Protein AF-0000000075743366 (afdb_homodimer)

pLDDT: mean 97.65, std 2.32, range [78.31, 99.0]

Nearest PDB structures (foldseek):
  1wkh-assembly1_B  TM=9.818E-01  e=1.425E-49  Thermus thermophilus
  7nn4-assembly2_C  TM=9.667E-01  e=5.268E-42  Mycobacterium tuberculosis H37Rv
  4jev-assembly1_B  TM=9.602E-01  e=3.542E-40  Salmonella enterica subsp. enterica serovar Typhimurium str. LT2
  4jf1-assembly1_A  TM=9.378E-01  e=4.850E-38  Salmonella enterica subsp. enterica serovar Typhimurium str. LT2
  2pb2-assembly1_B  TM=9.270E-01  e=3.399E-38  Salmonella enterica subsp. enterica serovar Typhimurium str. LT2

InterPro domains:
  IPR005814 Aminotransferase class-III [PF00202] (9-377)
  IPR005814 Aminotransferase class-III [PIRSF000521] (21-379)
  IPR005814 Aminotransferase class-III [cd00610] (7-377)
  IPR015421 Pyridoxal phosphate-dependent transferase, major domain [G3DSA:3.40.640.10] (47-288)
  IPR015422 Pyridoxal phosphate-dependent transferase, small domain [G3DSA:3.90.1150.10] (16-371)
  IPR015424 Pyridoxal phosphate-dependent transferase [SSF53383] (2-378)
  IPR037537 [LysW]-aminoadipate semialdehyde/glutamate semialdehyde transaminase [MF_02084] (5-378)
  IPR049704 Aminotransferases class-III pyridoxal-phosphate attachment site [PS00600] (206-243)
  IPR050103 Class-III Pyridoxal-phosphate-dependent Aminotransferase [PTHR11986] (6-378)

Secondary structure (DSSP, 8-state):
--EE---SPPPS-BEEEEEBTEEEETT--EEEESSHHHHGGGG-BT-HHHHHHHHHHHTT-S---TTSB-HHHHHHHHHHGGGSPTTEEEEEEESSHHHHHHHHHHHHHHHH---EEEEETT----SSHHHHHT---HHHHGGG-S--S-EEEEPTT-GGGHHHHS-TTEEEEEE-SEETTTTSEEPPHHHHHHHHHHHHHHTPEEEEE-TTTTTTTTSSSSGGGGTT---SEEEEEGGGGTTS--EEEEEEGGGSS-SPTTTS--SSTT-HHHHHHHHHHHHHHHHHTHHHHHHHHHHHHHHHHHT---TTEEEEEEETTEEEEEESS-SHHHHHHHHHTTEE-EEETTTEEEE---TT--HHHHHHHHHHHHHHHHH-/--EE---SPPPS-BEEEEEBTEEEETTS-EEEESSHHHHGGGG-BT-HHHHHHHHHHHTT-S---TTSB-HHHHHHHHHHGGGSPTTEEEEEEESSHHHHHHHHHHHHHHHH---EEEEETT----SSHHHHHT---HHHHGGG-S--S-EEEEPTT-GGGHHHHS-TTEEEEEE-SEETTTTSEEPPHHHHHHHHHHHHHHTPEEEEE-TTTTTTTTSSSSGGGGTT---SEEEEEGGGGTTS--EEEEEEGGGTT-SPTTTS--SSTT-HHHHHHHHHHHHHHHHHTHHHHHHHHHHHHHHHHHT---TTEEEEEEETTEEEEEESS-SHHHHHHHHHTTEE-EEETTTEEEE---TT--HHHHHHHHHHHHHHHHH-

Foldseek 3Di:
DDDDDDDDDDDPFAWDDWWFQWTATPVGFIFREQPCVLQQQQLTAVPVLLVVLLVVLVVPDFFDFPVDDDVLLVLLLVLVVVQDDPQWDAKDWDFAQLVQLVVVVVLLCLVLVAQAEEAEALAQRDQPLSRQVRHHDCVSPVVPPPGRDRYHYYYAQPLPCQLVRQDLRYSAYEYECFHQQSFRDHHALSNLVSNLVNCVVNVHFYEYEQARVACLQQLGNGSCVVNPHDTQKYKYFRHQQNNGGIIMIIGRPVSRPSDDVPNDGDRCTSGSSSSSSNSSSSVVCVVVVLSNLQQVVQVLLQVLLQPQDAPQFDHKHHGRQFIWTFGPAFCVVLQSQLVVLRYHWDDHHGGITTGNTHSPQDPVNSVSSSVSSSVSSVVD/DDDDDDDDDDDPFAWDDWWFQWTATPVGFIFREQPCVVQQQQLTAPPVLLVVLLVVLVVPDFFDFPVDDDVLLVLLLVLVVVQDDPQWDAKDWDFAQLVQLVVVVVLLCLVLVAQAEEAEALAQRDQPLSRQVRHHDCVSPVVPPPGRDRYHYYYAQDLPCQLVRQDLRYSAYEYECFHQQSFRDHHALSNLVSNLVNCVVNVHFYEYEQARVACLQQLGNGSCVVNPHDTQKYKYFRHQQNNGGIIMIIGRPVSRPSDDVPNDGDRCTSGSSSSSSNSSSSVVCVVVVLSNLQQVVQVLLQVLLQPQDAPQFDHKHHGRQFIWTFGPAFCVVLQSQLVVLRYHWDDHHGGITTGNTHSPDDPVNSVSSSVSSSVSSVVD

Solvent-accessible surface area (backbone atoms only — not comparable to full-atom values): 35867 Å² total; per-residue (Å²): 128,44,40,74,42,55,29,54,70,64,51,99,44,36,47,58,35,28,48,39,49,33,33,24,34,77,86,68,52,62,25,48,32,18,24,30,52,80,32,14,26,28,72,15,23,43,32,62,68,30,45,50,38,26,52,56,31,42,72,28,28,31,60,53,30,69,36,39,41,43,63,38,43,51,48,18,41,60,42,48,36,76,68,51,58,88,71,46,33,17,36,44,65,27,49,30,47,32,52,13,42,37,51,52,51,41,49,21,18,45,77,53,73,26,63,27,34,37,24,28,56,47,34,74,41,42,70,47,46,50,17,26,46,50,22,45,54,55,76,54,39,64,63,48,51,76,54,50,83,50,57,46,74,44,61,67,71,44,56,87,50,42,65,79,68,46,48,84,51,32,8,26,38,46,46,47,54,46,22,59,62,39,42,29,46,63,58,44,55,67,30,52,46,46,48,50,51,38,25,57,74,51,62,21,37,37,34,33,47,27,36,70,38,18,78,18,33,36,32,30,53,41,47,46,69,81,57,79,50,79,61,50,32,34,29,32,24,44,32,45,23,50,31,43,67,28,10,24,28,40,17,24,58,94,63,28,66,71,47,52,64,59,43,50,78,56,70,52,20,56,23,29,34,45,21,26,13,26,22,35,38,38,46,52,38,61,73,72,37,44,22,62,46,14,42,53,52,17,49,51,45,52,53,54,56,65,64,59,88,52,94,50,55,74,47,72,38,50,41,29,37,40,26,33,40,31,39,81,46,69,17,59,68,54,35,58,48,28,44,78,64,31,31,37,46,35,65,12,53,65,24,17,38,30,36,24,41,19,63,78,59,46,74,68,52,45,49,50,53,46,51,40,51,52,52,46,65,71,72,102,128,45,38,73,42,53,27,53,71,64,51,100,46,37,48,58,36,28,48,39,48,32,33,26,33,77,87,68,52,64,26,46,33,18,24,30,51,79,33,14,26,29,71,15,23,42,31,62,67,28,46,51,37,27,52,57,33,41,73,26,29,29,62,54,30,69,35,39,40,42,63,38,43,54,47,18,41,59,42,47,35,76,68,51,59,89,72,46,33,16,35,42,66,27,48,30,49,32,54,13,42,38,50,53,52,41,50,21,19,47,77,54,72,26,63,27,36,35,26,29,55,48,33,74,41,43,69,47,46,50,16,27,48,48,23,44,55,55,77,53,40,63,64,48,53,77,53,50,80,48,58,46,75,44,62,66,69,44,57,87,49,44,66,78,68,44,46,85,52,32,7,28,38,47,45,46,54,45,22,60,63,40,42,29,47,63,58,43,54,68,30,54,46,47,50,50,54,39,26,58,73,52,61,21,38,35,32,34,48,27,36,70,38,18,79,18,34,38,31,32,54,41,46,48,70,80,55,79,50,80,59,52,29,34,28,32,24,44,32,46,24,49,31,43,66,29,9,24,28,39,16,24,59,93,62,28,67,71,47,53,65,59,43,51,77,54,70,52,19,54,23,29,33,47,21,26,13,26,22,35,38,37,46,52,38,61,74,73,37,43,21,62,47,14,42,52,52,16,48,51,44,51,53,55,55,64,64,60,90,53,92,49,56,73,46,73,40,49,43,29,37,42,28,32,40,33,38,80,47,70,18,60,70,52,35,58,48,28,44,78,64,31,32,36,46,34,66,11,55,66,23,17,37,29,35,22,41,20,63,78,60,46,75,67,52,45,50,51,54,45,52,41,49,54,50,47,65,70,72,101

Radius of gyration: 25.2 Å; Cα contacts (8 Å, |Δi|>4): 1980; chains: 2; bounding box: 50×76×62 Å

Organism: Caldivirga maquilingensis (strain ATCC 700844 / DSM 13496 / JCM 10307 / IC-167) (NCBI:txid397948)

Structure (mmCIF, N/CA/C/O backbone):
data_AF-0000000075743366-model_v1
#
loop_
_entity.id
_entity.type
_entity.pdbx_description
1 polymer Putative
#
loop_
_atom_site.group_PDB
_atom_site.id
_atom_site.type_symbol
_atom_site.label_atom_id
_atom_site.label_alt_id
_atom_site.label_comp_id
_atom_site.label_asym_id
_atom_site.label_entity_id
_atom_site.label_seq_id
_atom_site.pdbx_PDB_ins_code
_atom_site.Cartn_x
_atom_site.Cartn_y
_atom_site.Cartn_z
_atom_site.occupancy
_atom_site.B_iso_or_equiv
_atom_site.auth_seq_id
_atom_site.auth_comp_id
_atom_site.auth_asym_id
_atom_site.auth_atom_id
_atom_site.pdbx_PDB_model_num
ATOM 1 N N . MET A 1 1 ? -26.453 4.922 6.059 1 78.88 1 MET A N 1
ATOM 2 C CA . MET A 1 1 ? -25.312 4.121 6.531 1 78.88 1 MET A CA 1
ATOM 3 C C . MET A 1 1 ? -24.297 3.906 5.418 1 78.88 1 MET A C 1
ATOM 5 O O . MET A 1 1 ? -24.672 3.674 4.266 1 78.88 1 MET A O 1
ATOM 9 N N . VAL A 1 2 ? -23 4.078 5.711 1 88.81 2 VAL A N 1
ATOM 10 C CA . VAL A 1 2 ? -21.906 3.959 4.754 1 88.81 2 VAL A CA 1
ATOM 11 C C . VAL A 1 2 ? -21.688 2.49 4.395 1 88.81 2 VAL A C 1
ATOM 13 O O . VAL A 1 2 ? -21.953 1.601 5.211 1 88.81 2 VAL A O 1
ATOM 16 N N . ARG A 1 3 ? -21.484 2.234 3.152 1 94.44 3 ARG A N 1
ATOM 17 C CA . ARG A 1 3 ? -21.234 0.872 2.701 1 94.44 3 ARG A CA 1
ATOM 18 C C . ARG A 1 3 ? -19.891 0.786 1.967 1 94.44 3 ARG A C 1
ATOM 20 O O . ARG A 1 3 ? -19.344 1.807 1.558 1 94.44 3 ARG A O 1
ATOM 27 N N . LEU A 1 4 ? -19.453 -0.445 1.839 1 95.38 4 LEU A N 1
ATOM 28 C CA . LEU A 1 4 ? -18.25 -0.679 1.038 1 95.38 4 LEU A CA 1
ATOM 29 C C . LEU A 1 4 ? -18.578 -0.592 -0.451 1 95.38 4 LEU A C 1
ATOM 31 O O . LEU A 1 4 ? -19.625 -1.059 -0.894 1 95.38 4 LEU A O 1
ATOM 35 N N . ALA A 1 5 ? -17.656 0.013 -1.173 1 95.75 5 ALA A N 1
ATOM 36 C CA . ALA A 1 5 ? -17.781 0.022 -2.629 1 95.75 5 ALA A CA 1
ATOM 37 C C . ALA A 1 5 ? -17.672 -1.391 -3.197 1 95.75 5 ALA A C 1
ATOM 39 O O . ALA A 1 5 ? -16.875 -2.201 -2.721 1 95.75 5 ALA A O 1
ATOM 40 N N . ARG A 1 6 ? -18.5 -1.701 -4.18 1 92.31 6 ARG A N 1
ATOM 41 C CA . ARG A 1 6 ? -18.484 -3.004 -4.836 1 92.31 6 ARG A CA 1
ATOM 42 C C . ARG A 1 6 ? -17.766 -2.93 -6.184 1 92.31 6 ARG A C 1
ATOM 44 O O . ARG A 1 6 ? -18.266 -2.316 -7.125 1 92.31 6 ARG A O 1
ATOM 51 N N . TYR A 1 7 ? -16.641 -3.543 -6.27 1 89.5 7 TYR A N 1
ATOM 52 C CA . TYR A 1 7 ? -15.922 -3.602 -7.539 1 89.5 7 TYR A CA 1
ATOM 53 C C . TYR A 1 7 ? -15.242 -4.953 -7.723 1 89.5 7 TYR A C 1
ATOM 55 O O . TYR A 1 7 ? -14.336 -5.094 -8.547 1 89.5 7 TYR A O 1
ATOM 63 N N . TYR A 1 8 ? -15.633 -5.918 -6.867 1 86.88 8 TYR A N 1
ATOM 64 C CA . TYR A 1 8 ? -15.32 -7.332 -7.016 1 86.88 8 TYR A CA 1
ATOM 65 C C . TYR A 1 8 ? -16.594 -8.164 -7.156 1 86.88 8 TYR A C 1
ATOM 67 O O . TYR A 1 8 ? -17.641 -7.793 -6.621 1 86.88 8 TYR A O 1
ATOM 75 N N . LYS A 1 9 ? -16.391 -9.25 -7.938 1 87.38 9 LYS A N 1
ATOM 76 C CA . LYS A 1 9 ? -17.422 -10.273 -7.785 1 87.38 9 LYS A CA 1
ATOM 77 C C . LYS A 1 9 ? -17.344 -10.93 -6.406 1 87.38 9 LYS A C 1
ATOM 79 O O . LYS A 1 9 ? -16.328 -11.508 -6.043 1 87.38 9 LYS A O 1
ATOM 84 N N . VAL A 1 10 ? -18.375 -10.82 -5.664 1 91.06 10 VAL A N 1
ATOM 85 C CA . VAL A 1 10 ? -18.359 -11.297 -4.285 1 91.06 10 VAL A CA 1
ATOM 86 C C . VAL A 1 10 ? -18.953 -12.703 -4.219 1 91.06 10 VAL A C 1
ATOM 88 O O . VAL A 1 10 ? -20.031 -12.953 -4.758 1 91.06 10 VAL A O 1
ATOM 91 N N . TYR A 1 11 ? -18.156 -13.562 -3.652 1 93.25 11 TYR A N 1
ATOM 92 C CA . TYR A 1 11 ? -18.672 -14.898 -3.363 1 93.25 11 TYR A CA 1
ATOM 93 C C . TYR A 1 11 ? -19.594 -14.875 -2.154 1 93.25 11 TYR A C 1
ATOM 95 O O . TYR A 1 11 ? -19.453 -14.039 -1.264 1 93.25 11 TYR A O 1
ATOM 103 N N . PRO A 1 12 ? -20.594 -15.672 -2.16 1 91.62 12 PRO A N 1
ATOM 104 C CA . PRO A 1 12 ? -21.516 -15.727 -1.028 1 91.62 12 PRO A CA 1
ATOM 105 C C . PRO A 1 12 ? -20.953 -16.469 0.174 1 91.62 12 PRO A C 1
ATOM 107 O O . PRO A 1 12 ? -21.562 -17.422 0.667 1 91.62 12 PRO A O 1
ATOM 110 N N . LEU A 1 13 ? -19.75 -16.125 0.571 1 95.56 13 LEU A N 1
ATOM 111 C CA . LEU A 1 13 ? -19.031 -16.703 1.706 1 95.56 13 LEU A CA 1
ATOM 112 C C . LEU A 1 13 ? -18.531 -15.594 2.633 1 95.56 13 LEU A C 1
ATOM 114 O O . LEU A 1 13 ? -18.031 -14.562 2.168 1 95.56 13 LEU A O 1
ATOM 118 N N . SER A 1 14 ? -18.797 -15.742 3.863 1 97.44 14 SER A N 1
ATOM 119 C CA . SER A 1 14 ? -18.203 -14.883 4.895 1 97.44 14 SER A CA 1
ATOM 120 C C . SER A 1 14 ? -17.203 -15.656 5.75 1 97.44 14 SER A C 1
ATOM 122 O O . SER A 1 14 ? -17.609 -16.422 6.629 1 97.44 14 SER A O 1
ATOM 124 N N . ILE A 1 15 ? -15.945 -15.414 5.551 1 98.56 15 ILE A N 1
ATOM 125 C CA . ILE A 1 15 ? -14.891 -16.156 6.242 1 98.56 15 ILE A CA 1
ATOM 126 C C . ILE A 1 15 ? -14.609 -15.508 7.594 1 98.56 15 ILE A C 1
ATOM 128 O O . ILE A 1 15 ? -14.359 -14.305 7.676 1 98.56 15 ILE A O 1
ATOM 132 N N . ILE A 1 16 ? -14.555 -16.281 8.68 1 97.69 16 ILE A N 1
ATOM 133 C CA . ILE A 1 16 ? -14.5 -15.688 10.008 1 97.69 16 ILE A CA 1
ATOM 134 C C . ILE A 1 16 ? -13.305 -16.25 10.773 1 97.69 16 ILE A C 1
ATOM 136 O O . ILE A 1 16 ? -12.906 -15.703 11.812 1 97.69 16 ILE A O 1
ATOM 140 N N . LYS A 1 17 ? -12.789 -17.375 10.289 1 98.5 17 LYS A N 1
ATOM 141 C CA . LYS A 1 17 ? -11.68 -18.016 10.984 1 98.5 17 LYS A CA 1
ATOM 142 C C . LYS A 1 17 ? -10.727 -18.688 9.992 1 98.5 17 LYS A C 1
ATOM 144 O O . LYS A 1 17 ? -11.156 -19.156 8.938 1 98.5 17 LYS A O 1
ATOM 149 N N . GLY A 1 18 ? -9.453 -18.672 10.266 1 98.56 18 GLY A N 1
ATOM 150 C CA . GLY A 1 18 ? -8.438 -19.391 9.516 1 98.56 18 GLY A CA 1
ATOM 151 C C . GLY A 1 18 ? -7.391 -20.031 10.398 1 98.56 18 GLY A C 1
ATOM 152 O O . GLY A 1 18 ? -7.016 -19.484 11.438 1 98.56 18 GLY A O 1
ATOM 153 N N . SER A 1 19 ? -6.953 -21.156 10.086 1 98.5 19 SER A N 1
ATOM 154 C CA . SER A 1 19 ? -5.871 -21.891 10.742 1 98.5 19 SER A CA 1
ATOM 155 C C . SER A 1 19 ? -5.078 -22.719 9.742 1 98.5 19 SER A C 1
ATOM 157 O O . SER A 1 19 ? -5.617 -23.641 9.133 1 98.5 19 SER A O 1
ATOM 159 N N . MET A 1 20 ? -3.861 -22.328 9.578 1 98.19 20 MET A N 1
ATOM 160 C CA . MET A 1 20 ? -2.975 -23.031 8.648 1 98.19 20 MET A CA 1
ATOM 161 C C . MET A 1 20 ? -3.639 -23.203 7.289 1 98.19 20 MET A C 1
ATOM 163 O O . MET A 1 20 ? -3.979 -22.234 6.625 1 98.19 20 MET A O 1
ATOM 167 N N . GLN A 1 21 ? -3.914 -24.438 6.824 1 98.62 21 GLN A N 1
ATOM 168 C CA . GLN A 1 21 ? -4.383 -24.656 5.461 1 98.62 21 GLN A CA 1
ATOM 169 C C . GLN A 1 21 ? -5.902 -24.562 5.379 1 98.62 21 GLN A C 1
ATOM 171 O O . GLN A 1 21 ? -6.477 -24.641 4.289 1 98.62 21 GLN A O 1
ATOM 176 N N . TYR A 1 22 ? -6.59 -24.203 6.523 1 98.81 22 TYR A N 1
ATOM 177 C CA . TYR A 1 22 ? -8.047 -24.25 6.527 1 98.81 22 TYR A CA 1
ATOM 178 C C . TYR A 1 22 ? -8.633 -22.891 6.883 1 98.81 22 TYR A C 1
ATOM 180 O O . TYR A 1 22 ? -8 -22.094 7.586 1 98.81 22 TYR A O 1
ATOM 188 N N . VAL A 1 23 ? -9.836 -22.641 6.375 1 98.81 23 VAL A N 1
ATOM 189 C CA . VAL A 1 23 ? -10.656 -21.516 6.805 1 98.81 23 VAL A CA 1
ATOM 190 C C . VAL A 1 23 ? -12.078 -21.984 7.094 1 98.81 23 VAL A C 1
ATOM 192 O O . VAL A 1 23 ? -12.484 -23.062 6.652 1 98.81 23 VAL A O 1
ATOM 195 N N . TRP A 1 24 ? -12.805 -21.203 7.828 1 98.81 24 TRP A N 1
ATOM 196 C CA . TRP A 1 24 ? -14.195 -21.469 8.18 1 98.81 24 TRP A CA 1
ATOM 197 C C . TRP A 1 24 ? -15.078 -20.266 7.875 1 98.81 24 TRP A C 1
ATOM 199 O O . TRP A 1 24 ? -14.68 -19.125 8.102 1 98.81 24 TRP A O 1
ATOM 209 N N . ASP A 1 25 ? -16.25 -20.5 7.336 1 98.25 25 ASP A N 1
ATOM 210 C CA . ASP A 1 25 ? -17.203 -19.422 7.098 1 98.25 25 ASP A CA 1
ATOM 211 C C . ASP A 1 25 ? -18.141 -19.25 8.289 1 98.25 25 ASP A C 1
ATOM 213 O O . ASP A 1 25 ? -18.031 -19.969 9.281 1 98.25 25 ASP A O 1
ATOM 217 N N . SER A 1 26 ? -18.984 -18.281 8.211 1 97.44 26 SER A N 1
ATOM 218 C CA . SER A 1 26 ? -19.859 -17.906 9.32 1 97.44 26 SER A CA 1
ATOM 219 C C . SER A 1 26 ? -20.891 -19 9.586 1 97.44 26 SER A C 1
ATOM 221 O O . SER A 1 26 ? -21.531 -19.016 10.641 1 97.44 26 SER A O 1
ATOM 223 N N . GLY A 1 27 ? -21.109 -19.875 8.656 1 97 27 GLY A N 1
ATOM 224 C CA . GLY A 1 27 ? -22.016 -21 8.836 1 97 27 GLY A CA 1
ATOM 225 C C . GLY A 1 27 ? -21.359 -22.203 9.484 1 97 27 GLY A C 1
ATOM 226 O O . GLY A 1 27 ? -22.031 -23.203 9.766 1 97 27 GLY A O 1
ATOM 227 N N . GLY A 1 28 ? -20.062 -22.203 9.672 1 97.25 28 GLY A N 1
ATOM 228 C CA . GLY A 1 28 ? -19.344 -23.281 10.32 1 97.25 28 GLY A CA 1
ATOM 229 C C . GLY A 1 28 ? -18.719 -24.266 9.344 1 97.25 28 GLY A C 1
ATOM 230 O O . GLY A 1 28 ? -18.078 -25.234 9.75 1 97.25 28 GLY A O 1
ATOM 231 N N . ASN A 1 29 ? -18.859 -24.031 8.07 1 98.12 29 ASN A N 1
ATOM 232 C CA . ASN A 1 29 ? -18.266 -24.906 7.055 1 98.12 29 ASN A CA 1
ATOM 233 C C . ASN A 1 29 ? -16.75 -24.688 6.965 1 98.12 29 ASN A C 1
ATOM 235 O O . ASN A 1 29 ? -16.266 -23.547 7.023 1 98.12 29 ASN A O 1
ATOM 239 N N . ARG A 1 30 ? -16.078 -25.797 6.848 1 98.5 30 ARG A N 1
ATOM 240 C CA . ARG A 1 30 ? -14.633 -25.766 6.695 1 98.5 30 ARG A CA 1
ATOM 241 C C . ARG A 1 30 ? -14.234 -25.891 5.23 1 98.5 30 ARG A C 1
ATOM 243 O O . ARG A 1 30 ? -14.836 -26.656 4.48 1 98.5 30 ARG A O 1
ATOM 250 N N . TYR A 1 31 ? -13.172 -25.172 4.867 1 98.81 31 TYR A N 1
ATOM 251 C CA . TYR A 1 31 ? -12.641 -25.234 3.512 1 98.81 31 TYR A CA 1
ATOM 252 C C . TYR A 1 31 ? -11.133 -25.469 3.529 1 98.81 31 TYR A C 1
ATOM 254 O O . TYR A 1 31 ? -10.422 -24.922 4.375 1 98.81 31 TYR A O 1
ATOM 262 N N . ILE A 1 32 ? -10.641 -26.359 2.646 1 98.88 32 ILE A N 1
ATOM 263 C CA . ILE A 1 32 ? -9.242 -26.25 2.254 1 98.88 32 ILE A CA 1
ATOM 264 C C . ILE A 1 32 ? -9.023 -25 1.405 1 98.88 32 ILE A C 1
ATOM 266 O O . ILE A 1 32 ? -9.633 -24.859 0.343 1 98.88 32 ILE A O 1
ATOM 270 N N . ASP A 1 33 ? -8.234 -24.141 1.899 1 98.81 33 ASP A N 1
ATOM 271 C CA . ASP A 1 33 ? -8.062 -22.875 1.201 1 98.81 33 ASP A CA 1
ATOM 272 C C . ASP A 1 33 ? -6.918 -22.953 0.193 1 98.81 33 ASP A C 1
ATOM 274 O O . ASP A 1 33 ? -5.773 -22.641 0.521 1 98.81 33 ASP A O 1
ATOM 278 N N . ALA A 1 34 ? -7.223 -23.219 -1.037 1 98.88 34 ALA A N 1
ATOM 279 C CA . ALA A 1 34 ? -6.246 -23.203 -2.125 1 98.88 34 ALA A CA 1
ATOM 280 C C . ALA A 1 34 ? -6.363 -21.906 -2.938 1 98.88 34 ALA A C 1
ATOM 282 O O . ALA A 1 34 ? -6 -21.875 -4.113 1 98.88 34 ALA A O 1
ATOM 283 N N . ASN A 1 35 ? -7.008 -20.938 -2.404 1 97.94 35 ASN A N 1
ATOM 284 C CA . ASN A 1 35 ? -7.062 -19.562 -2.877 1 97.94 35 ASN A CA 1
ATOM 285 C C . ASN A 1 35 ? -6.035 -18.688 -2.166 1 97.94 35 ASN A C 1
ATOM 287 O O . ASN A 1 35 ? -5.242 -18 -2.816 1 97.94 35 ASN A O 1
ATOM 291 N N . THR A 1 36 ? -6.098 -18.797 -0.807 1 98 36 THR A N 1
ATOM 292 C CA . THR A 1 36 ? -5.195 -18.188 0.159 1 98 36 THR A CA 1
ATOM 293 C C . THR A 1 36 ? -5.129 -16.672 -0.052 1 98 36 THR A C 1
ATOM 295 O O . THR A 1 36 ? -4.074 -16.062 0.125 1 98 36 THR A O 1
ATOM 298 N N . GLY A 1 37 ? -6.215 -16.047 -0.58 1 96.75 37 GLY A N 1
ATOM 299 C CA . GLY A 1 37 ? -6.188 -14.625 -0.872 1 96.75 37 GLY A CA 1
ATOM 300 C C . GLY A 1 37 ? -5.215 -14.258 -1.979 1 96.75 37 GLY A C 1
ATOM 301 O O . GLY A 1 37 ? -4.395 -13.352 -1.819 1 96.75 37 GLY A O 1
ATOM 302 N N . HIS A 1 38 ? -5.238 -15.055 -3.082 1 97.25 38 HIS A N 1
ATOM 303 C CA . HIS A 1 38 ? -4.336 -14.906 -4.223 1 97.25 38 HIS A CA 1
ATOM 304 C C . HIS A 1 38 ? -2.896 -15.219 -3.83 1 97.25 38 HIS A C 1
ATOM 306 O O . HIS A 1 38 ? -1.969 -14.531 -4.273 1 97.25 38 HIS A O 1
ATOM 312 N N . GLY A 1 39 ? -2.709 -16.109 -2.941 1 98.19 39 GLY A N 1
ATOM 313 C CA . GLY A 1 39 ? -1.378 -16.594 -2.615 1 98.19 39 GLY A CA 1
ATOM 314 C C . GLY A 1 39 ? -0.812 -15.984 -1.347 1 98.19 39 GLY A C 1
ATOM 315 O O . GLY A 1 39 ? 0.321 -16.281 -0.961 1 98.19 39 GLY A O 1
ATOM 316 N N . VAL A 1 40 ? -1.573 -15.242 -0.583 1 98.62 40 VAL A N 1
ATOM 317 C CA . VAL A 1 40 ? -1.097 -14.453 0.548 1 98.62 40 VAL A CA 1
ATOM 318 C C . VAL A 1 40 ? -0.841 -15.367 1.744 1 98.62 40 VAL A C 1
ATOM 320 O O . VAL A 1 40 ? 0.189 -15.25 2.412 1 98.62 40 VAL A O 1
ATOM 323 N N . ALA A 1 41 ? -1.73 -16.297 2.008 1 98.62 41 ALA A N 1
ATOM 324 C CA . ALA A 1 41 ? -1.648 -17.125 3.209 1 98.62 41 ALA A CA 1
ATOM 325 C C . ALA A 1 41 ? -0.823 -18.375 2.953 1 98.62 41 ALA A C 1
ATOM 327 O O . ALA A 1 41 ? -1.129 -19.453 3.484 1 98.62 41 ALA A O 1
ATOM 328 N N . PHE A 1 42 ? 0.209 -18.234 2.154 1 98.81 42 PHE A N 1
ATOM 329 C CA . PHE A 1 42 ? 1.077 -19.344 1.765 1 98.81 42 PHE A CA 1
ATOM 330 C C . PHE A 1 42 ? 1.737 -19.969 2.988 1 98.81 42 PHE A C 1
ATOM 332 O O . PHE A 1 42 ? 1.927 -21.188 3.043 1 98.81 42 PHE A O 1
ATOM 339 N N . MET A 1 43 ? 2.066 -19.156 4.02 1 98.75 43 MET A N 1
ATOM 340 C CA . MET A 1 43 ? 2.729 -19.656 5.223 1 98.75 43 MET A CA 1
ATOM 341 C C . MET A 1 43 ? 1.707 -20.141 6.246 1 98.75 43 MET A C 1
ATOM 343 O O . MET A 1 43 ? 2.068 -20.484 7.367 1 98.75 43 MET A O 1
ATOM 347 N N . GLY A 1 44 ? 0.406 -20.141 5.859 1 98.5 44 GLY A N 1
ATOM 348 C CA . GLY A 1 44 ? -0.658 -20.625 6.723 1 98.5 44 GLY A CA 1
ATOM 349 C C . GLY A 1 44 ? -1.438 -19.516 7.395 1 98.5 44 GLY A C 1
ATOM 350 O O . GLY A 1 44 ? -0.854 -18.531 7.859 1 98.5 44 GLY A O 1
ATOM 351 N N . HIS A 1 45 ? -2.738 -19.703 7.438 1 98.31 45 HIS A N 1
ATOM 352 C CA . HIS A 1 45 ? -3.598 -18.797 8.18 1 98.31 45 HIS A CA 1
ATOM 353 C C . HIS A 1 45 ? -3.301 -18.844 9.68 1 98.31 45 HIS A C 1
ATOM 355 O O . HIS A 1 45 ? -3.219 -19.938 10.258 1 98.31 45 HIS A O 1
ATOM 361 N N . SER A 1 46 ? -3.127 -17.641 10.273 1 96.56 46 SER A N 1
ATOM 362 C CA . SER A 1 46 ? -2.916 -17.516 11.711 1 96.56 46 SER A CA 1
ATOM 363 C C . SER A 1 46 ? -1.828 -18.469 12.195 1 96.56 46 SER A C 1
ATOM 365 O O . SER A 1 46 ? -2.006 -19.156 13.203 1 96.56 46 SER A O 1
ATOM 367 N N . ASN A 1 47 ? -0.785 -18.594 11.359 1 98.12 47 ASN A N 1
ATOM 368 C CA . ASN A 1 47 ? 0.396 -19.328 11.797 1 98.12 47 ASN A CA 1
ATOM 369 C C . ASN A 1 47 ? 0.868 -18.859 13.172 1 98.12 47 ASN A C 1
ATOM 371 O O . ASN A 1 47 ? 1.232 -17.703 13.344 1 98.12 47 ASN A O 1
ATOM 375 N N . PRO A 1 48 ? 0.872 -19.75 14.172 1 98.25 48 PRO A N 1
ATOM 376 C CA . PRO A 1 48 ? 1.109 -19.312 15.547 1 98.25 48 PRO A CA 1
ATOM 377 C C . PRO A 1 48 ? 2.447 -18.594 15.719 1 98.25 48 PRO A C 1
ATOM 379 O O . PRO A 1 48 ? 2.551 -17.641 16.5 1 98.25 48 PRO A O 1
ATOM 382 N N . GLU A 1 49 ? 3.49 -19.047 15.047 1 98.31 49 GLU A N 1
ATOM 383 C CA . GLU A 1 49 ? 4.797 -18.406 15.172 1 98.31 49 GLU A CA 1
ATOM 384 C C . GLU A 1 49 ? 4.762 -16.969 14.656 1 98.31 49 GLU A C 1
ATOM 386 O O . GLU A 1 49 ? 5.348 -16.078 15.258 1 98.31 49 GLU A O 1
ATOM 391 N N . ILE A 1 50 ? 4.055 -16.75 13.578 1 98.69 50 ILE A N 1
ATOM 392 C CA . ILE A 1 50 ? 3.945 -15.422 12.984 1 98.69 50 ILE A CA 1
ATOM 393 C C . ILE A 1 50 ? 3.066 -14.539 13.867 1 98.69 50 ILE A C 1
ATOM 395 O O . ILE A 1 50 ? 3.43 -13.398 14.172 1 98.69 50 ILE A O 1
ATOM 399 N N . ILE A 1 51 ? 1.903 -15.086 14.328 1 98.56 51 ILE A N 1
ATOM 400 C CA . ILE A 1 51 ? 0.954 -14.336 15.141 1 98.56 51 ILE A CA 1
ATOM 401 C C . ILE A 1 51 ? 1.62 -13.914 16.453 1 98.56 51 ILE A C 1
ATOM 403 O O . ILE A 1 51 ? 1.453 -12.773 16.891 1 98.56 51 ILE A O 1
ATOM 407 N N . ASN A 1 52 ? 2.379 -14.797 17.047 1 98.75 52 ASN A N 1
ATOM 408 C CA . ASN A 1 52 ? 3.057 -14.484 18.297 1 98.75 52 ASN A CA 1
ATOM 409 C C . ASN A 1 52 ? 4.09 -13.383 18.109 1 98.75 52 ASN A C 1
ATOM 411 O O . ASN A 1 52 ? 4.238 -12.516 18.969 1 98.75 52 ASN A O 1
ATOM 415 N N . ALA A 1 53 ? 4.828 -13.406 17.031 1 98.81 53 ALA A N 1
ATOM 416 C CA . ALA A 1 53 ? 5.805 -12.359 16.734 1 98.81 53 ALA A CA 1
ATOM 417 C C . ALA A 1 53 ? 5.121 -11 16.562 1 98.81 53 ALA A C 1
ATOM 419 O O . ALA A 1 53 ? 5.621 -9.984 17.031 1 98.81 53 ALA A O 1
ATOM 420 N N . VAL A 1 54 ? 4.004 -11.023 15.875 1 98.75 54 VAL A N 1
ATOM 421 C CA . VAL A 1 54 ? 3.252 -9.797 15.633 1 98.75 54 VAL A CA 1
ATOM 422 C C . VAL A 1 54 ? 2.727 -9.25 16.953 1 98.75 54 VAL A C 1
ATOM 424 O O . VAL A 1 54 ? 2.85 -8.047 17.234 1 98.75 54 VAL A O 1
ATOM 427 N N . LYS A 1 55 ? 2.121 -10.125 17.766 1 98.62 55 LYS A N 1
ATOM 428 C CA . LYS A 1 55 ? 1.575 -9.703 19.062 1 98.62 55 LYS A CA 1
ATOM 429 C C . LYS A 1 55 ? 2.66 -9.102 19.953 1 98.62 55 LYS A C 1
ATOM 431 O O . LYS A 1 55 ? 2.438 -8.086 20.609 1 98.62 55 LYS A O 1
ATOM 436 N N . ALA A 1 56 ? 3.824 -9.711 19.953 1 98.69 56 ALA A N 1
ATOM 437 C CA . ALA A 1 56 ? 4.938 -9.195 20.734 1 98.69 56 ALA A CA 1
ATOM 438 C C . ALA A 1 56 ? 5.344 -7.801 20.266 1 98.69 56 ALA A C 1
ATOM 440 O O . ALA A 1 56 ? 5.629 -6.918 21.078 1 98.69 56 ALA A O 1
ATOM 441 N N . GLN A 1 57 ? 5.398 -7.586 19 1 98.69 57 GLN A N 1
ATOM 442 C CA . GLN A 1 57 ? 5.785 -6.297 18.422 1 98.69 57 GLN A CA 1
ATOM 443 C C . GLN A 1 57 ? 4.75 -5.223 18.734 1 98.69 57 GLN A C 1
ATOM 445 O O . GLN A 1 57 ? 5.098 -4.066 18.969 1 98.69 57 GLN A O 1
ATOM 450 N N . LEU A 1 58 ? 3.459 -5.59 18.688 1 98.5 58 LEU A N 1
ATOM 451 C CA . LEU A 1 58 ? 2.375 -4.66 18.984 1 98.5 58 LEU A CA 1
ATOM 452 C C . LEU A 1 58 ? 2.535 -4.059 20.375 1 98.5 58 LEU A C 1
ATOM 454 O O . LEU A 1 58 ? 2.158 -2.904 20.594 1 98.5 58 LEU A O 1
ATOM 458 N N . ASP A 1 59 ? 3.139 -4.801 21.266 1 97.56 59 ASP A N 1
ATOM 459 C CA . ASP A 1 59 ? 3.328 -4.348 22.641 1 97.56 59 ASP A CA 1
ATOM 460 C C . ASP A 1 59 ? 4.492 -3.367 22.734 1 97.56 59 ASP A C 1
ATOM 462 O O . ASP A 1 59 ? 4.656 -2.688 23.75 1 97.56 59 ASP A O 1
ATOM 466 N N . LYS A 1 60 ? 5.328 -3.264 21.75 1 98.12 60 LYS A N 1
ATOM 467 C CA . LYS A 1 60 ? 6.484 -2.377 21.75 1 98.12 60 LYS A CA 1
ATOM 468 C C . LYS A 1 60 ? 6.18 -1.066 21.031 1 98.12 60 LYS A C 1
ATOM 470 O O . LYS A 1 60 ? 6.207 0.005 21.641 1 98.12 60 LYS A O 1
ATOM 475 N N . ILE A 1 61 ? 5.883 -1.12 19.781 1 98.19 61 ILE A N 1
ATOM 476 C CA . ILE A 1 61 ? 5.566 0.046 18.953 1 98.19 61 ILE A CA 1
ATOM 477 C C . ILE A 1 61 ? 5.016 -0.405 17.609 1 98.19 61 ILE A C 1
ATOM 479 O O . ILE A 1 61 ? 5.473 -1.402 17.047 1 98.19 61 ILE A O 1
ATOM 483 N N . THR A 1 62 ? 4.109 0.344 17.109 1 97.5 62 THR A N 1
ATOM 484 C CA . THR A 1 62 ? 3.383 -0.084 15.914 1 97.5 62 THR A CA 1
ATOM 485 C C . THR A 1 62 ? 3.916 0.624 14.672 1 97.5 62 THR A C 1
ATOM 487 O O . THR A 1 62 ? 3.805 0.103 13.562 1 97.5 62 THR A O 1
ATOM 490 N N . THR A 1 63 ? 4.469 1.792 14.828 1 97.94 63 THR A N 1
ATOM 491 C CA . THR A 1 63 ? 4.898 2.531 13.641 1 97.94 63 THR A CA 1
ATOM 492 C C . THR A 1 63 ? 6.164 3.332 13.938 1 97.94 63 THR A C 1
ATOM 494 O O . THR A 1 63 ? 6.281 3.953 14.992 1 97.94 63 THR A O 1
ATOM 497 N N . VAL A 1 64 ? 7.133 3.215 13.094 1 97.88 64 VAL A N 1
ATOM 498 C CA . VAL A 1 64 ? 8.383 3.969 13.047 1 97.88 64 VAL A CA 1
ATOM 499 C C . VAL A 1 64 ? 8.734 4.297 11.602 1 97.88 64 VAL A C 1
ATOM 501 O O . VAL A 1 64 ? 8.836 3.398 10.766 1 97.88 64 VAL A O 1
ATOM 504 N N . PRO A 1 65 ? 8.797 5.539 11.234 1 95.19 65 PRO A N 1
ATOM 505 C CA . PRO A 1 65 ? 9.125 5.855 9.844 1 95.19 65 PRO A CA 1
ATOM 506 C C . PRO A 1 65 ? 10.523 5.387 9.445 1 95.19 65 PRO A C 1
ATOM 508 O O . PRO A 1 65 ? 11.344 5.086 10.32 1 95.19 65 PRO A O 1
ATOM 511 N N . LEU A 1 66 ? 10.805 5.363 8.18 1 95.25 66 LEU A N 1
ATOM 512 C CA . LEU A 1 66 ? 12.039 4.793 7.641 1 95.25 66 LEU A CA 1
ATOM 513 C C . LEU A 1 66 ? 13.234 5.684 7.961 1 95.25 66 LEU A C 1
ATOM 515 O O . LEU A 1 66 ? 14.383 5.254 7.84 1 95.25 66 LEU A O 1
ATOM 519 N N . ASN A 1 67 ? 12.953 6.941 8.328 1 95.06 67 ASN A N 1
ATOM 520 C CA . ASN A 1 67 ? 14.078 7.84 8.602 1 95.06 67 ASN A CA 1
ATOM 521 C C . ASN A 1 67 ? 14.586 7.68 10.023 1 95.06 67 ASN A C 1
ATOM 523 O O . ASN A 1 67 ? 15.422 8.461 10.484 1 95.06 67 ASN A O 1
ATOM 527 N N . MET A 1 68 ? 14.07 6.73 10.766 1 96.88 68 MET A N 1
ATOM 528 C CA . MET A 1 68 ? 14.57 6.312 12.078 1 96.88 68 MET A CA 1
ATOM 529 C C . MET A 1 68 ? 14.766 4.801 12.125 1 96.88 68 MET A C 1
ATOM 531 O O . MET A 1 68 ? 14.086 4.055 11.422 1 96.88 68 MET A O 1
ATOM 535 N N . GLY A 1 69 ? 15.688 4.355 12.953 1 96.56 69 GLY A N 1
ATOM 536 C CA . GLY A 1 69 ? 15.953 2.932 13.086 1 96.56 69 GLY A CA 1
ATOM 537 C C . GLY A 1 69 ? 14.922 2.207 13.93 1 96.56 69 GLY A C 1
ATOM 538 O O . GLY A 1 69 ? 14.289 2.814 14.797 1 96.56 69 GLY A O 1
ATOM 539 N N . ASN A 1 70 ? 14.805 0.954 13.688 1 97.5 70 ASN A N 1
ATOM 540 C CA . ASN A 1 70 ? 13.945 0.084 14.477 1 97.5 70 ASN A CA 1
ATOM 541 C C . ASN A 1 70 ? 14.414 -1.368 14.43 1 97.5 70 ASN A C 1
ATOM 543 O O . ASN A 1 70 ? 14.812 -1.856 13.375 1 97.5 70 ASN A O 1
ATOM 547 N N . GLU A 1 71 ? 14.344 -2.037 15.492 1 97.69 71 GLU A N 1
ATOM 548 C CA . GLU A 1 71 ? 14.914 -3.375 15.633 1 97.69 71 GLU A CA 1
ATOM 549 C C . GLU A 1 71 ? 14.117 -4.395 14.82 1 97.69 71 GLU A C 1
ATOM 551 O O . GLU A 1 71 ? 14.688 -5.363 14.305 1 97.69 71 GLU A O 1
ATOM 556 N N . ALA A 1 72 ? 12.805 -4.23 14.734 1 98.19 72 ALA A N 1
ATOM 557 C CA . ALA A 1 72 ? 12 -5.164 13.953 1 98.19 72 ALA A CA 1
ATOM 558 C C . ALA A 1 72 ? 12.453 -5.188 12.492 1 98.19 72 ALA A C 1
ATOM 560 O O . ALA A 1 72 ? 12.484 -6.246 11.859 1 98.19 72 ALA A O 1
ATOM 561 N N . ARG A 1 73 ? 12.812 -4.059 11.938 1 97.44 73 ARG A N 1
ATOM 562 C CA . ARG A 1 73 ? 13.312 -3.955 10.562 1 97.44 73 ARG A CA 1
ATOM 563 C C . ARG A 1 73 ? 14.664 -4.637 10.422 1 97.44 73 ARG A C 1
ATOM 565 O O . ARG A 1 73 ? 14.914 -5.332 9.43 1 97.44 73 ARG A O 1
ATOM 572 N N . ASP A 1 74 ? 15.484 -4.418 11.383 1 97.19 74 ASP A N 1
ATOM 573 C CA . ASP A 1 74 ? 16.797 -5.047 11.367 1 97.19 74 ASP A CA 1
ATOM 574 C C . ASP A 1 74 ? 16.688 -6.57 11.406 1 97.19 74 ASP A C 1
ATOM 576 O O . ASP A 1 74 ? 17.406 -7.27 10.695 1 97.19 74 ASP A O 1
ATOM 580 N N . GLU A 1 75 ? 15.812 -6.984 12.258 1 98.12 75 GLU A N 1
ATOM 581 C CA . GLU A 1 75 ? 15.602 -8.422 12.367 1 98.12 75 GLU A CA 1
ATOM 582 C C . GLU A 1 75 ? 15.07 -9 11.055 1 98.12 75 GLU A C 1
ATOM 584 O O . GLU A 1 75 ? 15.5 -10.078 10.633 1 98.12 75 GLU A O 1
ATOM 589 N N . PHE A 1 76 ? 14.18 -8.328 10.438 1 98.62 76 PHE A N 1
ATOM 590 C CA . PHE A 1 76 ? 13.656 -8.789 9.164 1 98.62 76 PHE A CA 1
ATOM 591 C C . PHE A 1 76 ? 14.773 -8.914 8.133 1 98.62 76 PHE A C 1
ATOM 593 O O . PHE A 1 76 ? 14.898 -9.953 7.477 1 98.62 76 PHE A O 1
ATOM 600 N N . VAL A 1 77 ? 15.523 -7.887 7.977 1 97.56 77 VAL A N 1
ATOM 601 C CA . VAL A 1 77 ? 16.594 -7.891 6.977 1 97.56 77 VAL A CA 1
ATOM 602 C C . VAL A 1 77 ? 17.547 -9.047 7.25 1 97.56 77 VAL A C 1
ATOM 604 O O . VAL A 1 77 ? 17.984 -9.727 6.324 1 97.56 77 VAL A O 1
ATOM 607 N N . SER A 1 78 ? 17.875 -9.25 8.508 1 97.75 78 SER A N 1
ATOM 608 C CA . SER A 1 78 ? 18.766 -10.336 8.898 1 97.75 78 SER A CA 1
ATOM 609 C C . SER A 1 78 ? 18.203 -11.688 8.5 1 97.75 78 SER A C 1
ATOM 611 O O . SER A 1 78 ? 18.891 -12.5 7.875 1 97.75 78 SER A O 1
ATOM 613 N N . GLU A 1 79 ? 16.953 -11.969 8.797 1 98.38 79 GLU A N 1
ATOM 614 C CA . GLU A 1 79 ? 16.328 -13.242 8.461 1 98.38 79 GLU A CA 1
ATOM 615 C C . GLU A 1 79 ? 16.156 -13.398 6.953 1 98.38 79 GLU A C 1
ATOM 617 O O . GLU A 1 79 ? 16.438 -14.461 6.395 1 98.38 79 GLU A O 1
ATOM 622 N N . PHE A 1 80 ? 15.695 -12.328 6.344 1 98.44 80 PHE A N 1
ATOM 623 C CA . PHE A 1 80 ? 15.391 -12.352 4.918 1 98.44 80 PHE A CA 1
ATOM 624 C C . PHE A 1 80 ? 16.656 -12.586 4.094 1 98.44 80 PHE A C 1
ATOM 626 O O . PHE A 1 80 ? 16.594 -13.188 3.021 1 98.44 80 PHE A O 1
ATOM 633 N N . SER A 1 81 ? 17.781 -12.141 4.57 1 97.62 81 SER A N 1
ATOM 634 C CA . SER A 1 81 ? 19.062 -12.289 3.895 1 97.62 81 SER A CA 1
ATOM 635 C C . SER A 1 81 ? 19.391 -13.758 3.646 1 97.62 81 SER A C 1
ATOM 637 O O . SER A 1 81 ? 20.094 -14.086 2.688 1 97.62 81 SER A O 1
ATOM 639 N N . LYS A 1 82 ? 18.844 -14.617 4.441 1 97.56 82 LYS A N 1
ATOM 640 C CA . LYS A 1 82 ? 19.156 -16.047 4.379 1 97.56 82 LYS A CA 1
ATOM 641 C C . LYS A 1 82 ? 18.578 -16.672 3.113 1 97.56 82 LYS A C 1
ATOM 643 O O . LYS A 1 82 ? 19 -17.766 2.701 1 97.56 82 LYS A O 1
ATOM 648 N N . ILE A 1 83 ? 17.625 -15.992 2.494 1 98.19 83 ILE A N 1
ATOM 649 C CA . ILE A 1 83 ? 16.969 -16.609 1.338 1 98.19 83 ILE A CA 1
ATOM 650 C C . ILE A 1 83 ? 17.203 -15.734 0.103 1 98.19 83 ILE A C 1
ATOM 652 O O . ILE A 1 83 ? 16.562 -15.945 -0.933 1 98.19 83 ILE A O 1
ATOM 656 N N . ILE A 1 84 ? 17.984 -14.727 0.207 1 97.94 84 ILE A N 1
ATOM 657 C CA . ILE A 1 84 ? 18.359 -13.891 -0.925 1 97.94 84 ILE A CA 1
ATOM 658 C C . ILE A 1 84 ? 19.594 -14.469 -1.612 1 97.94 84 ILE A C 1
ATOM 660 O O . ILE A 1 84 ? 20.609 -14.734 -0.962 1 97.94 84 ILE A O 1
ATOM 664 N N . PRO A 1 85 ? 19.531 -14.711 -2.924 1 96.38 85 PRO A N 1
ATOM 665 C CA . PRO A 1 85 ? 20.688 -15.289 -3.633 1 96.38 85 PRO A CA 1
ATOM 666 C C . PRO A 1 85 ? 21.906 -14.391 -3.609 1 96.38 85 PRO A C 1
ATOM 668 O O . PRO A 1 85 ? 21.781 -13.164 -3.506 1 96.38 85 PRO A O 1
ATOM 671 N N . HIS A 1 86 ? 23.016 -15.031 -3.771 1 94.38 86 HIS A N 1
ATOM 672 C CA . HIS A 1 86 ? 24.266 -14.281 -3.898 1 94.38 86 HIS A CA 1
ATOM 673 C C . HIS A 1 86 ? 24.188 -13.273 -5.047 1 94.38 86 HIS A C 1
ATOM 675 O O . HIS A 1 86 ? 23.609 -13.57 -6.098 1 94.38 86 HIS A O 1
ATOM 681 N N . GLY A 1 87 ? 24.719 -12.125 -4.852 1 94 87 GLY A N 1
ATOM 682 C CA . GLY A 1 87 ? 24.703 -11.086 -5.867 1 94 87 GLY A CA 1
ATOM 683 C C . GLY A 1 87 ? 23.688 -9.992 -5.582 1 94 87 GLY A C 1
ATOM 684 O O . GLY A 1 87 ? 23.859 -8.852 -6.027 1 94 87 GLY A O 1
ATOM 685 N N . PHE A 1 88 ? 22.656 -10.383 -4.93 1 97.5 88 PHE A N 1
ATOM 686 C CA . PHE A 1 88 ? 21.688 -9.398 -4.461 1 97.5 88 PHE A CA 1
ATOM 687 C C . PHE A 1 88 ? 22 -8.969 -3.035 1 97.5 88 PHE A C 1
ATOM 689 O O . PHE A 1 88 ? 22.312 -9.805 -2.184 1 97.5 88 PHE A O 1
ATOM 696 N N . ASP A 1 89 ? 21.906 -7.621 -2.75 1 96 89 ASP A N 1
ATOM 697 C CA . ASP A 1 89 ? 22.344 -7.266 -1.408 1 96 89 ASP A CA 1
ATOM 698 C C . ASP A 1 89 ? 21.578 -6.059 -0.871 1 96 89 ASP A C 1
ATOM 700 O O . ASP A 1 89 ? 21.938 -5.512 0.178 1 96 89 ASP A O 1
ATOM 704 N N . THR A 1 90 ? 20.594 -5.598 -1.619 1 97.88 90 THR A N 1
ATOM 705 C CA . THR A 1 90 ? 19.828 -4.445 -1.148 1 97.88 90 THR A CA 1
ATOM 706 C C . THR A 1 90 ? 18.328 -4.699 -1.271 1 97.88 90 THR A C 1
ATOM 708 O O . THR A 1 90 ? 17.875 -5.262 -2.268 1 97.88 90 THR A O 1
ATOM 711 N N . VAL A 1 91 ? 17.562 -4.305 -0.251 1 98.25 91 VAL A N 1
ATOM 712 C CA . VAL A 1 91 ? 16.125 -4.488 -0.24 1 98.25 91 VAL A CA 1
ATOM 713 C C . VAL A 1 91 ? 15.43 -3.131 -0.107 1 98.25 91 VAL A C 1
ATOM 715 O O . VAL A 1 91 ? 15.75 -2.35 0.793 1 98.25 91 VAL A O 1
ATOM 718 N N . PHE A 1 92 ? 14.562 -2.756 -1.026 1 98.25 92 PHE A N 1
ATOM 719 C CA . PHE A 1 92 ? 13.641 -1.633 -0.903 1 98.25 92 PHE A CA 1
ATOM 720 C C . PHE A 1 92 ? 12.328 -2.08 -0.278 1 98.25 92 PHE A C 1
ATOM 722 O O . PHE A 1 92 ? 11.633 -2.938 -0.826 1 98.25 92 PHE A O 1
ATOM 729 N N . LEU A 1 93 ? 11.969 -1.491 0.837 1 98.06 93 LEU A N 1
ATOM 730 C CA . LEU A 1 93 ? 10.734 -1.843 1.531 1 98.06 93 LEU A CA 1
ATOM 731 C C . LEU A 1 93 ? 9.555 -1.028 1 1 98.06 93 LEU A C 1
ATOM 733 O O . LEU A 1 93 ? 9.672 0.186 0.818 1 98.06 93 LEU A O 1
ATOM 737 N N . GLN A 1 94 ? 8.453 -1.667 0.651 1 98.25 94 GLN A N 1
ATOM 738 C CA . GLN A 1 94 ? 7.199 -1.064 0.218 1 98.25 94 GLN A CA 1
ATOM 739 C C . GLN A 1 94 ? 6.012 -1.673 0.959 1 98.25 94 GLN A C 1
ATOM 741 O O . GLN A 1 94 ? 6.188 -2.551 1.806 1 98.25 94 GLN A O 1
ATOM 746 N N . ASN A 1 95 ? 4.773 -1.27 0.636 1 98.31 95 ASN A N 1
ATOM 747 C CA . ASN A 1 95 ? 3.602 -1.738 1.364 1 98.31 95 ASN A CA 1
ATOM 748 C C . ASN A 1 95 ? 2.84 -2.803 0.577 1 98.31 95 ASN A C 1
ATOM 750 O O . ASN A 1 95 ? 2.111 -3.607 1.157 1 98.31 95 ASN A O 1
ATOM 754 N N . THR A 1 96 ? 2.939 -2.75 -0.747 1 98.56 96 THR A N 1
ATOM 755 C CA . THR A 1 96 ? 2.18 -3.654 -1.604 1 98.56 96 THR A CA 1
ATOM 756 C C . THR A 1 96 ? 2.99 -4.039 -2.838 1 98.56 96 THR A C 1
ATOM 758 O O . THR A 1 96 ? 4.027 -3.434 -3.119 1 98.56 96 THR A O 1
ATOM 761 N N . GLY A 1 97 ? 2.484 -5.062 -3.537 1 98.62 97 GLY A N 1
ATOM 762 C CA . GLY A 1 97 ? 3.131 -5.48 -4.773 1 98.62 97 GLY A CA 1
ATOM 763 C C . GLY A 1 97 ? 3.158 -4.391 -5.828 1 98.62 97 GLY A C 1
ATOM 764 O O . GLY A 1 97 ? 4.164 -4.211 -6.516 1 98.62 97 GLY A O 1
ATOM 765 N N . THR A 1 98 ? 2.057 -3.66 -6.016 1 98.69 98 THR A N 1
ATOM 766 C CA . THR A 1 98 ? 1.999 -2.605 -7.023 1 98.69 98 THR A CA 1
ATOM 767 C C . THR A 1 98 ? 3.018 -1.512 -6.719 1 98.69 98 THR A C 1
ATOM 769 O O . THR A 1 98 ? 3.635 -0.96 -7.633 1 98.69 98 THR A O 1
ATOM 772 N N . GLU A 1 99 ? 3.229 -1.198 -5.438 1 98.75 99 GLU A N 1
ATOM 773 C CA . GLU A 1 99 ? 4.25 -0.225 -5.066 1 98.75 99 GLU A CA 1
ATOM 774 C C . GLU A 1 99 ? 5.652 -0.758 -5.352 1 98.75 99 GLU A C 1
ATOM 776 O O . GLU A 1 99 ? 6.539 -0.002 -5.75 1 98.75 99 GLU A O 1
ATOM 781 N N . ALA A 1 100 ? 5.859 -2.025 -5.113 1 98.88 100 ALA A N 1
ATOM 782 C CA . ALA A 1 100 ? 7.148 -2.641 -5.422 1 98.88 100 ALA A CA 1
ATOM 783 C C . ALA A 1 100 ? 7.453 -2.566 -6.914 1 98.88 100 ALA A C 1
ATOM 785 O O . ALA A 1 100 ? 8.57 -2.219 -7.312 1 98.88 100 ALA A O 1
ATOM 786 N N . VAL A 1 101 ? 6.453 -2.879 -7.746 1 98.94 101 VAL A N 1
ATOM 787 C CA . VAL A 1 101 ? 6.609 -2.816 -9.195 1 98.94 101 VAL A CA 1
ATOM 788 C C . VAL A 1 101 ? 6.949 -1.388 -9.617 1 98.94 101 VAL A C 1
ATOM 790 O O . VAL A 1 101 ? 7.867 -1.169 -10.406 1 98.94 101 VAL A O 1
ATOM 793 N N . GLU A 1 102 ? 6.25 -0.464 -9.094 1 98.75 102 GLU A N 1
ATOM 794 C CA . GLU A 1 102 ? 6.504 0.931 -9.445 1 98.75 102 GLU A CA 1
ATOM 795 C C . GLU A 1 102 ? 7.898 1.367 -9 1 98.75 102 GLU A C 1
ATOM 797 O O . GLU A 1 102 ? 8.562 2.141 -9.695 1 98.75 102 GLU A O 1
ATOM 802 N N . THR A 1 103 ? 8.297 0.942 -7.812 1 98.69 103 THR A N 1
ATOM 803 C CA . THR A 1 103 ? 9.641 1.254 -7.34 1 98.69 103 THR A CA 1
ATOM 804 C C . THR A 1 103 ? 10.695 0.684 -8.281 1 98.69 103 THR A C 1
ATOM 806 O O . THR A 1 103 ? 11.656 1.369 -8.641 1 98.69 103 THR A O 1
ATOM 809 N N . ALA A 1 104 ? 10.516 -0.554 -8.719 1 98.88 104 ALA A N 1
ATOM 810 C CA . ALA A 1 104 ? 11.453 -1.192 -9.633 1 98.88 104 ALA A CA 1
ATOM 811 C C . ALA A 1 104 ? 11.523 -0.434 -10.961 1 98.88 104 ALA A C 1
ATOM 813 O O . ALA A 1 104 ? 12.609 -0.216 -11.5 1 98.88 104 ALA A O 1
ATOM 814 N N . ILE A 1 105 ? 10.375 -0.034 -11.492 1 98.88 105 ILE A N 1
ATOM 815 C CA . ILE A 1 105 ? 10.312 0.729 -12.734 1 98.88 105 ILE A CA 1
ATOM 816 C C . ILE A 1 105 ? 11.031 2.064 -12.555 1 98.88 105 ILE A C 1
ATOM 818 O O . ILE A 1 105 ? 11.812 2.475 -13.422 1 98.88 105 ILE A O 1
ATOM 822 N N . LYS A 1 106 ? 10.797 2.715 -11.469 1 98.62 106 LYS A N 1
ATOM 823 C CA . LYS A 1 106 ? 11.438 3.998 -11.188 1 98.62 106 LYS A CA 1
ATOM 824 C C . LYS A 1 106 ? 12.953 3.855 -11.125 1 98.62 106 LYS A C 1
ATOM 826 O O . LYS A 1 106 ? 13.688 4.75 -11.547 1 98.62 106 LYS A O 1
ATOM 831 N N . ILE A 1 107 ? 13.406 2.764 -10.523 1 98.69 107 ILE A N 1
ATOM 832 C CA . ILE A 1 107 ? 14.844 2.494 -10.5 1 98.69 107 ILE A CA 1
ATOM 833 C C . ILE A 1 107 ? 15.367 2.402 -11.93 1 98.69 107 ILE A C 1
ATOM 835 O O . ILE A 1 107 ? 16.375 3.021 -12.266 1 98.69 107 ILE A O 1
ATOM 839 N N . GLY A 1 108 ? 14.68 1.633 -12.781 1 98.69 108 GLY A N 1
ATOM 840 C CA . GLY A 1 108 ? 15.07 1.523 -14.18 1 98.69 108 GLY A CA 1
ATOM 841 C C . GLY A 1 108 ? 15.133 2.863 -14.891 1 98.69 108 GLY A C 1
ATOM 842 O O . GLY A 1 108 ? 16.094 3.16 -15.586 1 98.69 108 GLY A O 1
ATOM 843 N N . LYS A 1 109 ? 14.094 3.654 -14.703 1 98.62 109 LYS A N 1
ATOM 844 C CA . LYS A 1 109 ? 14.023 4.969 -15.336 1 98.62 109 LYS A CA 1
ATOM 845 C C . LYS A 1 109 ? 15.172 5.859 -14.875 1 98.62 109 LYS A C 1
ATOM 847 O O . LYS A 1 109 ? 15.82 6.52 -15.695 1 98.62 109 LYS A O 1
ATOM 852 N N . LYS A 1 110 ? 15.398 5.879 -13.586 1 98.25 110 LYS A N 1
ATOM 853 C CA . LYS A 1 110 ? 16.422 6.766 -13.047 1 98.25 110 LYS A CA 1
ATOM 854 C C . LYS A 1 110 ? 17.812 6.344 -13.516 1 98.25 110 LYS A C 1
ATOM 856 O O . LYS A 1 110 ? 18.625 7.184 -13.93 1 98.25 110 LYS A O 1
ATOM 861 N N . VAL A 1 111 ? 18.078 5.086 -13.43 1 98.12 111 VAL A N 1
ATOM 862 C CA . VAL A 1 111 ? 19.422 4.559 -13.719 1 98.12 111 VAL A CA 1
ATOM 863 C C . VAL A 1 111 ? 19.734 4.754 -15.195 1 98.12 111 VAL A C 1
ATOM 865 O O . VAL A 1 111 ? 20.859 5.109 -15.547 1 98.12 111 VAL A O 1
ATOM 868 N N . THR A 1 112 ? 18.781 4.586 -16.062 1 98.31 112 THR A N 1
ATOM 869 C CA . THR A 1 112 ? 19.031 4.59 -17.5 1 98.31 112 THR A CA 1
ATOM 870 C C . THR A 1 112 ? 18.719 5.953 -18.094 1 98.31 112 THR A C 1
ATOM 872 O O . THR A 1 112 ? 19.188 6.27 -19.203 1 98.31 112 THR A O 1
ATOM 875 N N . ARG A 1 113 ? 17.906 6.746 -17.422 1 98 113 ARG A N 1
ATOM 876 C CA . ARG A 1 113 ? 17.391 8.023 -17.906 1 98 113 ARG A CA 1
ATOM 877 C C . ARG A 1 113 ? 16.609 7.836 -19.203 1 98 113 ARG A C 1
ATOM 879 O O . ARG A 1 113 ? 16.641 8.695 -20.078 1 98 113 ARG A O 1
ATOM 886 N N . ARG A 1 114 ? 15.969 6.664 -19.312 1 98.69 114 ARG A N 1
ATOM 887 C CA . ARG A 1 114 ? 15.141 6.324 -20.469 1 98.69 114 ARG A CA 1
ATOM 888 C C . ARG A 1 114 ? 13.688 6.121 -20.047 1 98.69 114 ARG A C 1
ATOM 890 O O . ARG A 1 114 ? 13.367 6.141 -18.859 1 98.69 114 ARG A O 1
ATOM 897 N N . LYS A 1 115 ? 12.781 5.988 -21.078 1 98.25 115 LYS A N 1
ATOM 898 C CA . LYS A 1 115 ? 11.359 6.121 -20.734 1 98.25 115 LYS A CA 1
ATOM 899 C C . LYS A 1 115 ? 10.609 4.828 -21.031 1 98.25 115 LYS A C 1
ATOM 901 O O . LYS A 1 115 ? 9.57 4.559 -20.422 1 98.25 115 LYS A O 1
ATOM 906 N N . THR A 1 116 ? 11.062 3.984 -21.938 1 98.88 116 THR A N 1
ATOM 907 C CA . THR A 1 116 ? 10.25 2.896 -22.469 1 98.88 116 THR A CA 1
ATOM 908 C C . THR A 1 116 ? 10.32 1.675 -21.547 1 98.88 116 THR A C 1
ATOM 910 O O . THR A 1 116 ? 11.406 1.27 -21.141 1 98.88 116 THR A O 1
ATOM 913 N N . ILE A 1 117 ? 9.227 1.114 -21.219 1 98.94 117 ILE A N 1
ATOM 914 C CA . ILE A 1 117 ? 9.125 -0.107 -20.438 1 98.94 117 ILE A CA 1
ATOM 915 C C . ILE A 1 117 ? 8.609 -1.247 -21.312 1 98.94 117 ILE A C 1
ATOM 917 O O . ILE A 1 117 ? 7.629 -1.082 -22.031 1 98.94 117 ILE A O 1
ATOM 921 N N . VAL A 1 118 ? 9.242 -2.355 -21.281 1 98.94 118 VAL A N 1
ATOM 922 C CA . VAL A 1 118 ? 8.797 -3.527 -22.031 1 98.94 118 VAL A CA 1
ATOM 923 C C . VAL A 1 118 ? 8.133 -4.523 -21.078 1 98.94 118 VAL A C 1
ATOM 925 O O . VAL A 1 118 ? 8.695 -4.867 -20.031 1 98.94 118 VAL A O 1
ATOM 928 N N . ALA A 1 119 ? 6.953 -4.977 -21.391 1 98.94 119 ALA A N 1
ATOM 929 C CA . ALA A 1 119 ? 6.188 -6.008 -20.688 1 98.94 119 ALA A CA 1
ATOM 930 C C . ALA A 1 119 ? 5.609 -7.023 -21.672 1 98.94 119 ALA A C 1
ATOM 932 O O . ALA A 1 119 ? 5.945 -7.004 -22.859 1 98.94 119 ALA A O 1
ATOM 933 N N . PHE A 1 120 ? 4.754 -7.945 -21.203 1 98.94 120 PHE A N 1
ATOM 934 C CA . PHE A 1 120 ? 4.426 -9.055 -22.094 1 98.94 120 PHE A CA 1
ATOM 935 C C . PHE A 1 120 ? 2.941 -9.383 -22.031 1 98.94 120 PHE A C 1
ATOM 937 O O . PHE A 1 120 ? 2.258 -9 -21.078 1 98.94 120 PHE A O 1
ATOM 944 N N . THR A 1 121 ? 2.449 -10.094 -23.047 1 98.75 121 THR A N 1
ATOM 945 C CA . THR A 1 121 ? 1.072 -10.578 -23.078 1 98.75 121 THR A CA 1
ATOM 946 C C . THR A 1 121 ? 0.774 -11.438 -21.844 1 98.75 121 THR A C 1
ATOM 948 O O . THR A 1 121 ? 1.646 -12.164 -21.359 1 98.75 121 THR A O 1
ATOM 951 N N . ASN A 1 122 ? -0.451 -11.273 -21.266 1 98.31 122 ASN A N 1
ATOM 952 C CA . ASN A 1 122 ? -0.982 -12.039 -20.141 1 98.31 122 ASN A CA 1
ATOM 953 C C . ASN A 1 122 ? -0.343 -11.625 -18.828 1 98.31 122 ASN A C 1
ATOM 955 O O . ASN A 1 122 ? -0.592 -12.242 -17.781 1 98.31 122 ASN A O 1
ATOM 959 N N . SER A 1 123 ? 0.395 -10.562 -18.844 1 98.56 123 SER A N 1
ATOM 960 C CA . SER A 1 123 ? 1.063 -10.133 -17.625 1 98.56 123 SER A CA 1
ATOM 961 C C . SER A 1 123 ? 0.089 -9.445 -16.672 1 98.56 123 SER A C 1
ATOM 963 O O . SER A 1 123 ? -0.918 -8.883 -17.109 1 98.56 123 SER A O 1
ATOM 965 N N . PHE A 1 124 ? 0.296 -9.523 -15.438 1 98.44 124 PHE A N 1
ATOM 966 C CA . PHE A 1 124 ? -0.309 -8.75 -14.359 1 98.44 124 PHE A CA 1
ATOM 967 C C . PHE A 1 124 ? 0.758 -8.211 -13.414 1 98.44 124 PHE A C 1
ATOM 969 O O . PHE A 1 124 ? 1.476 -8.984 -12.773 1 98.44 124 PHE A O 1
ATOM 976 N N . HIS A 1 125 ? 0.799 -6.863 -13.281 1 98.81 125 HIS A N 1
ATOM 977 C CA . HIS A 1 125 ? 1.864 -6.277 -12.477 1 98.81 125 HIS A CA 1
ATOM 978 C C . HIS A 1 125 ? 1.305 -5.293 -11.453 1 98.81 125 HIS A C 1
ATOM 980 O O . HIS A 1 125 ? 2.064 -4.637 -10.734 1 98.81 125 HIS A O 1
ATOM 986 N N . GLY A 1 126 ? 0.018 -5.164 -11.352 1 97.94 126 GLY A N 1
ATOM 987 C CA . GLY A 1 126 ? -0.558 -4.293 -10.344 1 97.94 126 GLY A CA 1
ATOM 988 C C . GLY A 1 126 ? -1.633 -3.373 -10.891 1 97.94 126 GLY A C 1
ATOM 989 O O . GLY A 1 126 ? -2.037 -3.5 -12.047 1 97.94 126 GLY A O 1
ATOM 990 N N . ARG A 1 127 ? -2.117 -2.428 -10.031 1 97 127 ARG A N 1
ATOM 991 C CA . ARG A 1 127 ? -3.33 -1.693 -10.375 1 97 127 ARG A CA 1
ATOM 992 C C . ARG A 1 127 ? -3.109 -0.188 -10.266 1 97 127 ARG A C 1
ATOM 994 O O . ARG A 1 127 ? -3.977 0.601 -10.648 1 97 127 ARG A O 1
ATOM 1001 N N . THR A 1 128 ? -2.006 0.325 -9.719 1 98.06 128 THR A N 1
ATOM 1002 C CA . THR A 1 128 ? -1.71 1.752 -9.773 1 98.06 128 THR A CA 1
ATOM 1003 C C . THR A 1 128 ? -1.309 2.162 -11.188 1 98.06 128 THR A C 1
ATOM 1005 O O . THR A 1 128 ? -0.892 1.321 -11.992 1 98.06 128 THR A O 1
ATOM 1008 N N . MET A 1 129 ? -1.398 3.359 -11.516 1 97.94 129 MET A N 1
ATOM 1009 C CA . MET A 1 129 ? -1.331 3.793 -12.906 1 97.94 129 MET A CA 1
ATOM 1010 C C . MET A 1 129 ? -0.025 3.342 -13.555 1 97.94 129 MET A C 1
ATOM 1012 O O . MET A 1 129 ? -0.013 2.932 -14.719 1 97.94 129 MET A O 1
ATOM 1016 N N . GLY A 1 130 ? 1.106 3.438 -12.836 1 98.38 130 GLY A N 1
ATOM 1017 C CA . GLY A 1 130 ? 2.367 2.947 -13.367 1 98.38 130 GLY A CA 1
ATOM 1018 C C . GLY A 1 130 ? 2.377 1.446 -13.586 1 98.38 130 GLY A C 1
ATOM 1019 O O . GLY A 1 130 ? 2.65 0.979 -14.695 1 98.38 130 GLY A O 1
ATOM 1020 N N . SER A 1 131 ? 2.016 0.666 -12.586 1 98.81 131 SER A N 1
ATOM 1021 C CA . SER A 1 131 ? 1.976 -0.79 -12.672 1 98.81 131 SER A CA 1
ATOM 1022 C C . SER A 1 131 ? 0.888 -1.258 -13.633 1 98.81 131 SER A C 1
ATOM 1024 O O . SER A 1 131 ? 1.071 -2.238 -14.359 1 98.81 131 SER A O 1
ATOM 1026 N N . LEU A 1 132 ? -0.21 -0.562 -13.625 1 98.62 132 LEU A N 1
ATOM 1027 C CA . LEU A 1 132 ? -1.328 -0.886 -14.508 1 98.62 132 LEU A CA 1
ATOM 1028 C C . LEU A 1 132 ? -0.929 -0.739 -15.969 1 98.62 132 LEU A C 1
ATOM 1030 O O . LEU A 1 132 ? -1.395 -1.498 -16.828 1 98.62 132 LEU A O 1
ATOM 1034 N N . SER A 1 133 ? -0.075 0.191 -16.281 1 98.62 133 SER A N 1
ATOM 1035 C CA . SER A 1 133 ? 0.375 0.448 -17.641 1 98.62 133 SER A CA 1
ATOM 1036 C C . SER A 1 133 ? 1.127 -0.751 -18.219 1 98.62 133 SER A C 1
ATOM 1038 O O . SER A 1 133 ? 1.182 -0.935 -19.438 1 98.62 133 SER A O 1
ATOM 1040 N N . VAL A 1 134 ? 1.697 -1.589 -17.328 1 98.75 134 VAL A N 1
ATOM 1041 C CA . VAL A 1 134 ? 2.469 -2.73 -17.797 1 98.75 134 VAL A CA 1
ATOM 1042 C C . VAL A 1 134 ? 1.72 -4.027 -17.5 1 98.75 134 VAL A C 1
ATOM 1044 O O . VAL A 1 134 ? 2.287 -5.117 -17.594 1 98.75 134 VAL A O 1
ATOM 1047 N N . THR A 1 135 ? 0.485 -3.947 -17 1 98.69 135 THR A N 1
ATOM 1048 C CA . THR A 1 135 ? -0.469 -5.051 -16.938 1 98.69 135 THR A CA 1
ATOM 1049 C C . THR A 1 135 ? -1.181 -5.223 -18.281 1 98.69 135 THR A C 1
ATOM 1051 O O . THR A 1 135 ? -1.74 -4.266 -18.812 1 98.69 135 THR A O 1
ATOM 1054 N N . TRP A 1 136 ? -1.251 -6.371 -18.812 1 98 136 TRP A N 1
ATOM 1055 C CA . TRP A 1 136 ? -1.538 -6.594 -20.219 1 98 136 TRP A CA 1
ATOM 1056 C C . TRP A 1 136 ? -3.035 -6.488 -20.5 1 98 136 TRP A C 1
ATOM 1058 O O . TRP A 1 136 ? -3.453 -5.797 -21.422 1 98 136 TRP A O 1
ATOM 1068 N N . ASN A 1 137 ? -3.885 -7.184 -19.672 1 95.38 137 ASN A N 1
ATOM 1069 C CA . ASN A 1 137 ? -5.305 -7.336 -19.984 1 95.38 137 ASN A CA 1
ATOM 1070 C C . ASN A 1 137 ? -6 -5.98 -20.094 1 95.38 137 ASN A C 1
ATOM 1072 O O . ASN A 1 137 ? -6.078 -5.238 -19.109 1 95.38 137 ASN A O 1
ATOM 1076 N N . GLU A 1 138 ? -6.531 -5.676 -21.203 1 94.44 138 GLU A N 1
ATOM 1077 C CA . GLU A 1 138 ? -7.148 -4.391 -21.516 1 94.44 138 GLU A CA 1
ATOM 1078 C C . GLU A 1 138 ? -8.336 -4.117 -20.594 1 94.44 138 GLU A C 1
ATOM 1080 O O . GLU A 1 138 ? -8.664 -2.959 -20.328 1 94.44 138 GLU A O 1
ATOM 1085 N N . ASN A 1 139 ? -8.969 -5.16 -20.094 1 92.38 139 ASN A N 1
ATOM 1086 C CA . ASN A 1 139 ? -10.125 -4.996 -19.219 1 92.38 139 ASN A CA 1
ATOM 1087 C C . ASN A 1 139 ? -9.758 -4.27 -17.922 1 92.38 139 ASN A C 1
ATOM 1089 O O . ASN A 1 139 ? -10.609 -3.633 -17.312 1 92.38 139 ASN A O 1
ATOM 1093 N N . TYR A 1 140 ? -8.5 -4.363 -17.578 1 94.69 140 TYR A N 1
ATOM 1094 C CA . TYR A 1 140 ? -8.039 -3.674 -16.391 1 94.69 140 TYR A CA 1
ATOM 1095 C C . TYR A 1 140 ? -7.699 -2.219 -16.688 1 94.69 140 TYR A C 1
ATOM 1097 O O . TYR A 1 140 ? -7.691 -1.379 -15.781 1 94.69 140 TYR A O 1
ATOM 1105 N N . ARG A 1 141 ? -7.418 -1.835 -17.938 1 96.44 141 ARG A N 1
ATOM 1106 C CA . ARG A 1 141 ? -6.785 -0.563 -18.266 1 96.44 141 ARG A CA 1
ATOM 1107 C C . ARG A 1 141 ? -7.773 0.388 -18.938 1 96.44 141 ARG A C 1
ATOM 1109 O O . ARG A 1 141 ? -7.68 1.605 -18.766 1 96.44 141 ARG A O 1
ATOM 1116 N N . LYS A 1 142 ? -8.688 -0.147 -19.688 1 96.44 142 LYS A N 1
ATOM 1117 C CA . LYS A 1 142 ? -9.5 0.599 -20.641 1 96.44 142 LYS A CA 1
ATOM 1118 C C . LYS A 1 142 ? -10.18 1.79 -19.984 1 96.44 142 LYS A C 1
ATOM 1120 O O . LYS A 1 142 ? -10.172 2.896 -20.531 1 96.44 142 LYS A O 1
ATOM 1125 N N . ALA A 1 143 ? -10.688 1.615 -18.812 1 96.38 143 ALA A N 1
ATOM 1126 C CA . ALA A 1 143 ? -11.5 2.623 -18.141 1 96.38 143 ALA A CA 1
ATOM 1127 C C . ALA A 1 143 ? -10.641 3.789 -17.656 1 96.38 143 ALA A C 1
ATOM 1129 O O . ALA A 1 143 ? -11.156 4.852 -17.312 1 96.38 143 ALA A O 1
ATOM 1130 N N . PHE A 1 144 ? -9.305 3.631 -17.703 1 97.69 144 PHE A N 1
ATOM 1131 C CA . PHE A 1 144 ? -8.453 4.605 -17.047 1 97.69 144 PHE A CA 1
ATOM 1132 C C . PHE A 1 144 ? -7.465 5.219 -18.031 1 97.69 144 PHE A C 1
ATOM 1134 O O . PHE A 1 144 ? -6.566 5.965 -17.641 1 97.69 144 PHE A O 1
ATOM 1141 N N . GLN A 1 145 ? -7.598 4.906 -19.281 1 96.75 145 GLN A N 1
ATOM 1142 C CA . GLN A 1 145 ? -6.719 5.465 -20.297 1 96.75 145 GLN A CA 1
ATOM 1143 C C . GLN A 1 145 ? -6.914 6.973 -20.422 1 96.75 145 GLN A C 1
ATOM 1145 O O . GLN A 1 145 ? -8.008 7.488 -20.188 1 96.75 145 GLN A O 1
ATOM 1150 N N . PRO A 1 146 ? -5.988 7.738 -20.828 1 97.38 146 PRO A N 1
ATOM 1151 C CA . PRO A 1 146 ? -4.621 7.273 -21.047 1 97.38 146 PRO A CA 1
ATOM 1152 C C . PRO A 1 146 ? -3.863 7.004 -19.75 1 97.38 146 PRO A C 1
ATOM 1154 O O . PRO A 1 146 ? -4.172 7.605 -18.719 1 97.38 146 PRO A O 1
ATOM 1157 N N . LEU A 1 147 ? -2.963 6.082 -19.812 1 97.88 147 LEU A N 1
ATOM 1158 C CA . LEU A 1 147 ? -2.025 5.762 -18.734 1 97.88 147 LEU A CA 1
ATOM 1159 C C . LEU A 1 147 ? -0.606 6.176 -19.125 1 97.88 147 LEU A C 1
ATOM 1161 O O . LEU A 1 147 ? -0.409 7.184 -19.797 1 97.88 147 LEU A O 1
ATOM 1165 N N . TYR A 1 148 ? 0.417 5.617 -18.422 1 97.75 148 TYR A N 1
ATOM 1166 C CA . TYR A 1 148 ? 1.788 5.867 -18.844 1 97.75 148 TYR A CA 1
ATOM 1167 C C . TYR A 1 148 ? 1.988 5.457 -20.312 1 97.75 148 TYR A C 1
ATOM 1169 O O . TYR A 1 148 ? 1.755 4.305 -20.672 1 97.75 148 TYR A O 1
ATOM 1177 N N . PRO A 1 149 ? 2.457 6.32 -21.203 1 96.12 149 PRO A N 1
ATOM 1178 C CA . PRO A 1 149 ? 2.309 6.082 -22.641 1 96.12 149 PRO A CA 1
ATOM 1179 C C . PRO A 1 149 ? 3.496 5.328 -23.234 1 96.12 149 PRO A C 1
ATOM 1181 O O . PRO A 1 149 ? 3.461 4.945 -24.406 1 96.12 149 PRO A O 1
ATOM 1184 N N . HIS A 1 150 ? 4.582 5.07 -22.547 1 98.06 150 HIS A N 1
ATOM 1185 C CA . HIS A 1 150 ? 5.797 4.516 -23.141 1 98.06 150 HIS A CA 1
ATOM 1186 C C . HIS A 1 150 ? 5.988 3.059 -22.734 1 98.06 150 HIS A C 1
ATOM 1188 O O . HIS A 1 150 ? 7.02 2.703 -22.156 1 98.06 150 HIS A O 1
ATOM 1194 N N . VAL A 1 151 ? 5.02 2.215 -23.172 1 98.69 151 VAL A N 1
ATOM 1195 C CA . VAL A 1 151 ? 5.055 0.788 -22.875 1 98.69 151 VAL A CA 1
ATOM 1196 C C . VAL A 1 151 ? 4.973 -0.014 -24.172 1 98.69 151 VAL A C 1
ATOM 1198 O O . VAL A 1 151 ? 4.195 0.321 -25.078 1 98.69 151 VAL A O 1
ATOM 1201 N N . ARG A 1 152 ? 5.812 -0.97 -24.344 1 98.75 152 ARG A N 1
ATOM 1202 C CA . ARG A 1 152 ? 5.746 -1.957 -25.422 1 98.75 152 ARG A CA 1
ATOM 1203 C C . ARG A 1 152 ? 5.41 -3.34 -24.875 1 98.75 152 ARG A C 1
ATOM 1205 O O . ARG A 1 152 ? 6.031 -3.799 -23.906 1 98.75 152 ARG A O 1
ATOM 1212 N N . PHE A 1 153 ? 4.414 -3.949 -25.469 1 98.69 153 PHE A N 1
ATOM 1213 C CA . PHE A 1 153 ? 4.078 -5.316 -25.094 1 98.69 153 PHE A CA 1
ATOM 1214 C C . PHE A 1 153 ? 4.621 -6.309 -26.109 1 98.69 153 PHE A C 1
ATOM 1216 O O . PHE A 1 153 ? 4.367 -6.168 -27.312 1 98.69 153 PHE A O 1
ATOM 1223 N N . GLY A 1 154 ? 5.418 -7.211 -25.688 1 98.81 154 GLY A N 1
ATOM 1224 C CA . GLY A 1 154 ? 5.805 -8.367 -26.484 1 98.81 154 GLY A CA 1
ATOM 1225 C C . GLY A 1 154 ? 4.992 -9.609 -26.172 1 98.81 154 GLY A C 1
ATOM 1226 O O . GLY A 1 154 ? 4.199 -9.617 -25.234 1 98.81 154 GLY A O 1
ATOM 1227 N N . THR A 1 155 ? 5.164 -10.672 -27 1 98.81 155 THR A N 1
ATOM 1228 C CA . THR A 1 155 ? 4.492 -11.945 -26.766 1 98.81 155 THR A CA 1
ATOM 1229 C C . THR A 1 155 ? 5.289 -12.812 -25.797 1 98.81 155 THR A C 1
ATOM 1231 O O . THR A 1 155 ? 6.469 -13.078 -26.016 1 98.81 155 THR A O 1
ATOM 1234 N N . PHE A 1 156 ? 4.66 -13.242 -24.75 1 98.81 156 PHE A N 1
ATOM 1235 C CA . PHE A 1 156 ? 5.297 -14.086 -23.75 1 98.81 156 PHE A CA 1
ATOM 1236 C C . PHE A 1 156 ? 5.832 -15.367 -24.375 1 98.81 156 PHE A C 1
ATOM 1238 O O . PHE A 1 156 ? 5.141 -16.016 -25.172 1 98.81 156 PHE A O 1
ATOM 1245 N N . ASN A 1 157 ? 7.121 -15.688 -24.125 1 98.81 157 ASN A N 1
ATOM 1246 C CA . ASN A 1 157 ? 7.809 -16.891 -24.562 1 98.81 157 ASN A CA 1
ATOM 1247 C C . ASN A 1 157 ? 8.109 -16.844 -26.062 1 98.81 157 ASN A C 1
ATOM 1249 O O . ASN A 1 157 ? 8.453 -17.875 -26.672 1 98.81 157 ASN A O 1
ATOM 1253 N N . ASN A 1 158 ? 7.957 -15.68 -26.734 1 98.75 158 ASN A N 1
ATOM 1254 C CA . ASN A 1 158 ? 8.359 -15.516 -28.125 1 98.75 158 ASN A CA 1
ATOM 1255 C C . ASN A 1 158 ? 9.758 -14.922 -28.234 1 98.75 158 ASN A C 1
ATOM 1257 O O . ASN A 1 158 ? 9.906 -13.703 -28.344 1 98.75 158 ASN A O 1
ATOM 1261 N N . VAL A 1 159 ? 10.703 -15.742 -28.422 1 98.5 159 VAL A N 1
ATOM 1262 C CA . VAL A 1 159 ? 12.109 -15.352 -28.438 1 98.5 159 VAL A CA 1
ATOM 1263 C C . VAL A 1 159 ? 12.398 -14.492 -29.672 1 98.5 159 VAL A C 1
ATOM 1265 O O . VAL A 1 159 ? 13.234 -13.594 -29.625 1 98.5 159 VAL A O 1
ATOM 1268 N N . ASN A 1 160 ? 11.695 -14.648 -30.703 1 97.94 160 ASN A N 1
ATOM 1269 C CA . ASN A 1 160 ? 11.984 -14.039 -32 1 97.94 160 ASN A CA 1
ATOM 1270 C C . ASN A 1 160 ? 11.711 -12.539 -31.984 1 97.94 160 ASN A C 1
ATOM 1272 O O . ASN A 1 160 ? 12.219 -11.797 -32.812 1 97.94 160 ASN A O 1
ATOM 1276 N N . GLU A 1 161 ? 10.93 -12.094 -31 1 97.62 161 GLU A N 1
ATOM 1277 C CA . GLU A 1 161 ? 10.555 -10.688 -30.953 1 97.62 161 GLU A CA 1
ATOM 1278 C C . GLU A 1 161 ? 11.469 -9.898 -30.016 1 97.62 161 GLU A C 1
ATOM 1280 O O . GLU A 1 161 ? 11.484 -8.672 -30.047 1 97.62 161 GLU A O 1
ATOM 1285 N N . VAL A 1 162 ? 12.305 -10.547 -29.312 1 98.44 162 VAL A N 1
ATOM 1286 C CA . VAL A 1 162 ? 13 -9.969 -28.172 1 98.44 162 VAL A CA 1
ATOM 1287 C C . VAL A 1 162 ? 13.953 -8.875 -28.641 1 98.44 162 VAL A C 1
ATOM 1289 O O . VAL A 1 162 ? 13.953 -7.766 -28.094 1 98.44 162 VAL A O 1
ATOM 1292 N N . ASP A 1 163 ? 14.703 -9.094 -29.688 1 97.06 163 ASP A N 1
ATOM 1293 C CA . ASP A 1 163 ? 15.727 -8.156 -30.141 1 97.06 163 ASP A CA 1
ATOM 1294 C C . ASP A 1 163 ? 15.094 -6.867 -30.672 1 97.06 163 ASP A C 1
ATOM 1296 O O . ASP A 1 163 ? 15.641 -5.781 -30.484 1 97.06 163 ASP A O 1
ATOM 1300 N N . LYS A 1 164 ? 13.992 -7 -31.312 1 97.38 164 LYS A N 1
ATOM 1301 C CA . LYS A 1 164 ? 13.297 -5.832 -31.859 1 97.38 164 LYS A CA 1
ATOM 1302 C C . LYS A 1 164 ? 12.586 -5.059 -30.75 1 97.38 164 LYS A C 1
ATOM 1304 O O . LYS A 1 164 ? 12.445 -3.836 -30.828 1 97.38 164 LYS A O 1
ATOM 1309 N N . LEU A 1 165 ? 12.219 -5.781 -29.75 1 98.12 165 LEU A N 1
ATOM 1310 C CA . LEU A 1 165 ? 11.414 -5.223 -28.656 1 98.12 165 LEU A CA 1
ATOM 1311 C C . LEU A 1 165 ? 12.281 -4.383 -27.719 1 98.12 165 LEU A C 1
ATOM 1313 O O . LEU A 1 165 ? 11.805 -3.4 -27.156 1 98.12 165 LEU A O 1
ATOM 1317 N N . ILE A 1 166 ? 13.484 -4.785 -27.531 1 98.75 166 ILE A N 1
ATOM 1318 C CA . ILE A 1 166 ? 14.383 -4.191 -26.547 1 98.75 166 ILE A CA 1
ATOM 1319 C C . ILE A 1 166 ? 15.5 -3.436 -27.266 1 98.75 166 ILE A C 1
ATOM 1321 O O . ILE A 1 166 ? 16.469 -4.043 -27.734 1 98.75 166 ILE A O 1
ATOM 1325 N N . ASP A 1 167 ? 15.383 -2.129 -27.297 1 98.31 167 ASP A N 1
ATOM 1326 C CA . ASP A 1 167 ? 16.375 -1.28 -27.953 1 98.31 167 ASP A CA 1
ATOM 1327 C C . ASP A 1 167 ? 16.906 -0.208 -27.016 1 98.31 167 ASP A C 1
ATOM 1329 O O . ASP A 1 167 ? 16.766 -0.323 -25.797 1 98.31 167 ASP A O 1
ATOM 1333 N N . ASP A 1 168 ? 17.484 0.852 -27.531 1 97.81 168 ASP A N 1
ATOM 1334 C CA . ASP A 1 168 ? 18.281 1.805 -26.766 1 97.81 168 ASP A CA 1
ATOM 1335 C C . ASP A 1 168 ? 17.375 2.797 -26.031 1 97.81 168 ASP A C 1
ATOM 1337 O O . ASP A 1 168 ? 17.844 3.58 -25.203 1 97.81 168 ASP A O 1
ATOM 1341 N N . ASP A 1 169 ? 16.094 2.66 -26.203 1 98.06 169 ASP A N 1
ATOM 1342 C CA . ASP A 1 169 ? 15.164 3.559 -25.531 1 98.06 169 ASP A CA 1
ATOM 1343 C C . ASP A 1 169 ? 14.539 2.885 -24.312 1 98.06 169 ASP A C 1
ATOM 1345 O O . ASP A 1 169 ? 13.828 3.527 -23.531 1 98.06 169 ASP A O 1
ATOM 1349 N N . VAL A 1 170 ? 14.836 1.633 -24.141 1 98.88 170 VAL A N 1
ATOM 1350 C CA . VAL A 1 170 ? 14.195 0.834 -23.094 1 98.88 170 VAL A CA 1
ATOM 1351 C C . VAL A 1 170 ? 14.914 1.035 -21.766 1 98.88 170 VAL A C 1
ATOM 1353 O O . VAL A 1 170 ? 16.141 0.9 -21.688 1 98.88 170 VAL A O 1
ATOM 1356 N N . CYS A 1 171 ? 14.148 1.426 -20.719 1 98.81 171 CYS A N 1
ATOM 1357 C CA . CYS A 1 171 ? 14.734 1.566 -19.391 1 98.81 171 CYS A CA 1
ATOM 1358 C C . CYS A 1 171 ? 14.734 0.234 -18.641 1 98.81 171 CYS A C 1
ATOM 1360 O O . CYS A 1 171 ? 15.688 -0.081 -17.922 1 98.81 171 CYS A O 1
ATOM 1362 N N . CYS A 1 172 ? 13.641 -0.537 -18.859 1 98.94 172 CYS A N 1
ATOM 1363 C CA . CYS A 1 172 ? 13.586 -1.814 -18.156 1 98.94 172 CYS A CA 1
ATOM 1364 C C . CYS A 1 172 ? 12.625 -2.775 -18.844 1 98.94 172 CYS A C 1
ATOM 1366 O O . CYS A 1 172 ? 11.781 -2.354 -19.641 1 98.94 172 CYS A O 1
ATOM 1368 N N . VAL A 1 173 ? 12.82 -4.035 -18.656 1 98.94 173 VAL A N 1
ATOM 1369 C CA . VAL A 1 173 ? 12 -5.16 -19.062 1 98.94 173 VAL A CA 1
ATOM 1370 C C . VAL A 1 173 ? 11.461 -5.895 -17.844 1 98.94 173 VAL A C 1
ATOM 1372 O O . VAL A 1 173 ? 12.234 -6.336 -16.984 1 98.94 173 VAL A O 1
ATOM 1375 N N . ILE A 1 174 ? 10.148 -5.988 -17.734 1 99 174 ILE A N 1
ATOM 1376 C CA . ILE A 1 174 ? 9.555 -6.645 -16.578 1 99 174 ILE A CA 1
ATOM 1377 C C . ILE A 1 174 ? 8.773 -7.879 -17.016 1 99 174 ILE A C 1
ATOM 1379 O O . ILE A 1 174 ? 8.023 -7.824 -18 1 99 174 ILE A O 1
ATOM 1383 N N . VAL A 1 175 ? 8.961 -9 -16.312 1 98.94 175 VAL A N 1
ATOM 1384 C CA . VAL A 1 175 ? 8.328 -10.258 -16.703 1 98.94 175 VAL A CA 1
ATOM 1385 C C . VAL A 1 175 ? 8.094 -11.117 -15.469 1 98.94 175 VAL A C 1
ATOM 1387 O O . VAL A 1 175 ? 8.844 -11.031 -14.492 1 98.94 175 VAL A O 1
ATOM 1390 N N . GLU A 1 176 ? 7.004 -11.82 -15.406 1 98.88 176 GLU A N 1
ATOM 1391 C CA . GLU A 1 176 ? 6.766 -12.875 -14.422 1 98.88 176 GLU A CA 1
ATOM 1392 C C . GLU A 1 176 ? 7.406 -14.188 -14.859 1 98.88 176 GLU A C 1
ATOM 1394 O O . GLU A 1 176 ? 7.066 -14.734 -15.914 1 98.88 176 GLU A O 1
ATOM 1399 N N . PRO A 1 177 ? 8.25 -14.758 -14.016 1 98.88 177 PRO A N 1
ATOM 1400 C CA . PRO A 1 177 ? 8.75 -16.094 -14.375 1 98.88 177 PRO A CA 1
ATOM 1401 C C . PRO A 1 177 ? 7.633 -17.109 -14.547 1 98.88 177 PRO A C 1
ATOM 1403 O O . PRO A 1 177 ? 7.727 -18 -15.406 1 98.88 177 PRO A O 1
ATOM 1406 N N . VAL A 1 178 ? 6.652 -17.047 -13.719 1 98.81 178 VAL A N 1
ATOM 1407 C CA . VAL A 1 178 ? 5.398 -17.781 -13.852 1 98.81 178 VAL A CA 1
ATOM 1408 C C . VAL A 1 178 ? 4.223 -16.812 -13.781 1 98.81 178 VAL A C 1
ATOM 1410 O O . VAL A 1 178 ? 4.008 -16.156 -12.766 1 98.81 178 VAL A O 1
ATOM 1413 N N . GLN A 1 179 ? 3.502 -16.734 -14.906 1 98.69 179 GLN A N 1
ATOM 1414 C CA . GLN A 1 179 ? 2.357 -15.828 -14.93 1 98.69 179 GLN A CA 1
ATOM 1415 C C . GLN A 1 179 ? 1.203 -16.375 -14.094 1 98.69 179 GLN A C 1
ATOM 1417 O O . GLN A 1 179 ? 0.634 -17.422 -14.422 1 98.69 179 GLN A O 1
ATOM 1422 N N . GLY A 1 180 ? 0.844 -15.719 -13.008 1 97.62 180 GLY A N 1
ATOM 1423 C CA . GLY A 1 180 ? -0.234 -16.172 -12.133 1 97.62 180 GLY A CA 1
ATOM 1424 C C . GLY A 1 180 ? -1.612 -15.914 -12.719 1 97.62 180 GLY A C 1
ATOM 1425 O O . GLY A 1 180 ? -2.244 -16.828 -13.25 1 97.62 180 GLY A O 1
ATOM 1426 N N . GLU A 1 181 ? -1.951 -14.648 -12.828 1 95.88 181 GLU A N 1
ATOM 1427 C CA . GLU A 1 181 ? -3.252 -14.234 -13.344 1 95.88 181 GLU A CA 1
ATOM 1428 C C . GLU A 1 181 ? -3.4 -14.57 -14.82 1 95.88 181 GLU A C 1
ATOM 1430 O O . GLU A 1 181 ? -4.512 -14.805 -15.305 1 95.88 181 GLU A O 1
ATOM 1435 N N . GLY A 1 182 ? -2.295 -14.648 -15.484 1 96.88 182 GLY A N 1
ATOM 1436 C CA . GLY A 1 182 ? -2.293 -14.781 -16.938 1 96.88 182 GLY A CA 1
ATOM 1437 C C . GLY A 1 182 ? -2.6 -16.188 -17.406 1 96.88 182 GLY A C 1
ATOM 1438 O O . GLY A 1 182 ? -2.812 -16.406 -18.594 1 96.88 182 GLY A O 1
ATOM 1439 N N . GLY A 1 183 ? -2.629 -17.172 -16.438 1 98 183 GLY A N 1
ATOM 1440 C CA . GLY A 1 183 ? -2.996 -18.516 -16.859 1 98 183 GLY A CA 1
ATOM 1441 C C . GLY A 1 183 ? -1.998 -19.562 -16.422 1 98 183 GLY A C 1
ATOM 1442 O O . GLY A 1 183 ? -1.924 -20.641 -17.016 1 98 183 GLY A O 1
ATOM 1443 N N . LEU A 1 184 ? -1.183 -19.188 -15.461 1 98.62 184 LEU A N 1
ATOM 1444 C CA . LEU A 1 184 ? -0.154 -20.094 -14.953 1 98.62 184 LEU A CA 1
ATOM 1445 C C . LEU A 1 184 ? 0.816 -20.5 -16.062 1 98.62 184 LEU A C 1
ATOM 1447 O O . LEU A 1 184 ? 1.224 -21.656 -16.141 1 98.62 184 LEU A O 1
ATOM 1451 N N . ASN A 1 185 ? 1.103 -19.531 -16.953 1 98.69 185 ASN A N 1
ATOM 1452 C CA . ASN A 1 185 ? 2.094 -19.766 -18 1 98.69 185 ASN A CA 1
ATOM 1453 C C . ASN A 1 185 ? 3.516 -19.641 -17.453 1 98.69 185 ASN A C 1
ATOM 1455 O O . ASN A 1 185 ? 3.881 -18.609 -16.891 1 98.69 185 ASN A O 1
ATOM 1459 N N . THR A 1 186 ? 4.281 -20.672 -17.609 1 98.62 186 THR A N 1
ATOM 1460 C CA . THR A 1 186 ? 5.676 -20.625 -17.172 1 98.62 186 THR A CA 1
ATOM 1461 C C . THR A 1 186 ? 6.574 -20.109 -18.297 1 98.62 186 THR A C 1
ATOM 1463 O O . THR A 1 186 ? 6.359 -20.422 -19.469 1 98.62 186 THR A O 1
ATOM 1466 N N . ALA A 1 187 ? 7.512 -19.297 -17.969 1 98.81 187 ALA A N 1
ATOM 1467 C CA . ALA A 1 187 ? 8.492 -18.859 -18.953 1 98.81 187 ALA A CA 1
ATOM 1468 C C . ALA A 1 187 ? 9.375 -20.016 -19.406 1 98.81 187 ALA A C 1
ATOM 1470 O O . ALA A 1 187 ? 9.602 -20.969 -18.656 1 98.81 187 ALA A O 1
ATOM 1471 N N . THR A 1 188 ? 9.852 -19.922 -20.641 1 98.69 188 THR A N 1
ATOM 1472 C CA . THR A 1 188 ? 10.875 -20.875 -21.094 1 98.69 188 THR A CA 1
ATOM 1473 C C . THR A 1 188 ? 12.273 -20.328 -20.781 1 98.69 188 THR A C 1
ATOM 1475 O O . THR A 1 188 ? 12.477 -19.125 -20.703 1 98.69 188 THR A O 1
ATOM 1478 N N . VAL A 1 189 ? 13.172 -21.234 -20.531 1 98.62 189 VAL A N 1
ATOM 1479 C CA . VAL A 1 189 ? 14.555 -20.859 -20.25 1 98.62 189 VAL A CA 1
ATOM 1480 C C . VAL A 1 189 ? 15.109 -20 -21.391 1 98.62 189 VAL A C 1
ATOM 1482 O O . VAL A 1 189 ? 15.719 -18.953 -21.141 1 98.62 189 VAL A O 1
ATOM 1485 N N . ASN A 1 190 ? 14.867 -20.375 -22.656 1 98.56 190 ASN A N 1
ATOM 1486 C CA . ASN A 1 190 ? 15.375 -19.656 -23.812 1 98.56 190 ASN A CA 1
ATOM 1487 C C . ASN A 1 190 ? 14.828 -18.234 -23.859 1 98.56 190 ASN A C 1
ATOM 1489 O O . ASN A 1 190 ? 15.531 -17.297 -24.266 1 98.56 190 ASN A O 1
ATOM 1493 N N . PHE A 1 191 ? 13.609 -18.062 -23.578 1 98.81 191 PHE A N 1
ATOM 1494 C CA . PHE A 1 191 ? 12.969 -16.75 -23.562 1 98.81 191 PHE A CA 1
ATOM 1495 C C . PHE A 1 191 ? 13.617 -15.828 -22.547 1 98.81 191 PHE A C 1
ATOM 1497 O O . PHE A 1 191 ? 13.992 -14.695 -22.859 1 98.81 191 PHE A O 1
ATOM 1504 N N . LEU A 1 192 ? 13.836 -16.312 -21.25 1 98.94 192 LEU A N 1
ATOM 1505 C CA . LEU A 1 192 ? 14.43 -15.492 -20.203 1 98.94 192 LEU A CA 1
ATOM 1506 C C . LEU A 1 192 ? 15.883 -15.18 -20.516 1 98.94 192 LEU A C 1
ATOM 1508 O O . LEU A 1 192 ? 16.375 -14.086 -20.219 1 98.94 192 LEU A O 1
ATOM 1512 N N . LYS A 1 193 ? 16.562 -16.188 -21.094 1 98.75 193 LYS A N 1
ATOM 1513 C CA . LYS A 1 193 ? 17.938 -15.945 -21.5 1 98.75 193 LYS A CA 1
ATOM 1514 C C . LYS A 1 193 ? 18.016 -14.859 -22.578 1 98.75 193 LYS A C 1
ATOM 1516 O O . LYS A 1 193 ? 18.906 -14.008 -22.531 1 98.75 193 LYS A O 1
ATOM 1521 N N . ALA A 1 194 ? 17.109 -14.953 -23.516 1 98.88 194 ALA A N 1
ATOM 1522 C CA . ALA A 1 194 ? 17.062 -13.945 -24.562 1 98.88 194 ALA A CA 1
ATOM 1523 C C . ALA A 1 194 ? 16.797 -12.562 -23.984 1 98.88 194 ALA A C 1
ATOM 1525 O O . ALA A 1 194 ? 17.391 -11.57 -24.422 1 98.88 194 ALA A O 1
ATOM 1526 N N . LEU A 1 195 ? 15.852 -12.438 -23.062 1 98.94 195 LEU A N 1
ATOM 1527 C CA . LEU A 1 195 ? 15.578 -11.164 -22.406 1 98.94 195 LEU A CA 1
ATOM 1528 C C . LEU A 1 195 ? 16.828 -10.633 -21.688 1 98.94 195 LEU A C 1
ATOM 1530 O O . LEU A 1 195 ? 17.141 -9.445 -21.781 1 98.94 195 LEU A O 1
ATOM 1534 N N . ARG A 1 196 ? 17.5 -11.531 -20.938 1 98.88 196 ARG A N 1
ATOM 1535 C CA . ARG A 1 196 ? 18.719 -11.148 -20.203 1 98.88 196 ARG A CA 1
ATOM 1536 C C . ARG A 1 196 ? 19.766 -10.602 -21.172 1 98.88 196 ARG A C 1
ATOM 1538 O O . ARG A 1 196 ? 20.359 -9.547 -20.906 1 98.88 196 ARG A O 1
ATOM 1545 N N . GLU A 1 197 ? 19.984 -11.32 -22.219 1 98.69 197 GLU A N 1
ATOM 1546 C CA . GLU A 1 197 ? 21 -10.93 -23.203 1 98.69 197 GLU A CA 1
ATOM 1547 C C . GLU A 1 197 ? 20.641 -9.602 -23.859 1 98.69 197 GLU A C 1
ATOM 1549 O O . GLU A 1 197 ? 21.484 -8.711 -23.969 1 98.69 197 GLU A O 1
ATOM 1554 N N . ALA A 1 198 ? 19.422 -9.477 -24.344 1 98.81 198 ALA A N 1
ATOM 1555 C CA . ALA A 1 198 ? 18.984 -8.258 -25.031 1 98.81 198 ALA A CA 1
ATOM 1556 C C . ALA A 1 198 ? 19.031 -7.055 -24.094 1 98.81 198 ALA A C 1
ATOM 1558 O O . ALA A 1 198 ? 19.469 -5.973 -24.484 1 98.81 198 ALA A O 1
ATOM 1559 N N . ALA A 1 199 ? 18.531 -7.219 -22.859 1 98.81 199 ALA A N 1
ATOM 1560 C CA . ALA A 1 199 ? 18.562 -6.133 -21.875 1 98.81 199 ALA A CA 1
ATOM 1561 C C . ALA A 1 199 ? 20 -5.691 -21.594 1 98.81 199 ALA A C 1
ATOM 1563 O O . ALA A 1 199 ? 20.297 -4.492 -21.531 1 98.81 199 ALA A O 1
ATOM 1564 N N . SER A 1 200 ? 20.906 -6.672 -21.406 1 98.44 200 SER A N 1
ATOM 1565 C CA . SER A 1 200 ? 22.312 -6.379 -21.125 1 98.44 200 SER A CA 1
ATOM 1566 C C . SER A 1 200 ? 22.953 -5.617 -22.281 1 98.44 200 SER A C 1
ATOM 1568 O O . SER A 1 200 ? 23.75 -4.707 -22.062 1 98.44 200 SER A O 1
ATOM 1570 N N . ARG A 1 201 ? 22.594 -6 -23.438 1 98.38 201 ARG A N 1
ATOM 1571 C CA . ARG A 1 201 ? 23.188 -5.391 -24.625 1 98.38 201 ARG A CA 1
ATOM 1572 C C . ARG A 1 201 ? 22.938 -3.885 -24.656 1 98.38 201 ARG A C 1
ATOM 1574 O O . ARG A 1 201 ? 23.797 -3.117 -25.094 1 98.38 201 ARG A O 1
ATOM 1581 N N . VAL A 1 202 ? 21.828 -3.445 -24.188 1 98.5 202 VAL A N 1
ATOM 1582 C CA . VAL A 1 202 ? 21.484 -2.031 -24.297 1 98.5 202 VAL A CA 1
ATOM 1583 C C . VAL A 1 202 ? 21.484 -1.387 -22.922 1 98.5 202 VAL A C 1
ATOM 1585 O O . VAL A 1 202 ? 21.062 -0.24 -22.766 1 98.5 202 VAL A O 1
ATOM 1588 N N . ASN A 1 203 ? 21.844 -2.107 -21.844 1 98.31 203 ASN A N 1
ATOM 1589 C CA . ASN A 1 203 ? 21.922 -1.635 -20.469 1 98.31 203 ASN A CA 1
ATOM 1590 C C . ASN A 1 203 ? 20.547 -1.31 -19.891 1 98.31 203 ASN A C 1
ATOM 1592 O O . ASN A 1 203 ? 20.391 -0.32 -19.188 1 98.31 203 ASN A O 1
ATOM 1596 N N . ALA A 1 204 ? 19.531 -1.956 -20.328 1 98.88 204 ALA A N 1
ATOM 1597 C CA . ALA A 1 204 ? 18.219 -1.927 -19.688 1 98.88 204 ALA A CA 1
ATOM 1598 C C . ALA A 1 204 ? 18.188 -2.863 -18.484 1 98.88 204 ALA A C 1
ATOM 1600 O O . ALA A 1 204 ? 18.906 -3.861 -18.438 1 98.88 204 ALA A O 1
ATOM 1601 N N . LEU A 1 205 ? 17.391 -2.529 -17.531 1 98.88 205 LEU A N 1
ATOM 1602 C CA . LEU A 1 205 ? 17.281 -3.408 -16.375 1 98.88 205 LEU A CA 1
ATOM 1603 C C . LEU A 1 205 ? 16.281 -4.535 -16.641 1 98.88 205 LEU A C 1
ATOM 1605 O O . LEU A 1 205 ? 15.227 -4.312 -17.234 1 98.88 205 LEU A O 1
ATOM 1609 N N . LEU A 1 206 ? 16.656 -5.707 -16.281 1 98.94 206 LEU A N 1
ATOM 1610 C CA . LEU A 1 206 ? 15.742 -6.844 -16.281 1 98.94 206 LEU A CA 1
ATOM 1611 C C . LEU A 1 206 ? 15.109 -7.023 -14.898 1 98.94 206 LEU A C 1
ATOM 1613 O O . LEU A 1 206 ? 15.82 -7.203 -13.906 1 98.94 206 LEU A O 1
ATOM 1617 N N . ILE A 1 207 ? 13.805 -6.969 -14.852 1 98.94 207 ILE A N 1
ATOM 1618 C CA . ILE A 1 207 ? 13.047 -7.07 -13.609 1 98.94 207 ILE A CA 1
ATOM 1619 C C . ILE A 1 207 ? 12.195 -8.336 -13.625 1 98.94 207 ILE A C 1
ATOM 1621 O O . ILE A 1 207 ? 11.383 -8.531 -14.531 1 98.94 207 ILE A O 1
ATOM 1625 N N . PHE A 1 208 ? 12.375 -9.219 -12.648 1 99 208 PHE A N 1
ATOM 1626 C CA . PHE A 1 208 ? 11.484 -10.359 -12.477 1 99 208 PHE A CA 1
ATOM 1627 C C . PHE A 1 208 ? 10.445 -10.078 -11.398 1 99 208 PHE A C 1
ATOM 1629 O O . PHE A 1 208 ? 10.797 -9.734 -10.266 1 99 208 PHE A O 1
ATOM 1636 N N . ASP A 1 209 ? 9.211 -10.156 -11.789 1 98.94 209 ASP A N 1
ATOM 1637 C CA . ASP A 1 209 ? 8.109 -10.031 -10.844 1 98.94 209 ASP A CA 1
ATOM 1638 C C . ASP A 1 209 ? 7.832 -11.359 -10.141 1 98.94 209 ASP A C 1
ATOM 1640 O O . ASP A 1 209 ? 7.141 -12.219 -10.688 1 98.94 209 ASP A O 1
ATOM 1644 N N . GLU A 1 210 ? 8.328 -11.492 -8.898 1 98.81 210 GLU A N 1
ATOM 1645 C CA . GLU A 1 210 ? 8.266 -12.719 -8.109 1 98.81 210 GLU A CA 1
ATOM 1646 C C . GLU A 1 210 ? 7.188 -12.625 -7.031 1 98.81 210 GLU A C 1
ATOM 1648 O O . GLU A 1 210 ? 7.137 -13.453 -6.121 1 98.81 210 GLU A O 1
ATOM 1653 N N . ILE A 1 211 ? 6.277 -11.711 -7.145 1 98.88 211 ILE A N 1
ATOM 1654 C CA . ILE A 1 211 ? 5.324 -11.375 -6.09 1 98.88 211 ILE A CA 1
ATOM 1655 C C . ILE A 1 211 ? 4.461 -12.586 -5.766 1 98.88 211 ILE A C 1
ATOM 1657 O O . ILE A 1 211 ? 4.207 -12.883 -4.598 1 98.88 211 ILE A O 1
ATOM 1661 N N . GLN A 1 212 ? 4 -13.281 -6.758 1 98.62 212 GLN A N 1
ATOM 1662 C CA . GLN A 1 212 ? 3.156 -14.445 -6.484 1 98.62 212 GLN A CA 1
ATOM 1663 C C . GLN A 1 212 ? 3.961 -15.734 -6.543 1 98.62 212 GLN A C 1
ATOM 1665 O O . GLN A 1 212 ? 3.738 -16.656 -5.746 1 98.62 212 GLN A O 1
ATOM 1670 N N . CYS A 1 213 ? 4.945 -15.852 -7.457 1 98.75 213 CYS A N 1
ATOM 1671 C CA . CYS A 1 213 ? 5.594 -17.125 -7.758 1 98.75 213 CYS A CA 1
ATOM 1672 C C . CYS A 1 213 ? 6.809 -17.344 -6.863 1 98.75 213 CYS A C 1
ATOM 1674 O O . CYS A 1 213 ? 7.363 -18.438 -6.816 1 98.75 213 CYS A O 1
ATOM 1676 N N . GLY A 1 214 ? 7.234 -16.312 -6.109 1 98.75 214 GLY A N 1
ATOM 1677 C CA . GLY A 1 214 ? 8.438 -16.422 -5.293 1 98.75 214 GLY A CA 1
ATOM 1678 C C . GLY A 1 214 ? 8.156 -16.891 -3.879 1 98.75 214 GLY A C 1
ATOM 1679 O O . GLY A 1 214 ? 7.09 -17.438 -3.602 1 98.75 214 GLY A O 1
ATOM 1680 N N . PHE A 1 215 ? 9.164 -16.844 -3.084 1 98.81 215 PHE A N 1
ATOM 1681 C CA . PHE A 1 215 ? 9.117 -17.156 -1.657 1 98.81 215 PHE A CA 1
ATOM 1682 C C . PHE A 1 215 ? 8.68 -18.594 -1.42 1 98.81 215 PHE A C 1
ATOM 1684 O O . PHE A 1 215 ? 7.746 -18.844 -0.656 1 98.81 215 PHE A O 1
ATOM 1691 N N . GLY A 1 216 ? 9.195 -19.5 -2.24 1 98.81 216 GLY A N 1
ATOM 1692 C CA . GLY A 1 216 ? 9.023 -20.922 -2.008 1 98.81 216 GLY A CA 1
ATOM 1693 C C . GLY A 1 216 ? 7.879 -21.531 -2.795 1 98.81 216 GLY A C 1
ATOM 1694 O O . GLY A 1 216 ? 7.77 -22.75 -2.912 1 98.81 216 GLY A O 1
ATOM 1695 N N . ARG A 1 217 ? 7.004 -20.703 -3.373 1 98.69 217 ARG A N 1
ATOM 1696 C CA . ARG A 1 217 ? 5.75 -21.109 -4.004 1 98.69 217 ARG A CA 1
ATOM 1697 C C . ARG A 1 217 ? 5.992 -22.125 -5.109 1 98.69 217 ARG A C 1
ATOM 1699 O O . ARG A 1 217 ? 5.184 -23.031 -5.309 1 98.69 217 ARG A O 1
ATOM 1706 N N . THR A 1 218 ? 7.152 -22.031 -5.82 1 98.75 218 THR A N 1
ATOM 1707 C CA . THR A 1 218 ? 7.391 -22.859 -7 1 98.75 218 THR A CA 1
ATOM 1708 C C . THR A 1 218 ? 8.375 -23.984 -6.68 1 98.75 218 THR A C 1
ATOM 1710 O O . THR A 1 218 ? 8.727 -24.781 -7.559 1 98.75 218 THR A O 1
ATOM 1713 N N . GLY A 1 219 ? 8.859 -24.031 -5.469 1 98.69 219 GLY A N 1
ATOM 1714 C CA . GLY A 1 219 ? 9.766 -25.109 -5.098 1 98.69 219 GLY A CA 1
ATOM 1715 C C . GLY A 1 219 ? 11.211 -24.656 -4.98 1 98.69 219 GLY A C 1
ATOM 1716 O O . GLY A 1 219 ? 12.094 -25.469 -4.688 1 98.69 219 GLY A O 1
ATOM 1717 N N . GLU A 1 220 ? 11.484 -23.453 -5.25 1 98.69 220 GLU A N 1
ATOM 1718 C CA . GLU A 1 220 ? 12.703 -22.719 -4.926 1 98.69 220 GLU A CA 1
ATOM 1719 C C . GLU A 1 220 ? 12.383 -21.438 -4.145 1 98.69 220 GLU A C 1
ATOM 1721 O O . GLU A 1 220 ? 11.242 -20.984 -4.145 1 98.69 220 GLU A O 1
ATOM 1726 N N . ALA A 1 221 ? 13.344 -20.922 -3.41 1 98.75 221 ALA A N 1
ATOM 1727 C CA . ALA A 1 221 ? 13.07 -19.656 -2.709 1 98.75 221 ALA A CA 1
ATOM 1728 C C . ALA A 1 221 ? 12.508 -18.609 -3.664 1 98.75 221 ALA A C 1
ATOM 1730 O O . ALA A 1 221 ? 11.539 -17.922 -3.338 1 98.75 221 ALA A O 1
ATOM 1731 N N . TRP A 1 222 ? 13.148 -18.578 -4.797 1 98.81 222 TRP A N 1
ATOM 1732 C CA . TRP A 1 222 ? 12.711 -17.688 -5.871 1 98.81 222 TRP A CA 1
ATOM 1733 C C . TRP A 1 222 ? 12.594 -18.438 -7.188 1 98.81 222 TRP A C 1
ATOM 1735 O O . TRP A 1 222 ? 13.477 -19.234 -7.539 1 98.81 222 TRP A O 1
ATOM 1745 N N . ALA A 1 223 ? 11.539 -18.172 -7.93 1 98.81 223 ALA A N 1
ATOM 1746 C CA . ALA A 1 223 ? 11.18 -18.953 -9.117 1 98.81 223 ALA A CA 1
ATOM 1747 C C . ALA A 1 223 ? 12.289 -18.891 -10.164 1 98.81 223 ALA A C 1
ATOM 1749 O O . ALA A 1 223 ? 12.547 -19.875 -10.859 1 98.81 223 ALA A O 1
ATOM 1750 N N . PHE A 1 224 ? 12.938 -17.75 -10.289 1 98.5 224 PHE A N 1
ATOM 1751 C CA . PHE A 1 224 ? 13.914 -17.578 -11.359 1 98.5 224 PHE A CA 1
ATOM 1752 C C . PHE A 1 224 ? 15.086 -18.531 -11.164 1 98.5 224 PHE A C 1
ATOM 1754 O O . PHE A 1 224 ? 15.867 -18.766 -12.094 1 98.5 224 PHE A O 1
ATOM 1761 N N . GLN A 1 225 ? 15.242 -19.109 -9.984 1 98.44 225 GLN A N 1
ATOM 1762 C CA . GLN A 1 225 ? 16.328 -20.062 -9.711 1 98.44 225 GLN A CA 1
ATOM 1763 C C . GLN A 1 225 ? 16.156 -21.344 -10.516 1 98.44 225 GLN A C 1
ATOM 1765 O O . GLN A 1 225 ? 17.109 -22.078 -10.727 1 98.44 225 GLN A O 1
ATOM 1770 N N . HIS A 1 226 ? 14.93 -21.641 -10.953 1 98.25 226 HIS A N 1
ATOM 1771 C CA . HIS A 1 226 ? 14.68 -22.797 -11.805 1 98.25 226 HIS A CA 1
ATOM 1772 C C . HIS A 1 226 ? 15.281 -22.609 -13.188 1 98.25 226 HIS A C 1
ATOM 1774 O O . HIS A 1 226 ? 15.477 -23.578 -13.93 1 98.25 226 HIS A O 1
ATOM 1780 N N . TYR A 1 227 ? 15.57 -21.359 -13.57 1 98.25 227 TYR A N 1
ATOM 1781 C CA . TYR A 1 227 ? 15.852 -21.047 -14.969 1 98.25 227 TYR A CA 1
ATOM 1782 C C . TYR A 1 227 ? 17.344 -20.781 -15.18 1 98.25 227 TYR A C 1
ATOM 1784 O O . TYR A 1 227 ? 17.812 -20.781 -16.312 1 98.25 227 TYR A O 1
ATOM 1792 N N . GLY A 1 228 ? 18.047 -20.516 -14.125 1 96.75 228 GLY A N 1
ATOM 1793 C CA . GLY A 1 228 ? 19.453 -20.172 -14.242 1 96.75 228 GLY A CA 1
ATOM 1794 C C . GLY A 1 228 ? 19.703 -18.797 -14.836 1 96.75 228 GLY A C 1
ATOM 1795 O O . GLY A 1 228 ? 20.766 -18.531 -15.398 1 96.75 228 GLY A O 1
ATOM 1796 N N . VAL A 1 229 ? 18.734 -17.953 -14.906 1 98.31 229 VAL A N 1
ATOM 1797 C CA . VAL A 1 229 ? 18.797 -16.578 -15.375 1 98.31 229 VAL A CA 1
ATOM 1798 C C . VAL A 1 229 ? 18.484 -15.617 -14.227 1 98.31 229 VAL A C 1
ATOM 1800 O O . VAL A 1 229 ? 17.484 -15.781 -13.531 1 98.31 229 VAL A O 1
ATOM 1803 N N . GLU A 1 230 ? 19.344 -14.68 -13.969 1 98 230 GLU A N 1
ATOM 1804 C CA . GLU A 1 230 ? 19.156 -13.734 -12.875 1 98 230 GLU A CA 1
ATOM 1805 C C . GLU A 1 230 ? 18.75 -12.359 -13.391 1 98 230 GLU A C 1
ATOM 1807 O O . GLU A 1 230 ? 19.266 -11.891 -14.398 1 98 230 GLU A O 1
ATOM 1812 N N . PRO A 1 231 ? 17.781 -11.758 -12.75 1 98.81 231 PRO A N 1
ATOM 1813 C CA . PRO A 1 231 ? 17.438 -10.367 -13.055 1 98.81 231 PRO A CA 1
ATOM 1814 C C . PRO A 1 231 ? 18.375 -9.367 -12.383 1 98.81 231 PRO A C 1
ATOM 1816 O O . PRO A 1 231 ? 19.297 -9.766 -11.664 1 98.81 231 PRO A O 1
ATOM 1819 N N . ASP A 1 232 ? 18.203 -8.07 -12.719 1 98.75 232 ASP A N 1
ATOM 1820 C CA . ASP A 1 232 ? 18.859 -7.004 -11.984 1 98.75 232 ASP A CA 1
ATOM 1821 C C . ASP A 1 232 ? 18.125 -6.684 -10.688 1 98.75 232 ASP A C 1
ATOM 1823 O O . ASP A 1 232 ? 18.75 -6.34 -9.68 1 98.75 232 ASP A O 1
ATOM 1827 N N . LEU A 1 233 ? 16.844 -6.75 -10.773 1 98.75 233 LEU A N 1
ATOM 1828 C CA . LEU A 1 233 ? 15.898 -6.555 -9.672 1 98.75 233 LEU A CA 1
ATOM 1829 C C . LEU A 1 233 ? 14.828 -7.641 -9.68 1 98.75 233 LEU A C 1
ATOM 1831 O O . LEU A 1 233 ? 14.398 -8.094 -10.742 1 98.75 233 LEU A O 1
ATOM 1835 N N . PHE A 1 234 ? 14.359 -7.965 -8.539 1 98.88 234 PHE A N 1
ATOM 1836 C CA . PHE A 1 234 ? 13.094 -8.695 -8.523 1 98.88 234 PHE A CA 1
ATOM 1837 C C . PHE A 1 234 ? 12.18 -8.18 -7.414 1 98.88 234 PHE A C 1
ATOM 1839 O O . PHE A 1 234 ? 12.656 -7.656 -6.406 1 98.88 234 PHE A O 1
ATOM 1846 N N . THR A 1 235 ? 10.938 -8.219 -7.656 1 98.94 235 THR A N 1
ATOM 1847 C CA . THR A 1 235 ? 9.922 -7.793 -6.695 1 98.94 235 THR A CA 1
ATOM 1848 C C . THR A 1 235 ? 9.391 -8.984 -5.91 1 98.94 235 THR A C 1
ATOM 1850 O O . THR A 1 235 ? 9.461 -10.125 -6.379 1 98.94 235 THR A O 1
ATOM 1853 N N . ALA A 1 236 ? 8.93 -8.758 -4.727 1 98.75 236 ALA A N 1
ATOM 1854 C CA . ALA A 1 236 ? 8.352 -9.781 -3.855 1 98.75 236 ALA A CA 1
ATOM 1855 C C . ALA A 1 236 ? 7.238 -9.195 -2.992 1 98.75 236 ALA A C 1
ATOM 1857 O O . ALA A 1 236 ? 7.129 -7.977 -2.848 1 98.75 236 ALA A O 1
ATOM 1858 N N . GLY A 1 237 ? 6.402 -10.039 -2.436 1 98.5 237 GLY A N 1
ATOM 1859 C CA . GLY A 1 237 ? 5.301 -9.594 -1.594 1 98.5 237 GLY A CA 1
ATOM 1860 C C . GLY A 1 237 ? 4.395 -10.727 -1.153 1 98.5 237 GLY A C 1
ATOM 1861 O O . GLY A 1 237 ? 4.871 -11.789 -0.734 1 98.5 237 GLY A O 1
ATOM 1862 N N . LYS A 1 238 ? 3.104 -10.469 -1.081 1 98 238 LYS A N 1
ATOM 1863 C CA . LYS A 1 238 ? 2.008 -11.391 -0.798 1 98 238 LYS A CA 1
ATOM 1864 C C . LYS A 1 238 ? 2.33 -12.281 0.402 1 98 238 LYS A C 1
ATOM 1866 O O . LYS A 1 238 ? 2.057 -11.906 1.545 1 98 238 LYS A O 1
ATOM 1871 N N . ALA A 1 239 ? 3.01 -13.367 0.26 1 97.81 239 ALA A N 1
ATOM 1872 C CA . ALA A 1 239 ? 3.164 -14.438 1.244 1 97.81 239 ALA A CA 1
ATOM 1873 C C . ALA A 1 239 ? 4.109 -14.016 2.365 1 97.81 239 ALA A C 1
ATOM 1875 O O . ALA A 1 239 ? 4.07 -14.578 3.463 1 97.81 239 ALA A O 1
ATOM 1876 N N . ILE A 1 240 ? 4.848 -13.016 2.189 1 98.44 240 ILE A N 1
ATOM 1877 C CA . ILE A 1 240 ? 6.066 -12.773 2.951 1 98.44 240 ILE A CA 1
ATOM 1878 C C . ILE A 1 240 ? 5.711 -12.359 4.375 1 98.44 240 ILE A C 1
ATOM 1880 O O . ILE A 1 240 ? 6.395 -12.734 5.328 1 98.44 240 ILE A O 1
ATOM 1884 N N . ALA A 1 241 ? 4.613 -11.57 4.516 1 98.12 241 ALA A N 1
ATOM 1885 C CA . ALA A 1 241 ? 4.312 -11 5.828 1 98.12 241 ALA A CA 1
ATOM 1886 C C . ALA A 1 241 ? 3.117 -11.703 6.469 1 98.12 241 ALA A C 1
ATOM 1888 O O . ALA A 1 241 ? 2.375 -11.094 7.242 1 98.12 241 ALA A O 1
ATOM 1889 N N . GLY A 1 242 ? 2.852 -12.922 6.121 1 95.25 242 GLY A N 1
ATOM 1890 C CA . GLY A 1 242 ? 1.89 -13.766 6.812 1 95.25 242 GLY A CA 1
ATOM 1891 C C . GLY A 1 242 ? 0.473 -13.219 6.758 1 95.25 242 GLY A C 1
ATOM 1892 O O . GLY A 1 242 ? -0.332 -13.477 7.656 1 95.25 242 GLY A O 1
ATOM 1893 N N . GLY A 1 243 ? 0.159 -12.469 5.828 1 96.81 243 GLY A N 1
ATOM 1894 C CA . GLY A 1 243 ? -1.2 -11.977 5.668 1 96.81 243 GLY A CA 1
ATOM 1895 C C . GLY A 1 243 ? -1.291 -10.461 5.668 1 96.81 243 GLY A C 1
ATOM 1896 O O . GLY A 1 243 ? -2.301 -9.891 5.25 1 96.81 243 GLY A O 1
ATOM 1897 N N . LEU A 1 244 ? -0.273 -9.797 6.148 1 98 244 LEU A N 1
ATOM 1898 C CA . LEU A 1 244 ? -0.265 -8.336 6.23 1 98 244 LEU A CA 1
ATOM 1899 C C . LEU A 1 244 ? 0.296 -7.727 4.949 1 98 244 LEU A C 1
ATOM 1901 O O . LEU A 1 244 ? 1.062 -8.375 4.23 1 98 244 LEU A O 1
ATOM 1905 N N . PRO A 1 245 ? -0.081 -6.496 4.625 1 98 245 PRO A N 1
ATOM 1906 C CA . PRO A 1 245 ? 0.382 -5.859 3.389 1 98 245 PRO A CA 1
ATOM 1907 C C . PRO A 1 245 ? 1.896 -5.668 3.355 1 98 245 PRO A C 1
ATOM 1909 O O . PRO A 1 245 ? 2.482 -5.191 4.332 1 98 245 PRO A O 1
ATOM 1912 N N . ILE A 1 246 ? 2.527 -6 2.242 1 98.56 246 ILE A N 1
ATOM 1913 C CA . ILE A 1 246 ? 3.973 -5.863 2.1 1 98.56 246 ILE A CA 1
ATOM 1914 C C . ILE A 1 246 ? 4.348 -5.863 0.62 1 98.56 246 ILE A C 1
ATOM 1916 O O . ILE A 1 246 ? 3.65 -6.461 -0.204 1 98.56 246 ILE A O 1
ATOM 1920 N N . GLY A 1 247 ? 5.289 -5.188 0.24 1 98.56 247 GLY A N 1
ATOM 1921 C CA . GLY A 1 247 ? 5.992 -5.23 -1.032 1 98.56 247 GLY A CA 1
ATOM 1922 C C . GLY A 1 247 ? 7.484 -4.996 -0.897 1 98.56 247 GLY A C 1
ATOM 1923 O O . GLY A 1 247 ? 7.926 -4.262 -0.008 1 98.56 247 GLY A O 1
ATOM 1924 N N . LEU A 1 248 ? 8.266 -5.633 -1.695 1 98.75 248 LEU A N 1
ATOM 1925 C CA . LEU A 1 248 ? 9.719 -5.512 -1.649 1 98.75 248 LEU A CA 1
ATOM 1926 C C . LEU A 1 248 ? 10.297 -5.426 -3.057 1 98.75 248 LEU A C 1
ATOM 1928 O O . LEU A 1 248 ? 9.758 -6.023 -3.992 1 98.75 248 LEU A O 1
ATOM 1932 N N . VAL A 1 249 ? 11.336 -4.734 -3.213 1 98.81 249 VAL A N 1
ATOM 1933 C CA . VAL A 1 249 ? 12.242 -4.863 -4.348 1 98.81 249 VAL A CA 1
ATOM 1934 C C . VAL A 1 249 ? 13.617 -5.305 -3.861 1 98.81 249 VAL A C 1
ATOM 1936 O O . VAL A 1 249 ? 14.18 -4.711 -2.938 1 98.81 249 VAL A O 1
ATOM 1939 N N . VAL A 1 250 ? 14.094 -6.336 -4.348 1 98.81 250 VAL A N 1
ATOM 1940 C CA . VAL A 1 250 ? 15.453 -6.785 -4.066 1 98.81 250 VAL A CA 1
ATOM 1941 C C . VAL A 1 250 ? 16.359 -6.465 -5.25 1 98.81 250 VAL A C 1
ATOM 1943 O O . VAL A 1 250 ? 16.031 -6.773 -6.398 1 98.81 250 VAL A O 1
ATOM 1946 N N . ALA A 1 251 ? 17.438 -5.863 -4.977 1 98.56 251 ALA A N 1
ATOM 1947 C CA . ALA A 1 251 ? 18.297 -5.352 -6.051 1 98.56 251 ALA A CA 1
ATOM 1948 C C . ALA A 1 251 ? 19.719 -5.875 -5.906 1 98.56 251 ALA A C 1
ATOM 1950 O O . ALA A 1 251 ? 20.203 -6.086 -4.793 1 98.56 251 ALA A O 1
ATOM 1951 N N . LYS A 1 252 ? 20.391 -6.051 -7.047 1 97.75 252 LYS A N 1
ATOM 1952 C CA . LYS A 1 252 ? 21.844 -6.184 -7.039 1 97.75 252 LYS A CA 1
ATOM 1953 C C . LYS A 1 252 ? 22.516 -4.922 -6.5 1 97.75 252 LYS A C 1
ATOM 1955 O O . LYS A 1 252 ? 21.953 -3.828 -6.59 1 97.75 252 LYS A O 1
ATOM 1960 N N . GLY A 1 253 ? 23.641 -5.07 -5.922 1 93.31 253 GLY A N 1
ATOM 1961 C CA . GLY A 1 253 ? 24.312 -4.016 -5.188 1 93.31 253 GLY A CA 1
ATOM 1962 C C . GLY A 1 253 ? 24.453 -2.729 -5.98 1 93.31 253 GLY A C 1
ATOM 1963 O O . GLY A 1 253 ? 24.328 -1.635 -5.43 1 93.31 253 GLY A O 1
ATOM 1964 N N . GLU A 1 254 ? 24.656 -2.832 -7.215 1 94.44 254 GLU A N 1
ATOM 1965 C CA . GLU A 1 254 ? 24.891 -1.665 -8.062 1 94.44 254 GLU A CA 1
ATOM 1966 C C . GLU A 1 254 ? 23.609 -0.841 -8.227 1 94.44 254 GLU A C 1
ATOM 1968 O O . GLU A 1 254 ? 23.672 0.341 -8.57 1 94.44 254 GLU A O 1
ATOM 1973 N N . PHE A 1 255 ? 22.438 -1.447 -7.891 1 95.94 255 PHE A N 1
ATOM 1974 C CA . PHE A 1 255 ? 21.172 -0.758 -8.07 1 95.94 255 PHE A CA 1
ATOM 1975 C C . PHE A 1 255 ? 20.516 -0.468 -6.723 1 95.94 255 PHE A C 1
ATOM 1977 O O . PHE A 1 255 ? 19.344 -0.12 -6.664 1 95.94 255 PHE A O 1
ATOM 1984 N N . GLY A 1 256 ? 21.078 -0.613 -5.543 1 91.94 256 GLY A N 1
ATOM 1985 C CA . GLY A 1 256 ? 20.516 -0.546 -4.207 1 91.94 256 GLY A CA 1
ATOM 1986 C C . GLY A 1 256 ? 20.359 0.874 -3.695 1 91.94 256 GLY A C 1
ATOM 1987 O O . GLY A 1 256 ? 19.422 1.169 -2.945 1 91.94 256 GLY A O 1
ATOM 1988 N N . ASP A 1 257 ? 21.328 1.86 -3.787 1 93.56 257 ASP A N 1
ATOM 1989 C CA . ASP A 1 257 ? 21.266 3.229 -3.281 1 93.56 257 ASP A CA 1
ATOM 1990 C C . ASP A 1 257 ? 21.219 4.234 -4.43 1 93.56 257 ASP A C 1
ATOM 1992 O O . ASP A 1 257 ? 21.984 5.195 -4.453 1 93.56 257 ASP A O 1
ATOM 1996 N N . VAL A 1 258 ? 20.188 3.961 -5.238 1 96.19 258 VAL A N 1
ATOM 1997 C CA . VAL A 1 258 ? 20.141 4.754 -6.461 1 96.19 258 VAL A CA 1
ATOM 1998 C C . VAL A 1 258 ? 19.328 6.027 -6.219 1 96.19 258 VAL A C 1
ATOM 2000 O O . VAL A 1 258 ? 19.547 7.047 -6.879 1 96.19 258 VAL A O 1
ATOM 2003 N N . PHE A 1 259 ? 18.391 5.988 -5.281 1 96.62 259 PHE A N 1
ATOM 2004 C CA . PHE A 1 259 ? 17.531 7.145 -5.016 1 96.62 259 PHE A CA 1
ATOM 2005 C C . PHE A 1 259 ? 18.25 8.133 -4.098 1 96.62 259 PHE A C 1
ATOM 2007 O O . PHE A 1 259 ? 18.812 7.742 -3.078 1 96.62 259 PHE A O 1
ATOM 2014 N N . SER A 1 260 ? 18.234 9.398 -4.438 1 95 260 SER A N 1
ATOM 2015 C CA . SER A 1 260 ? 18.656 10.43 -3.504 1 95 260 SER A CA 1
ATOM 2016 C C . SER A 1 260 ? 17.672 10.586 -2.355 1 95 260 SER A C 1
ATOM 2018 O O . SER A 1 260 ? 16.484 10.297 -2.516 1 95 260 SER A O 1
ATOM 2020 N N . PRO A 1 261 ? 18.172 11.047 -1.223 1 91.19 261 PRO A N 1
ATOM 2021 C CA . PRO A 1 261 ? 17.25 11.25 -0.111 1 91.19 261 PRO A CA 1
ATOM 2022 C C . PRO A 1 261 ? 16.047 12.102 -0.5 1 91.19 261 PRO A C 1
ATOM 2024 O O . PRO A 1 261 ? 16.203 13.211 -1.019 1 91.19 261 PRO A O 1
ATOM 2027 N N . GLY A 1 262 ? 14.867 11.539 -0.323 1 88.81 262 GLY A N 1
ATOM 2028 C CA . GLY A 1 262 ? 13.648 12.281 -0.595 1 88.81 262 GLY A CA 1
ATOM 2029 C C . GLY A 1 262 ? 13.062 11.992 -1.966 1 88.81 262 GLY A C 1
ATOM 2030 O O . GLY A 1 262 ? 11.891 12.281 -2.223 1 88.81 262 GLY A O 1
ATOM 2031 N N . GLU A 1 263 ? 13.82 11.43 -2.869 1 93.56 263 GLU A N 1
ATOM 2032 C CA . GLU A 1 263 ? 13.352 11.133 -4.223 1 93.56 263 GLU A CA 1
ATOM 2033 C C . GLU A 1 263 ? 12.242 10.086 -4.207 1 93.56 263 GLU A C 1
ATOM 2035 O O . GLU A 1 263 ? 11.359 10.094 -5.074 1 93.56 263 GLU A O 1
ATOM 2040 N N . HIS A 1 264 ? 12.375 9.211 -3.311 1 95.19 264 HIS A N 1
ATOM 2041 C CA . HIS A 1 264 ? 11.336 8.227 -3.029 1 95.19 264 HIS A CA 1
ATOM 2042 C C . HIS A 1 264 ? 11.039 8.156 -1.537 1 95.19 264 HIS A C 1
ATOM 2044 O O . HIS A 1 264 ? 11.648 8.867 -0.74 1 95.19 264 HIS A O 1
ATOM 2050 N N . GLY A 1 265 ? 9.93 7.508 -1.224 1 94.25 265 GLY A N 1
ATOM 2051 C CA . GLY A 1 265 ? 9.539 7.41 0.173 1 94.25 265 GLY A CA 1
ATOM 2052 C C . GLY A 1 265 ? 8.211 6.699 0.374 1 94.25 265 GLY A C 1
ATOM 2053 O O . GLY A 1 265 ? 7.488 6.441 -0.59 1 94.25 265 GLY A O 1
ATOM 2054 N N . SER A 1 266 ? 8.016 6.418 1.586 1 95.94 266 SER A N 1
ATOM 2055 C CA . SER A 1 266 ? 6.781 5.762 2.002 1 95.94 266 SER A CA 1
ATOM 2056 C C . SER A 1 266 ? 6.508 5.984 3.486 1 95.94 266 SER A C 1
ATOM 2058 O O . SER A 1 266 ? 7.422 5.902 4.309 1 95.94 266 SER A O 1
ATOM 2060 N N . THR A 1 267 ? 5.281 6.309 3.809 1 96.38 267 THR A N 1
ATOM 2061 C CA . THR A 1 267 ? 4.879 6.527 5.191 1 96.38 267 THR A CA 1
ATOM 2062 C C . THR A 1 267 ? 4.93 5.223 5.984 1 96.38 267 THR A C 1
ATOM 2064 O O . THR A 1 267 ? 5.418 5.195 7.117 1 96.38 267 THR A O 1
ATOM 2067 N N . PHE A 1 268 ? 4.562 4.148 5.363 1 97.5 268 PHE A N 1
ATOM 2068 C CA . PHE A 1 268 ? 4.305 2.932 6.121 1 97.5 268 PHE A CA 1
ATOM 2069 C C . PHE A 1 268 ? 5.367 1.877 5.828 1 97.5 268 PHE A C 1
ATOM 2071 O O . PHE A 1 268 ? 5.457 0.867 6.527 1 97.5 268 PHE A O 1
ATOM 2078 N N . ALA A 1 269 ? 6.145 2.068 4.719 1 97.06 269 ALA A N 1
ATOM 2079 C CA . ALA A 1 269 ? 7.102 1.025 4.352 1 97.06 269 ALA A CA 1
ATOM 2080 C C . ALA A 1 269 ? 8.023 0.692 5.52 1 97.06 269 ALA A C 1
ATOM 2082 O O . ALA A 1 269 ? 8.5 1.59 6.219 1 97.06 269 ALA A O 1
ATOM 2083 N N . GLY A 1 270 ? 8.266 -0.554 5.727 1 97.25 270 GLY A N 1
ATOM 2084 C CA . GLY A 1 270 ? 9.109 -0.979 6.836 1 97.25 270 GLY A CA 1
ATOM 2085 C C . GLY A 1 270 ? 8.406 -0.916 8.18 1 97.25 270 GLY A C 1
ATOM 2086 O O . GLY A 1 270 ? 9.055 -0.808 9.219 1 97.25 270 GLY A O 1
ATOM 2087 N N . ASN A 1 271 ? 7.078 -0.909 8.203 1 98.31 271 ASN A N 1
ATOM 2088 C CA . ASN A 1 271 ? 6.289 -0.921 9.438 1 98.31 271 ASN A CA 1
ATOM 2089 C C . ASN A 1 271 ? 6.758 -2.016 10.391 1 98.31 271 ASN A C 1
ATOM 2091 O O . ASN A 1 271 ? 6.879 -3.178 9.992 1 98.31 271 ASN A O 1
ATOM 2095 N N . PRO A 1 272 ? 7 -1.653 11.609 1 98.56 272 PRO A N 1
ATOM 2096 C CA . PRO A 1 272 ? 7.574 -2.607 12.562 1 98.56 272 PRO A CA 1
ATOM 2097 C C . PRO A 1 272 ? 6.734 -3.873 12.711 1 98.56 272 PRO A C 1
ATOM 2099 O O . PRO A 1 272 ? 7.281 -4.973 12.82 1 98.56 272 PRO A O 1
ATOM 2102 N N . VAL A 1 273 ? 5.457 -3.742 12.727 1 98.75 273 VAL A N 1
ATOM 2103 C CA . VAL A 1 273 ? 4.555 -4.875 12.898 1 98.75 273 VAL A CA 1
ATOM 2104 C C . VAL A 1 273 ? 4.648 -5.801 11.688 1 98.75 273 VAL A C 1
ATOM 2106 O O . VAL A 1 273 ? 4.738 -7.023 11.836 1 98.75 273 VAL A O 1
ATOM 2109 N N . VAL A 1 274 ? 4.637 -5.234 10.516 1 98.81 274 VAL A N 1
ATOM 2110 C CA . VAL A 1 274 ? 4.75 -5.992 9.273 1 98.81 274 VAL A CA 1
ATOM 2111 C C . VAL A 1 274 ? 6.117 -6.664 9.195 1 98.81 274 VAL A C 1
ATOM 2113 O O . VAL A 1 274 ? 6.227 -7.82 8.781 1 98.81 274 VAL A O 1
ATOM 2116 N N . MET A 1 275 ? 7.133 -5.938 9.625 1 98.81 275 MET A N 1
ATOM 2117 C CA . MET A 1 275 ? 8.492 -6.477 9.609 1 98.81 275 MET A CA 1
ATOM 2118 C C . MET A 1 275 ? 8.617 -7.656 10.562 1 98.81 275 MET A C 1
ATOM 2120 O O . MET A 1 275 ? 9.305 -8.633 10.266 1 98.81 275 MET A O 1
ATOM 2124 N N . ALA A 1 276 ? 7.992 -7.539 11.719 1 98.88 276 ALA A N 1
ATOM 2125 C CA . ALA A 1 276 ? 8.008 -8.648 12.664 1 98.88 276 ALA A CA 1
ATOM 2126 C C . ALA A 1 276 ? 7.359 -9.891 12.062 1 98.88 276 ALA A C 1
ATOM 2128 O O . ALA A 1 276 ? 7.871 -11 12.219 1 98.88 276 ALA A O 1
ATOM 2129 N N . ALA A 1 277 ? 6.246 -9.711 11.422 1 98.88 277 ALA A N 1
ATOM 2130 C CA . ALA A 1 277 ? 5.562 -10.812 10.75 1 98.88 277 ALA A CA 1
ATOM 2131 C C . ALA A 1 277 ? 6.453 -11.445 9.688 1 98.88 277 ALA A C 1
ATOM 2133 O O . ALA A 1 277 ? 6.574 -12.672 9.609 1 98.88 277 ALA A O 1
ATOM 2134 N N . ALA A 1 278 ? 7.07 -10.602 8.891 1 98.88 278 ALA A N 1
ATOM 2135 C CA . ALA A 1 278 ? 7.895 -11.07 7.777 1 98.88 278 ALA A CA 1
ATOM 2136 C C . ALA A 1 278 ? 9.125 -11.812 8.281 1 98.88 278 ALA A C 1
ATOM 2138 O O . ALA A 1 278 ? 9.539 -12.812 7.691 1 98.88 278 ALA A O 1
ATOM 2139 N N . ALA A 1 279 ? 9.734 -11.289 9.352 1 98.88 279 ALA A N 1
ATOM 2140 C CA . ALA A 1 279 ? 10.875 -11.977 9.953 1 98.88 279 ALA A CA 1
ATOM 2141 C C . ALA A 1 279 ? 10.484 -13.367 10.43 1 98.88 279 ALA A C 1
ATOM 2143 O O . ALA A 1 279 ? 11.195 -14.344 10.172 1 98.88 279 ALA A O 1
ATOM 2144 N N . ALA A 1 280 ? 9.383 -13.438 11.133 1 98.88 280 ALA A N 1
ATOM 2145 C CA . ALA A 1 280 ? 8.906 -14.711 11.656 1 98.88 280 ALA A CA 1
ATOM 2146 C C . ALA A 1 280 ? 8.578 -15.68 10.523 1 98.88 280 ALA A C 1
ATOM 2148 O O . ALA A 1 280 ? 8.906 -16.875 10.594 1 98.88 280 ALA A O 1
ATOM 2149 N N . ALA A 1 281 ? 7.918 -15.203 9.5 1 98.88 281 ALA A N 1
ATOM 2150 C CA . ALA A 1 281 ? 7.598 -16.031 8.344 1 98.88 281 ALA A CA 1
ATOM 2151 C C . ALA A 1 281 ? 8.867 -16.578 7.691 1 98.88 281 ALA A C 1
ATOM 2153 O O . ALA A 1 281 ? 8.914 -17.75 7.316 1 98.88 281 ALA A O 1
ATOM 2154 N N . THR A 1 282 ? 9.852 -15.734 7.527 1 98.81 282 THR A N 1
ATOM 2155 C CA . THR A 1 282 ? 11.109 -16.156 6.918 1 98.81 282 THR A CA 1
ATOM 2156 C C . THR A 1 282 ? 11.805 -17.203 7.785 1 98.81 282 THR A C 1
ATOM 2158 O O . THR A 1 282 ? 12.414 -18.141 7.262 1 98.81 282 THR A O 1
ATOM 2161 N N . ARG A 1 283 ? 11.742 -17 9.102 1 98.69 283 ARG A N 1
ATOM 2162 C CA . ARG A 1 283 ? 12.328 -17.969 10.023 1 98.69 283 ARG A CA 1
ATOM 2163 C C . ARG A 1 283 ? 11.68 -19.344 9.859 1 98.69 283 ARG A C 1
ATOM 2165 O O . ARG A 1 283 ? 12.375 -20.359 9.773 1 98.69 283 ARG A O 1
ATOM 2172 N N . VAL A 1 284 ? 10.367 -19.344 9.812 1 98.62 284 VAL A N 1
ATOM 2173 C CA . VAL A 1 284 ? 9.641 -20.609 9.602 1 98.62 284 VAL A CA 1
ATOM 2174 C C . VAL A 1 284 ? 10.023 -21.203 8.25 1 98.62 284 VAL A C 1
ATOM 2176 O O . VAL A 1 284 ? 10.297 -22.391 8.148 1 98.62 284 VAL A O 1
ATOM 2179 N N . PHE A 1 285 ? 10.086 -20.375 7.258 1 98.75 285 PHE A N 1
ATOM 2180 C CA . PHE A 1 285 ? 10.422 -20.75 5.887 1 98.75 285 PHE A CA 1
ATOM 2181 C C . PHE A 1 285 ? 11.734 -21.516 5.832 1 98.75 285 PHE A C 1
ATOM 2183 O O . PHE A 1 285 ? 11.82 -22.578 5.215 1 98.75 285 PHE A O 1
ATOM 2190 N N . THR A 1 286 ? 12.719 -20.938 6.477 1 98.56 286 THR A N 1
ATOM 2191 C CA . THR A 1 286 ? 14.062 -21.5 6.461 1 98.56 286 THR A CA 1
ATOM 2192 C C . THR A 1 286 ? 14.133 -22.75 7.344 1 98.56 286 THR A C 1
ATOM 2194 O O . THR A 1 286 ? 14.719 -23.766 6.953 1 98.56 286 THR A O 1
ATOM 2197 N N . ARG A 1 287 ? 13.523 -22.656 8.531 1 98.38 287 ARG A N 1
ATOM 2198 C CA . ARG A 1 287 ? 13.617 -23.734 9.516 1 98.38 287 ARG A CA 1
ATOM 2199 C C . ARG A 1 287 ? 13.016 -25.031 8.969 1 98.38 287 ARG A C 1
ATOM 2201 O O . ARG A 1 287 ? 13.594 -26.109 9.133 1 98.38 287 ARG A O 1
ATOM 2208 N N . VAL A 1 288 ? 11.906 -24.969 8.273 1 98.38 288 VAL A N 1
ATOM 2209 C CA . VAL A 1 288 ? 11.211 -26.188 7.855 1 98.38 288 VAL A CA 1
ATOM 2210 C C . VAL A 1 288 ? 11.602 -26.531 6.418 1 98.38 288 VAL A C 1
ATOM 2212 O O . VAL A 1 288 ? 11.195 -27.562 5.887 1 98.38 288 VAL A O 1
ATOM 2215 N N . ASN A 1 289 ? 12.391 -25.656 5.77 1 98.62 289 ASN A N 1
ATOM 2216 C CA . ASN A 1 289 ? 12.781 -25.828 4.375 1 98.62 289 ASN A CA 1
ATOM 2217 C C . ASN A 1 289 ? 11.562 -25.906 3.455 1 98.62 289 ASN A C 1
ATOM 2219 O O . ASN A 1 289 ? 11.344 -26.906 2.781 1 98.62 289 ASN A O 1
ATOM 2223 N N . VAL A 1 290 ? 10.867 -24.828 3.33 1 98.81 290 VAL A N 1
ATOM 2224 C CA . VAL A 1 290 ? 9.602 -24.719 2.609 1 98.81 290 VAL A CA 1
ATOM 2225 C C . VAL A 1 290 ? 9.789 -25.172 1.163 1 98.81 290 VAL A C 1
ATOM 2227 O O . VAL A 1 290 ? 8.969 -25.922 0.632 1 98.81 290 VAL A O 1
ATOM 2230 N N . PRO A 1 291 ? 10.875 -24.781 0.466 1 98.69 291 PRO A N 1
ATOM 2231 C CA . PRO A 1 291 ? 11.047 -25.219 -0.921 1 98.69 291 PRO A CA 1
ATOM 2232 C C . PRO A 1 291 ? 11.023 -26.734 -1.064 1 98.69 291 PRO A C 1
ATOM 2234 O O . PRO A 1 291 ? 10.398 -27.266 -1.988 1 98.69 291 PRO A O 1
ATOM 2237 N N . SER A 1 292 ? 11.648 -27.422 -0.185 1 98.69 292 SER A N 1
ATOM 2238 C CA . SER A 1 292 ? 11.688 -28.875 -0.246 1 98.69 292 SER A CA 1
ATOM 2239 C C . SER A 1 292 ? 10.289 -29.469 -0.086 1 98.69 292 SER A C 1
ATOM 2241 O O . SER A 1 292 ? 9.914 -30.391 -0.806 1 98.69 292 SER A O 1
ATOM 2243 N N . ILE A 1 293 ? 9.562 -28.969 0.85 1 98.81 293 ILE A N 1
ATOM 2244 C CA . ILE A 1 293 ? 8.195 -29.422 1.077 1 98.81 293 ILE A CA 1
ATOM 2245 C C . ILE A 1 293 ? 7.355 -29.172 -0.177 1 98.81 293 ILE A C 1
ATOM 2247 O O . ILE A 1 293 ? 6.609 -30.062 -0.609 1 98.81 293 ILE A O 1
ATOM 2251 N N . VAL A 1 294 ? 7.535 -28.031 -0.777 1 98.88 294 VAL A N 1
ATOM 2252 C CA . VAL A 1 294 ? 6.742 -27.641 -1.936 1 98.88 294 VAL A CA 1
ATOM 2253 C C . VAL A 1 294 ? 7.105 -28.516 -3.135 1 98.88 294 VAL A C 1
ATOM 2255 O O . VAL A 1 294 ? 6.242 -28.859 -3.939 1 98.88 294 VAL A O 1
ATOM 2258 N N . LYS A 1 295 ? 8.367 -28.844 -3.293 1 98.44 295 LYS A N 1
ATOM 2259 C CA . LYS A 1 295 ? 8.781 -29.734 -4.375 1 98.44 295 LYS A CA 1
ATOM 2260 C C . LYS A 1 295 ? 8.078 -31.078 -4.273 1 98.44 295 LYS A C 1
ATOM 2262 O O . LYS A 1 295 ? 7.582 -31.609 -5.27 1 98.44 295 LYS A O 1
ATOM 2267 N N . GLU A 1 296 ? 8.047 -31.562 -3.086 1 98.38 296 GLU A N 1
ATOM 2268 C CA . GLU A 1 296 ? 7.457 -32.875 -2.857 1 98.38 296 GLU A CA 1
ATOM 2269 C C . GLU A 1 296 ? 5.938 -32.812 -3.025 1 98.38 296 GLU A C 1
ATOM 2271 O O . GLU A 1 296 ? 5.375 -33.594 -3.816 1 98.38 296 GLU A O 1
ATOM 2276 N N . THR A 1 297 ? 5.277 -31.984 -2.273 1 98.56 297 THR A N 1
ATOM 2277 C CA . THR A 1 297 ? 3.82 -31.906 -2.293 1 98.56 297 THR A CA 1
ATOM 2278 C C . THR A 1 297 ? 3.32 -31.406 -3.645 1 98.56 297 THR A C 1
ATOM 2280 O O . THR A 1 297 ? 2.26 -31.828 -4.113 1 98.56 297 THR A O 1
ATOM 2283 N N . GLY A 1 298 ? 4.07 -30.422 -4.227 1 98.56 298 GLY A N 1
ATOM 2284 C CA . GLY A 1 298 ? 3.729 -29.953 -5.559 1 98.56 298 GLY A CA 1
ATOM 2285 C C . GLY A 1 298 ? 3.775 -31.047 -6.609 1 98.56 298 GLY A C 1
ATOM 2286 O O . GLY A 1 298 ? 2.916 -31.109 -7.492 1 98.56 298 GLY A O 1
ATOM 2287 N N . SER A 1 299 ? 4.789 -31.891 -6.512 1 98.38 299 SER A N 1
ATOM 2288 C CA . SER A 1 299 ? 4.898 -33.031 -7.43 1 98.38 299 SER A CA 1
ATOM 2289 C C . SER A 1 299 ? 3.73 -33.969 -7.262 1 98.38 299 SER A C 1
ATOM 2291 O O . SER A 1 299 ? 3.201 -34.5 -8.25 1 98.38 299 SER A O 1
ATOM 2293 N N . LEU A 1 300 ? 3.369 -34.281 -6.031 1 98.69 300 LEU A N 1
ATOM 2294 C CA . LEU A 1 300 ? 2.229 -35.125 -5.754 1 98.69 300 LEU A CA 1
ATOM 2295 C C . LEU A 1 300 ? 0.949 -34.562 -6.344 1 98.69 300 LEU A C 1
ATOM 2297 O O . LEU A 1 300 ? 0.178 -35.281 -6.988 1 98.69 300 LEU A O 1
ATOM 2301 N N . LEU A 1 301 ? 0.661 -33.281 -6.086 1 98.81 301 LEU A N 1
ATOM 2302 C CA . LEU A 1 301 ? -0.539 -32.625 -6.598 1 98.81 301 LEU A CA 1
ATOM 2303 C C . LEU A 1 301 ? -0.56 -32.656 -8.117 1 98.81 301 LEU A C 1
ATOM 2305 O O . LEU A 1 301 ? -1.598 -32.906 -8.727 1 98.81 301 LEU A O 1
ATOM 2309 N N . ALA A 1 302 ? 0.6 -32.312 -8.734 1 98.69 302 ALA A N 1
ATOM 2310 C CA . ALA A 1 302 ? 0.706 -32.312 -10.188 1 98.69 302 ALA A CA 1
ATOM 2311 C C . ALA A 1 302 ? 0.38 -33.719 -10.742 1 98.69 302 ALA A C 1
ATOM 2313 O O . ALA A 1 302 ? -0.342 -33.844 -11.734 1 98.69 302 ALA A O 1
ATOM 2314 N N . LYS A 1 303 ? 0.963 -34.719 -10.133 1 98.62 303 LYS A N 1
ATOM 2315 C CA . LYS A 1 303 ? 0.724 -36.094 -10.562 1 98.62 303 LYS A CA 1
ATOM 2316 C C . LYS A 1 303 ? -0.756 -36.469 -10.461 1 98.62 303 LYS A C 1
ATOM 2318 O O . LYS A 1 303 ? -1.339 -36.969 -11.414 1 98.62 303 LYS A O 1
ATOM 2323 N N . ARG A 1 304 ? -1.364 -36.156 -9.367 1 98.69 304 ARG A N 1
ATOM 2324 C CA . ARG A 1 304 ? -2.762 -36.5 -9.141 1 98.69 304 ARG A CA 1
ATOM 2325 C C . ARG A 1 304 ? -3.68 -35.75 -10.094 1 98.69 304 ARG A C 1
ATOM 2327 O O . ARG A 1 304 ? -4.668 -36.312 -10.586 1 98.69 304 ARG A O 1
ATOM 2334 N N . LEU A 1 305 ? -3.379 -34.469 -10.352 1 98.75 305 LEU A N 1
ATOM 2335 C CA . LEU A 1 305 ? -4.164 -33.688 -11.305 1 98.75 305 LEU A CA 1
ATOM 2336 C C . LEU A 1 305 ? -4.043 -34.281 -12.711 1 98.75 305 LEU A C 1
ATOM 2338 O O . LEU A 1 305 ? -5.008 -34.25 -13.477 1 98.75 305 LEU A O 1
ATOM 2342 N N . SER A 1 306 ? -2.865 -34.75 -13.039 1 98.12 306 SER A N 1
ATOM 2343 C CA . SER A 1 306 ? -2.625 -35.281 -14.375 1 98.12 306 SER A CA 1
ATOM 2344 C C . SER A 1 306 ? -3.396 -36.594 -14.586 1 98.12 306 SER A C 1
ATOM 2346 O O . SER A 1 306 ? -3.605 -37 -15.727 1 98.12 306 SER A O 1
ATOM 2348 N N . GLU A 1 307 ? -3.816 -37.156 -13.508 1 97.69 307 GLU A N 1
ATOM 2349 C CA . GLU A 1 307 ? -4.52 -38.438 -13.562 1 97.69 307 GLU A CA 1
ATOM 2350 C C . GLU A 1 307 ? -6.02 -38.25 -13.75 1 97.69 307 GLU A C 1
ATOM 2352 O O . GLU A 1 307 ? -6.766 -39.219 -13.93 1 97.69 307 GLU A O 1
ATOM 2357 N N . LEU A 1 308 ? -6.473 -36.969 -13.688 1 97.06 308 LEU A N 1
ATOM 2358 C CA . LEU A 1 308 ? -7.887 -36.719 -13.938 1 97.06 308 LEU A CA 1
ATOM 2359 C C . LEU A 1 308 ? -8.297 -37.219 -15.32 1 97.06 308 LEU A C 1
ATOM 2361 O O . LEU A 1 308 ? -7.621 -36.938 -16.312 1 97.06 308 LEU A O 1
ATOM 2365 N N . ASN A 1 309 ? -9.359 -38 -15.414 1 93.12 309 ASN A N 1
ATOM 2366 C CA . ASN A 1 309 ? -9.859 -38.531 -16.672 1 93.12 309 ASN A CA 1
ATOM 2367 C C . ASN A 1 309 ? -11.133 -37.812 -17.125 1 93.12 309 ASN A C 1
ATOM 2369 O O . ASN A 1 309 ? -12.234 -38.344 -16.938 1 93.12 309 ASN A O 1
ATOM 2373 N N . SER A 1 310 ? -10.984 -36.688 -17.656 1 96.06 310 SER A N 1
ATOM 2374 C CA . SER A 1 310 ? -12.078 -35.875 -18.188 1 96.06 310 SER A CA 1
ATOM 2375 C C . SER A 1 310 ? -11.727 -35.281 -19.531 1 96.06 310 SER A C 1
ATOM 2377 O O . SER A 1 310 ? -10.602 -34.781 -19.719 1 96.06 310 SER A O 1
ATOM 2379 N N . ARG A 1 311 ? -12.648 -35.281 -20.453 1 96 311 ARG A N 1
ATOM 2380 C CA . ARG A 1 311 ? -12.453 -34.688 -21.781 1 96 311 ARG A CA 1
ATOM 2381 C C . ARG A 1 311 ? -12.336 -33.188 -21.703 1 96 311 ARG A C 1
ATOM 2383 O O . ARG A 1 311 ? -11.883 -32.531 -22.656 1 96 311 ARG A O 1
ATOM 2390 N N . LEU A 1 312 ? -12.695 -32.594 -20.516 1 97.5 312 LEU A N 1
ATOM 2391 C CA . LEU A 1 312 ? -12.672 -31.141 -20.344 1 97.5 312 LEU A CA 1
ATOM 2392 C C . LEU A 1 312 ? -11.258 -30.656 -20.047 1 97.5 312 LEU A C 1
ATOM 2394 O O . LEU A 1 312 ? -10.961 -29.469 -20.203 1 97.5 312 LEU A O 1
ATOM 2398 N N . VAL A 1 313 ? -10.438 -31.578 -19.562 1 98.25 313 VAL A N 1
ATOM 2399 C CA . VAL A 1 313 ? -9.094 -31.203 -19.125 1 98.25 313 VAL A CA 1
ATOM 2400 C C . VAL A 1 313 ? -8.156 -31.172 -20.328 1 98.25 313 VAL A C 1
ATOM 2402 O O . VAL A 1 313 ? -8.07 -32.125 -21.094 1 98.25 313 VAL A O 1
ATOM 2405 N N . ILE A 1 314 ? -7.492 -30.078 -20.562 1 98.31 314 ILE A N 1
ATOM 2406 C CA . ILE A 1 314 ? -6.508 -29.969 -21.641 1 98.31 314 ILE A CA 1
ATOM 2407 C C . ILE A 1 314 ? -5.129 -30.375 -21.109 1 98.31 314 ILE A C 1
ATOM 2409 O O . ILE A 1 314 ? -4.484 -31.25 -21.672 1 98.31 314 ILE A O 1
ATOM 2413 N N . ARG A 1 315 ? -4.66 -29.75 -19.984 1 98.25 315 ARG A N 1
ATOM 2414 C CA . ARG A 1 315 ? -3.352 -30.047 -19.406 1 98.25 315 ARG A CA 1
ATOM 2415 C C . ARG A 1 315 ? -3.219 -29.422 -18.016 1 98.25 315 ARG A C 1
ATOM 2417 O O . ARG A 1 315 ? -4.016 -28.562 -17.625 1 98.25 315 ARG A O 1
ATOM 2424 N N . VAL A 1 316 ? -2.318 -29.938 -17.281 1 98.5 316 VAL A N 1
ATOM 2425 C CA . VAL A 1 316 ? -1.898 -29.344 -16.016 1 98.5 316 VAL A CA 1
ATOM 2426 C C . VAL A 1 316 ? -0.868 -28.25 -16.281 1 98.5 316 VAL A C 1
ATOM 2428 O O . VAL A 1 316 ? -0.007 -28.391 -17.156 1 98.5 316 VAL A O 1
ATOM 2431 N N . LYS A 1 317 ? -0.95 -27.078 -15.633 1 98.44 317 LYS A N 1
ATOM 2432 C CA . LYS A 1 317 ? -0.061 -25.938 -15.812 1 98.44 317 LYS A CA 1
ATOM 2433 C C . LYS A 1 317 ? 0.519 -25.484 -14.469 1 98.44 317 LYS A C 1
ATOM 2435 O O . LYS A 1 317 ? -0.048 -25.766 -13.414 1 98.44 317 LYS A O 1
ATOM 2440 N N . GLY A 1 318 ? 1.621 -24.703 -14.531 1 98.25 318 GLY A N 1
ATOM 2441 C CA . GLY A 1 318 ? 2.201 -24.078 -13.352 1 98.25 318 GLY A CA 1
ATOM 2442 C C . GLY A 1 318 ? 3.422 -24.812 -12.828 1 98.25 318 GLY A C 1
ATOM 2443 O O . GLY A 1 318 ? 4.078 -25.547 -13.562 1 98.25 318 GLY A O 1
ATOM 2444 N N . MET A 1 319 ? 3.779 -24.484 -11.641 1 98.12 319 MET A N 1
ATOM 2445 C CA . MET A 1 319 ? 4.98 -25 -10.992 1 98.12 319 MET A CA 1
ATOM 2446 C C . MET A 1 319 ? 4.809 -25.016 -9.477 1 98.12 319 MET A C 1
ATOM 2448 O O . MET A 1 319 ? 4.273 -24.078 -8.891 1 98.12 319 MET A O 1
ATOM 2452 N N . GLY A 1 320 ? 5.262 -26.203 -8.797 1 98.62 320 GLY A N 1
ATOM 2453 C CA . GLY A 1 320 ? 5.137 -26.312 -7.355 1 98.62 320 GLY A CA 1
ATOM 2454 C C . GLY A 1 320 ? 3.699 -26.234 -6.875 1 98.62 320 GLY A C 1
ATOM 2455 O O . GLY A 1 320 ? 2.842 -26.984 -7.363 1 98.62 320 GLY A O 1
ATOM 2456 N N . LEU A 1 321 ? 3.438 -25.375 -5.91 1 98.88 321 LEU A N 1
ATOM 2457 C CA . LEU A 1 321 ? 2.094 -25.203 -5.367 1 98.88 321 LEU A CA 1
ATOM 2458 C C . LEU A 1 321 ? 1.429 -23.969 -5.938 1 98.88 321 LEU A C 1
ATOM 2460 O O . LEU A 1 321 ? 0.598 -23.344 -5.273 1 98.88 321 LEU A O 1
ATOM 2464 N N . MET A 1 322 ? 1.904 -23.516 -7.023 1 98.88 322 MET A N 1
ATOM 2465 C CA . MET A 1 322 ? 1.255 -22.625 -7.977 1 98.88 322 MET A CA 1
ATOM 2466 C C . MET A 1 322 ? 0.882 -23.359 -9.25 1 98.88 322 MET A C 1
ATOM 2468 O O . MET A 1 322 ? 1.614 -23.312 -10.242 1 98.88 322 MET A O 1
ATOM 2472 N N . ILE A 1 323 ? -0.28 -24.047 -9.164 1 98.75 323 ILE A N 1
ATOM 2473 C CA . ILE A 1 323 ? -0.574 -25.078 -10.148 1 98.75 323 ILE A CA 1
ATOM 2474 C C . ILE A 1 323 ? -2.064 -25.062 -10.484 1 98.75 323 ILE A C 1
ATOM 2476 O O . ILE A 1 323 ? -2.857 -24.438 -9.781 1 98.75 323 ILE A O 1
ATOM 2480 N N . GLY A 1 324 ? -2.43 -25.594 -11.633 1 98.62 324 GLY A N 1
ATOM 2481 C CA . GLY A 1 324 ? -3.828 -25.625 -12.031 1 98.62 324 GLY A CA 1
ATOM 2482 C C . GLY A 1 324 ? -4.086 -26.516 -13.234 1 98.62 324 GLY A C 1
ATOM 2483 O O . GLY A 1 324 ? -3.207 -27.266 -13.656 1 98.62 324 GLY A O 1
ATOM 2484 N N . VAL A 1 325 ? -5.32 -26.547 -13.68 1 98.75 325 VAL A N 1
ATOM 2485 C CA . VAL A 1 325 ? -5.773 -27.359 -14.805 1 98.75 325 VAL A CA 1
ATOM 2486 C C . VAL A 1 325 ? -6.445 -26.469 -15.844 1 98.75 325 VAL A C 1
ATOM 2488 O O . VAL A 1 325 ? -7.41 -25.766 -15.539 1 98.75 325 VAL A O 1
ATOM 2491 N N . GLU A 1 326 ? -5.895 -26.438 -17.016 1 98.81 326 GLU A N 1
ATOM 2492 C CA . GLU A 1 326 ? -6.527 -25.75 -18.125 1 98.81 326 GLU A CA 1
ATOM 2493 C C . GLU A 1 326 ? -7.699 -26.547 -18.672 1 98.81 326 GLU A C 1
ATOM 2495 O O . GLU A 1 326 ? -7.562 -27.75 -18.969 1 98.81 326 GLU A O 1
ATOM 2500 N N . LEU A 1 327 ? -8.781 -25.953 -18.828 1 98.69 327 LEU A N 1
ATOM 2501 C CA . LEU A 1 327 ? -10 -26.609 -19.297 1 98.69 327 LEU A CA 1
ATOM 2502 C C . LEU A 1 327 ? -10.344 -26.172 -20.703 1 98.69 327 LEU A C 1
ATOM 2504 O O . LEU A 1 327 ? -9.836 -25.156 -21.188 1 98.69 327 LEU A O 1
ATOM 2508 N N . ARG A 1 328 ? -11.156 -26.875 -21.422 1 98.12 328 ARG A N 1
ATOM 2509 C CA . ARG A 1 328 ? -11.672 -26.531 -22.75 1 98.12 328 ARG A CA 1
ATOM 2510 C C . ARG A 1 328 ? -12.773 -25.484 -22.656 1 98.12 328 ARG A C 1
ATOM 2512 O O . ARG A 1 328 ? -13.164 -24.891 -23.672 1 98.12 328 ARG A O 1
ATOM 2519 N N . THR A 1 329 ? -13.18 -25.234 -21.422 1 97.31 329 THR A N 1
ATOM 2520 C CA . THR A 1 329 ? -14.234 -24.266 -21.141 1 97.31 329 THR A CA 1
ATOM 2521 C C . THR A 1 329 ? -13.758 -23.234 -20.125 1 97.31 329 THR A C 1
ATOM 2523 O O . THR A 1 329 ? -12.625 -23.297 -19.641 1 97.31 329 THR A O 1
ATOM 2526 N N . ARG A 1 330 ? -14.703 -22.359 -19.906 1 96.62 330 ARG A N 1
ATOM 2527 C CA . ARG A 1 330 ? -14.406 -21.375 -18.859 1 96.62 330 ARG A CA 1
ATOM 2528 C C . ARG A 1 330 ? -14.234 -22.062 -17.5 1 96.62 330 ARG A C 1
ATOM 2530 O O . ARG A 1 330 ? -14.961 -23 -17.188 1 96.62 330 ARG A O 1
ATOM 2537 N N . ALA A 1 331 ? -13.32 -21.516 -16.703 1 98.25 331 ALA A N 1
ATOM 2538 C CA . ALA A 1 331 ? -12.961 -22.156 -15.438 1 98.25 331 ALA A CA 1
ATOM 2539 C C . ALA A 1 331 ? -13.891 -21.719 -14.312 1 98.25 331 ALA A C 1
ATOM 2541 O O . ALA A 1 331 ? -14.078 -22.438 -13.336 1 98.25 331 ALA A O 1
ATOM 2542 N N . GLU A 1 332 ? -14.547 -20.547 -14.438 1 96.44 332 GLU A N 1
ATOM 2543 C CA . GLU A 1 332 ? -15.266 -19.875 -13.359 1 96.44 332 GLU A CA 1
ATOM 2544 C C . GLU A 1 332 ? -16.359 -20.766 -12.773 1 96.44 332 GLU A C 1
ATOM 2546 O O . GLU A 1 332 ? -16.469 -20.906 -11.555 1 96.44 332 GLU A O 1
ATOM 2551 N N . PRO A 1 333 ? -17.172 -21.469 -13.609 1 97.06 333 PRO A N 1
ATOM 2552 C CA . PRO A 1 333 ? -18.219 -22.328 -13.031 1 97.06 333 PRO A CA 1
ATOM 2553 C C . PRO A 1 333 ? -17.641 -23.453 -12.18 1 97.06 333 PRO A C 1
ATOM 2555 O O . PRO A 1 333 ? -18.281 -23.875 -11.203 1 97.06 333 PRO A O 1
ATOM 2558 N N . TYR A 1 334 ? -16.5 -23.938 -12.523 1 98.19 334 TYR A N 1
ATOM 2559 C CA . TYR A 1 334 ? -15.891 -25.031 -11.797 1 98.19 334 TYR A CA 1
ATOM 2560 C C . TYR A 1 334 ? -15.305 -24.562 -10.477 1 98.19 334 TYR A C 1
ATOM 2562 O O . TYR A 1 334 ? -15.359 -25.266 -9.469 1 98.19 334 TYR A O 1
ATOM 2570 N N . VAL A 1 335 ? -14.734 -23.344 -10.469 1 97.75 335 VAL A N 1
ATOM 2571 C CA . VAL A 1 335 ? -14.227 -22.734 -9.234 1 97.75 335 VAL A CA 1
ATOM 2572 C C . VAL A 1 335 ? -15.375 -22.531 -8.25 1 97.75 335 VAL A C 1
ATOM 2574 O O . VAL A 1 335 ? -15.242 -22.828 -7.062 1 97.75 335 VAL A O 1
ATOM 2577 N N . GLU A 1 336 ? -16.5 -22.094 -8.734 1 96.94 336 GLU A N 1
ATOM 2578 C CA . GLU A 1 336 ? -17.688 -21.906 -7.898 1 96.94 336 GLU A CA 1
ATOM 2579 C C . GLU A 1 336 ? -18.203 -23.234 -7.363 1 96.94 336 GLU A C 1
ATOM 2581 O O . GLU A 1 336 ? -18.609 -23.328 -6.203 1 96.94 336 GLU A O 1
ATOM 2586 N N . ALA A 1 337 ? -18.188 -24.25 -8.227 1 97.75 337 ALA A N 1
ATOM 2587 C CA . ALA A 1 337 ? -18.656 -25.562 -7.809 1 97.75 337 ALA A CA 1
ATOM 2588 C C . ALA A 1 337 ? -17.719 -26.156 -6.754 1 97.75 337 ALA A C 1
ATOM 2590 O O . ALA A 1 337 ? -18.172 -26.844 -5.828 1 97.75 337 ALA A O 1
ATOM 2591 N N . LEU A 1 338 ? -16.422 -25.953 -6.902 1 98.44 338 LEU A N 1
ATOM 2592 C CA . LEU A 1 338 ? -15.438 -26.453 -5.945 1 98.44 338 LEU A CA 1
ATOM 2593 C C . LEU A 1 338 ? -15.703 -25.891 -4.551 1 98.44 338 LEU A C 1
ATOM 2595 O O . LEU A 1 338 ? -15.492 -26.562 -3.549 1 98.44 338 LEU A O 1
ATOM 2599 N N . MET A 1 339 ? -16.094 -24.625 -4.535 1 97.38 339 MET A N 1
ATOM 2600 C CA . MET A 1 339 ? -16.406 -23.969 -3.262 1 97.38 339 MET A CA 1
ATOM 2601 C C . MET A 1 339 ? -17.484 -24.75 -2.51 1 97.38 339 MET A C 1
ATOM 2603 O O . MET A 1 339 ? -17.406 -24.891 -1.287 1 97.38 339 MET A O 1
ATOM 2607 N N . ARG A 1 340 ? -18.438 -25.297 -3.205 1 95.88 340 ARG A N 1
ATOM 2608 C CA . ARG A 1 340 ? -19.516 -26.078 -2.609 1 95.88 340 ARG A CA 1
ATOM 2609 C C . ARG A 1 340 ? -19 -27.422 -2.113 1 95.88 340 ARG A C 1
ATOM 2611 O O . ARG A 1 340 ? -19.656 -28.078 -1.295 1 95.88 340 ARG A O 1
ATOM 2618 N N . HIS A 1 341 ? -17.875 -27.812 -2.635 1 97.62 341 HIS A N 1
ATOM 2619 C CA . HIS A 1 341 ? -17.25 -29.062 -2.221 1 97.62 341 HIS A CA 1
ATOM 2620 C C . HIS A 1 341 ? -16.188 -28.828 -1.163 1 97.62 341 HIS A C 1
ATOM 2622 O O . HIS A 1 341 ? -15.391 -29.734 -0.866 1 97.62 341 HIS A O 1
ATOM 2628 N N . GLY A 1 342 ? -16.078 -27.609 -0.652 1 98.31 342 GLY A N 1
ATOM 2629 C CA . GLY A 1 342 ? -15.188 -27.312 0.457 1 98.31 342 GLY A CA 1
ATOM 2630 C C . GLY A 1 342 ? -13.781 -26.953 0.011 1 98.31 342 GLY A C 1
ATOM 2631 O O . GLY A 1 342 ? -12.836 -27.031 0.799 1 98.31 342 GLY A O 1
ATOM 2632 N N . ILE A 1 343 ? -13.625 -26.641 -1.29 1 98.81 343 ILE A N 1
ATOM 2633 C CA . ILE A 1 343 ? -12.328 -26.234 -1.82 1 98.81 343 ILE A CA 1
ATOM 2634 C C . ILE A 1 343 ? -12.414 -24.812 -2.354 1 98.81 343 ILE A C 1
ATOM 2636 O O . ILE A 1 343 ? -13.234 -24.516 -3.223 1 98.81 343 ILE A O 1
ATOM 2640 N N . LEU A 1 344 ? -11.609 -23.922 -1.801 1 98.75 344 LEU A N 1
ATOM 2641 C CA . LEU A 1 344 ? -11.5 -22.578 -2.365 1 98.75 344 LEU A CA 1
ATOM 2642 C C . LEU A 1 344 ? -10.375 -22.5 -3.387 1 98.75 344 LEU A C 1
ATOM 2644 O O . LEU A 1 344 ? -9.211 -22.734 -3.049 1 98.75 344 LEU A O 1
ATOM 2648 N N . ALA A 1 345 ? -10.672 -22.281 -4.605 1 98.56 345 ALA A N 1
ATOM 2649 C CA . ALA A 1 345 ? -9.719 -22.156 -5.707 1 98.56 345 ALA A CA 1
ATOM 2650 C C . ALA A 1 345 ? -9.867 -20.812 -6.414 1 98.56 345 ALA A C 1
ATOM 2652 O O . ALA A 1 345 ? -10.594 -19.938 -5.945 1 98.56 345 ALA A O 1
ATOM 2653 N N . LEU A 1 346 ? -9.102 -20.578 -7.465 1 97.69 346 LEU A N 1
ATOM 2654 C CA . LEU A 1 346 ? -9.117 -19.344 -8.258 1 97.69 346 LEU A CA 1
ATOM 2655 C C . LEU A 1 346 ? -9.203 -19.672 -9.75 1 97.69 346 LEU A C 1
ATOM 2657 O O . LEU A 1 346 ? -9 -20.812 -10.156 1 97.69 346 LEU A O 1
ATOM 2661 N N . THR A 1 347 ? -9.516 -18.672 -10.453 1 97.12 347 THR A N 1
ATOM 2662 C CA . THR A 1 347 ? -9.328 -18.75 -11.898 1 97.12 347 THR A CA 1
ATOM 2663 C C . THR A 1 347 ? -7.984 -18.141 -12.297 1 97.12 347 THR A C 1
ATOM 2665 O O . THR A 1 347 ? -7.426 -17.328 -11.562 1 97.12 347 THR A O 1
ATOM 2668 N N . ALA A 1 348 ? -7.422 -18.516 -13.312 1 97.44 348 ALA A N 1
ATOM 2669 C CA . ALA A 1 348 ? -6.328 -17.875 -14.047 1 97.44 348 ALA A CA 1
ATOM 2670 C C . ALA A 1 348 ? -6.648 -17.766 -15.531 1 97.44 348 ALA A C 1
ATOM 2672 O O . ALA A 1 348 ? -7.023 -18.75 -16.172 1 97.44 348 ALA A O 1
ATOM 2673 N N . GLY A 1 349 ? -6.461 -16.547 -16.031 1 94.94 349 GLY A N 1
ATOM 2674 C CA . GLY A 1 349 ? -7 -16.375 -17.375 1 94.94 349 GLY A CA 1
ATOM 2675 C C . GLY A 1 349 ? -8.477 -16.688 -17.469 1 94.94 349 GLY A C 1
ATOM 2676 O O . GLY A 1 349 ? -9.258 -16.328 -16.594 1 94.94 349 GLY A O 1
ATOM 2677 N N . VAL A 1 350 ? -8.82 -17.328 -18.594 1 95.12 350 VAL A N 1
ATOM 2678 C CA . VAL A 1 350 ? -10.234 -17.578 -18.844 1 95.12 350 VAL A CA 1
ATOM 2679 C C . VAL A 1 350 ? -10.578 -19.016 -18.484 1 95.12 350 VAL A C 1
ATOM 2681 O O . VAL A 1 350 ? -11.688 -19.297 -18.031 1 95.12 350 VAL A O 1
ATOM 2684 N N . ASN A 1 351 ? -9.609 -19.922 -18.578 1 98.31 351 ASN A N 1
ATOM 2685 C CA . ASN A 1 351 ? -10.031 -21.312 -18.609 1 98.31 351 ASN A CA 1
ATOM 2686 C C . ASN A 1 351 ? -9.156 -22.188 -17.719 1 98.31 351 ASN A C 1
ATOM 2688 O O . ASN A 1 351 ? -9.055 -23.391 -17.922 1 98.31 351 ASN A O 1
ATOM 2692 N N . VAL A 1 352 ? -8.484 -21.578 -16.766 1 98.75 352 VAL A N 1
ATOM 2693 C CA . VAL A 1 352 ? -7.633 -22.375 -15.883 1 98.75 352 VAL A CA 1
ATOM 2694 C C . VAL A 1 352 ? -8.188 -22.344 -14.453 1 98.75 352 VAL A C 1
ATOM 2696 O O . VAL A 1 352 ? -8.445 -21.266 -13.914 1 98.75 352 VAL A O 1
ATOM 2699 N N . VAL A 1 353 ? -8.461 -23.484 -13.875 1 98.81 353 VAL A N 1
ATOM 2700 C CA . VAL A 1 353 ? -8.664 -23.609 -12.438 1 98.81 353 VAL A CA 1
ATOM 2701 C C . VAL A 1 353 ? -7.32 -23.578 -11.719 1 98.81 353 VAL A C 1
ATOM 2703 O O . VAL A 1 353 ? -6.477 -24.453 -11.938 1 98.81 353 VAL A O 1
ATOM 2706 N N . ARG A 1 354 ? -7.066 -22.609 -10.914 1 98.81 354 ARG A N 1
ATOM 2707 C CA . ARG A 1 354 ? -5.777 -22.359 -10.273 1 98.81 354 ARG A CA 1
ATOM 2708 C C . ARG A 1 354 ? -5.828 -22.688 -8.789 1 98.81 354 ARG A C 1
ATOM 2710 O O . ARG A 1 354 ? -6.797 -22.359 -8.102 1 98.81 354 ARG A O 1
ATOM 2717 N N . PHE A 1 355 ? -4.852 -23.406 -8.32 1 98.88 355 PHE A N 1
ATOM 2718 C CA . PHE A 1 355 ? -4.699 -23.75 -6.91 1 98.88 355 PHE A CA 1
ATOM 2719 C C . PHE A 1 355 ? -3.432 -23.125 -6.336 1 98.88 355 PHE A C 1
ATOM 2721 O O . PHE A 1 355 ? -2.34 -23.328 -6.879 1 98.88 355 PHE A O 1
ATOM 2728 N N . LEU A 1 356 ? -3.572 -22.375 -5.262 1 98.88 356 LEU A N 1
ATOM 2729 C CA . LEU A 1 356 ? -2.475 -21.766 -4.52 1 98.88 356 LEU A CA 1
ATOM 2730 C C . LEU A 1 356 ? -2.518 -22.188 -3.051 1 98.88 356 LEU A C 1
ATOM 2732 O O . LEU A 1 356 ? -2.57 -21.328 -2.162 1 98.88 356 LEU A O 1
ATOM 2736 N N . PRO A 1 357 ? -2.426 -23.453 -2.717 1 98.81 357 PRO A N 1
ATOM 2737 C CA . PRO A 1 357 ? -2.533 -23.859 -1.314 1 98.81 357 PRO A CA 1
ATOM 2738 C C . PRO A 1 357 ? -1.338 -23.406 -0.476 1 98.81 357 PRO A C 1
ATOM 2740 O O . PRO A 1 357 ? -0.283 -23.078 -1.025 1 98.81 357 PRO A O 1
ATOM 2743 N N . PRO A 1 358 ? -1.507 -23.359 0.855 1 98.69 358 PRO A N 1
ATOM 2744 C CA . PRO A 1 358 ? -0.362 -23.156 1.744 1 98.69 358 PRO A CA 1
ATOM 2745 C C . PRO A 1 358 ? 0.671 -24.266 1.656 1 98.69 358 PRO A C 1
ATOM 2747 O O . PRO A 1 358 ? 0.337 -25.391 1.269 1 98.69 358 PRO A O 1
ATOM 2750 N N . TYR A 1 359 ? 1.887 -23.938 2.076 1 98.62 359 TYR A N 1
ATOM 2751 C CA . TYR A 1 359 ? 3.006 -24.844 1.841 1 98.62 359 TYR A CA 1
ATOM 2752 C C . TYR A 1 359 ? 2.801 -26.172 2.574 1 98.62 359 TYR A C 1
ATOM 2754 O O . TYR A 1 359 ? 3.344 -27.203 2.172 1 98.62 359 TYR A O 1
ATOM 2762 N N . MET A 1 360 ? 1.957 -26.188 3.625 1 98.12 360 MET A N 1
ATOM 2763 C CA . MET A 1 360 ? 1.955 -27.359 4.508 1 98.12 360 MET A CA 1
ATOM 2764 C C . MET A 1 360 ? 0.737 -28.234 4.246 1 98.12 360 MET A C 1
ATOM 2766 O O . MET A 1 360 ? 0.366 -29.047 5.09 1 98.12 360 MET A O 1
ATOM 2770 N N . ILE A 1 361 ? 0.037 -28.062 3.098 1 98.19 361 ILE A N 1
ATOM 2771 C CA . ILE A 1 361 ? -1.075 -28.953 2.805 1 98.19 361 ILE A CA 1
ATOM 2772 C C . ILE A 1 361 ? -0.601 -30.406 2.869 1 98.19 361 ILE A C 1
ATOM 2774 O O . ILE A 1 361 ? 0.537 -30.703 2.504 1 98.19 361 ILE A O 1
ATOM 2778 N N . SER A 1 362 ? -1.465 -31.312 3.291 1 97.5 362 SER A N 1
ATOM 2779 C CA . SER A 1 362 ? -1.123 -32.719 3.459 1 97.5 362 SER A CA 1
ATOM 2780 C C . SER A 1 362 ? -1.466 -33.531 2.209 1 97.5 362 SER A C 1
ATOM 2782 O O . SER A 1 362 ? -2.131 -33.031 1.303 1 97.5 362 SER A O 1
ATOM 2784 N N . GLY A 1 363 ? -0.953 -34.781 2.238 1 98.19 363 GLY A N 1
ATOM 2785 C CA . GLY A 1 363 ? -1.38 -35.688 1.196 1 98.19 363 GLY A CA 1
ATOM 2786 C C . GLY A 1 363 ? -2.887 -35.875 1.124 1 98.19 363 GLY A C 1
ATOM 2787 O O . GLY A 1 363 ? -3.455 -35.938 0.034 1 98.19 363 GLY A O 1
ATOM 2788 N N . ASP A 1 364 ? -3.541 -35.875 2.291 1 98.44 364 ASP A N 1
ATOM 2789 C CA . ASP A 1 364 ? -4.996 -35.969 2.355 1 98.44 364 ASP A CA 1
ATOM 2790 C C . ASP A 1 364 ? -5.664 -34.75 1.741 1 98.44 364 ASP A C 1
ATOM 2792 O O . ASP A 1 364 ? -6.703 -34.844 1.087 1 98.44 364 ASP A O 1
ATOM 2796 N N . ASP A 1 365 ? -5.117 -33.594 1.997 1 98.75 365 ASP A N 1
ATOM 2797 C CA . ASP A 1 365 ? -5.637 -32.375 1.39 1 98.75 365 ASP A CA 1
ATOM 2798 C C . ASP A 1 365 ? -5.535 -32.438 -0.133 1 98.75 365 ASP A C 1
ATOM 2800 O O . ASP A 1 365 ? -6.457 -32 -0.838 1 98.75 365 ASP A O 1
ATOM 2804 N N . VAL A 1 366 ? -4.367 -32.906 -0.604 1 98.69 366 VAL A N 1
ATOM 2805 C CA . VAL A 1 366 ? -4.152 -33.031 -2.039 1 98.69 366 VAL A CA 1
ATOM 2806 C C . VAL A 1 366 ? -5.23 -33.938 -2.633 1 98.69 366 VAL A C 1
ATOM 2808 O O . VAL A 1 366 ? -5.852 -33.594 -3.643 1 98.69 366 VAL A O 1
ATOM 2811 N N . GLU A 1 367 ? -5.477 -35.062 -1.994 1 98.62 367 GLU A N 1
ATOM 2812 C CA . GLU A 1 367 ? -6.492 -36 -2.471 1 98.62 367 GLU A CA 1
ATOM 2813 C C . GLU A 1 367 ? -7.879 -35.375 -2.459 1 98.62 367 GLU A C 1
ATOM 2815 O O . GLU A 1 367 ? -8.672 -35.562 -3.381 1 98.62 367 GLU A O 1
ATOM 2820 N N . ALA A 1 368 ? -8.188 -34.594 -1.427 1 98.81 368 ALA A N 1
ATOM 2821 C CA . ALA A 1 368 ? -9.477 -33.906 -1.318 1 98.81 368 ALA A CA 1
ATOM 2822 C C . ALA A 1 368 ? -9.672 -32.938 -2.459 1 98.81 368 ALA A C 1
ATOM 2824 O O . ALA A 1 368 ? -10.758 -32.844 -3.037 1 98.81 368 ALA A O 1
ATOM 2825 N N . ILE A 1 369 ? -8.641 -32.156 -2.773 1 98.88 369 ILE A N 1
ATOM 2826 C CA . ILE A 1 369 ? -8.695 -31.172 -3.852 1 98.88 369 ILE A CA 1
ATOM 2827 C C . ILE A 1 369 ? -8.953 -31.891 -5.18 1 98.88 369 ILE A C 1
ATOM 2829 O O . ILE A 1 369 ? -9.844 -31.484 -5.938 1 98.88 369 ILE A O 1
ATOM 2833 N N . VAL A 1 370 ? -8.211 -32.969 -5.445 1 98.75 370 VAL A N 1
ATOM 2834 C CA . VAL A 1 370 ? -8.289 -33.656 -6.715 1 98.75 370 VAL A CA 1
ATOM 2835 C C . VAL A 1 370 ? -9.648 -34.375 -6.832 1 98.75 370 VAL A C 1
ATOM 2837 O O . VAL A 1 370 ? -10.273 -34.344 -7.891 1 98.75 370 VAL A O 1
ATOM 2840 N N . ASN A 1 371 ? -10.102 -35 -5.75 1 98.5 371 ASN A N 1
ATOM 2841 C CA . ASN A 1 371 ? -11.398 -35.656 -5.758 1 98.5 371 ASN A CA 1
ATOM 2842 C C . ASN A 1 371 ? -12.539 -34.688 -5.996 1 98.5 371 ASN A C 1
ATOM 2844 O O . ASN A 1 371 ? -13.469 -34.969 -6.75 1 98.5 371 ASN A O 1
ATOM 2848 N N . ALA A 1 372 ? -12.469 -33.562 -5.34 1 98.69 372 ALA A N 1
ATOM 2849 C CA . ALA A 1 372 ? -13.492 -32.531 -5.539 1 98.69 372 ALA A CA 1
ATOM 2850 C C . ALA A 1 372 ? -13.523 -32.062 -6.992 1 98.69 372 ALA A C 1
ATOM 2852 O O . ALA A 1 372 ? -14.594 -31.906 -7.578 1 98.69 372 ALA A O 1
ATOM 2853 N N . LEU A 1 373 ? -12.328 -31.812 -7.547 1 98.69 373 LEU A N 1
ATOM 2854 C CA . LEU A 1 373 ? -12.273 -31.359 -8.938 1 98.69 373 LEU A CA 1
ATOM 2855 C C . LEU A 1 373 ? -12.82 -32.438 -9.875 1 98.69 373 LEU A C 1
ATOM 2857 O O . LEU A 1 373 ? -13.539 -32.125 -10.828 1 98.69 373 LEU A O 1
ATOM 2861 N N . ASN A 1 374 ? -12.453 -33.656 -9.586 1 98.12 374 ASN A N 1
ATOM 2862 C CA . ASN A 1 374 ? -12.969 -34.781 -10.383 1 98.12 374 ASN A CA 1
ATOM 2863 C C . ASN A 1 374 ? -14.492 -34.812 -10.367 1 98.12 374 ASN A C 1
ATOM 2865 O O . ASN A 1 374 ? -15.117 -35.031 -11.398 1 98.12 374 ASN A O 1
ATOM 2869 N N . GLU A 1 375 ? -15.062 -34.656 -9.25 1 97.81 375 GLU A N 1
ATOM 2870 C CA . GLU A 1 375 ? -16.516 -34.656 -9.109 1 97.81 375 GLU A CA 1
ATOM 2871 C C . GLU A 1 375 ? -17.172 -33.531 -9.867 1 97.81 375 GLU A C 1
ATOM 2873 O O . GLU A 1 375 ? -18.156 -33.719 -10.57 1 97.81 375 GLU A O 1
ATOM 2878 N N . VAL A 1 376 ? -16.594 -32.344 -9.703 1 97.5 376 VAL A N 1
ATOM 2879 C CA . VAL A 1 376 ? -17.188 -31.172 -10.32 1 97.5 376 VAL A CA 1
ATOM 2880 C C . VAL A 1 376 ? -17.047 -31.266 -11.844 1 97.5 376 VAL A C 1
ATOM 2882 O O . VAL A 1 376 ? -17.922 -30.797 -12.578 1 97.5 376 VAL A O 1
ATOM 2885 N N . LEU A 1 377 ? -15.992 -31.859 -12.344 1 97.38 377 LEU A N 1
ATOM 2886 C CA . LEU A 1 377 ? -15.781 -32.031 -13.781 1 97.38 377 LEU A CA 1
ATOM 2887 C C . LEU A 1 377 ? -16.812 -33 -14.367 1 97.38 377 LEU A C 1
ATOM 2889 O O . LEU A 1 377 ? -17.141 -32.906 -15.555 1 97.38 377 LEU A O 1
ATOM 2893 N N . LYS A 1 378 ? -17.328 -33.875 -13.57 1 95.25 378 LYS A N 1
ATOM 2894 C CA . LYS A 1 378 ? -18.312 -34.844 -14.031 1 95.25 378 LYS A CA 1
ATOM 2895 C C . LYS A 1 378 ? -19.719 -34.281 -14.008 1 95.25 378 LYS A C 1
ATOM 2897 O O . LYS A 1 378 ? -20.594 -34.719 -14.75 1 95.25 378 LYS A O 1
ATOM 2902 N N . THR A 1 379 ? -20 -33.281 -13.172 1 86.75 379 THR A N 1
ATOM 2903 C CA . THR A 1 379 ? -21.359 -32.812 -12.945 1 86.75 379 THR A CA 1
ATOM 2904 C C . THR A 1 379 ? -21.609 -31.531 -13.734 1 86.75 379 THR A C 1
ATOM 2906 O O . THR A 1 379 ? -22.766 -31.141 -13.961 1 86.75 379 THR A O 1
ATOM 2909 N N . GLN A 1 380 ? -20.625 -30.844 -14.117 1 78.38 380 GLN A N 1
ATOM 2910 C CA . GLN A 1 380 ? -20.844 -29.609 -14.875 1 78.38 380 GLN A CA 1
ATOM 2911 C C . GLN A 1 380 ? -21 -29.891 -16.359 1 78.38 380 GLN A C 1
ATOM 2913 O O . GLN A 1 380 ? -20.391 -30.828 -16.891 1 78.38 380 GLN A O 1
ATOM 2918 N N . MET B 1 1 ? 25.969 -9.688 3.217 1 78.31 1 MET B N 1
ATOM 2919 C CA . MET B 1 1 ? 24.75 -9.508 4 1 78.31 1 MET B CA 1
ATOM 2920 C C . MET B 1 1 ? 23.844 -8.461 3.357 1 78.31 1 MET B C 1
ATOM 2922 O O . MET B 1 1 ? 24.312 -7.438 2.865 1 78.31 1 MET B O 1
ATOM 2926 N N . VAL B 1 2 ? 22.531 -8.734 3.242 1 89.06 2 VAL B N 1
ATOM 2927 C CA . VAL B 1 2 ? 21.547 -7.871 2.613 1 89.06 2 VAL B CA 1
ATOM 2928 C C . VAL B 1 2 ? 21.281 -6.664 3.51 1 89.06 2 VAL B C 1
ATOM 2930 O O . VAL B 1 2 ? 21.359 -6.762 4.734 1 89.06 2 VAL B O 1
ATOM 2933 N N . ARG B 1 3 ? 21.203 -5.52 2.918 1 94.38 3 ARG B N 1
ATOM 2934 C CA . ARG B 1 3 ? 20.922 -4.305 3.67 1 94.38 3 ARG B CA 1
ATOM 2935 C C . ARG B 1 3 ? 19.688 -3.596 3.109 1 94.38 3 ARG B C 1
ATOM 2937 O O . ARG B 1 3 ? 19.25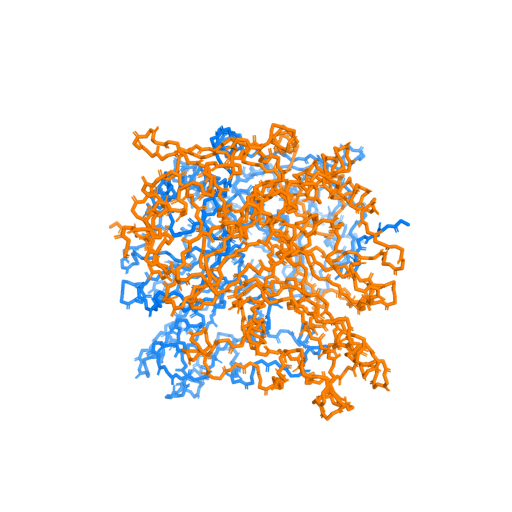 -3.881 1.991 1 94.38 3 ARG B O 1
ATOM 2944 N N . LEU B 1 4 ? 19.188 -2.697 3.926 1 95.44 4 LEU B N 1
ATOM 2945 C CA . LEU B 1 4 ? 18.094 -1.851 3.459 1 95.44 4 LEU B CA 1
ATOM 2946 C C . LEU B 1 4 ? 18.625 -0.759 2.527 1 95.44 4 LEU B C 1
ATOM 2948 O O . LEU B 1 4 ? 19.688 -0.193 2.764 1 95.44 4 LEU B O 1
ATOM 2952 N N . ALA B 1 5 ? 17.844 -0.502 1.504 1 95.75 5 ALA B N 1
ATOM 2953 C CA . ALA B 1 5 ? 18.156 0.62 0.625 1 95.75 5 ALA B CA 1
ATOM 2954 C C . ALA B 1 5 ? 18.047 1.947 1.369 1 95.75 5 ALA B C 1
ATOM 2956 O O . ALA B 1 5 ? 17.156 2.133 2.193 1 95.75 5 ALA B O 1
ATOM 2957 N N . ARG B 1 6 ? 18.969 2.861 1.089 1 92.06 6 ARG B N 1
ATOM 2958 C CA . ARG B 1 6 ? 18.969 4.184 1.703 1 92.06 6 ARG B CA 1
ATOM 2959 C C . ARG B 1 6 ? 18.422 5.234 0.74 1 92.06 6 ARG B C 1
ATOM 2961 O O . ARG B 1 6 ? 19.078 5.578 -0.246 1 92.06 6 ARG B O 1
ATOM 2968 N N . TYR B 1 7 ? 17.281 5.734 1.036 1 89.38 7 TYR B N 1
ATOM 2969 C CA . TYR B 1 7 ? 16.719 6.805 0.216 1 89.38 7 TYR B CA 1
ATOM 2970 C C . TYR B 1 7 ? 15.977 7.82 1.076 1 89.38 7 TYR B C 1
ATOM 2972 O O . TYR B 1 7 ? 15.18 8.609 0.565 1 89.38 7 TYR B O 1
ATOM 2980 N N . TYR B 1 8 ? 16.172 7.715 2.402 1 86.62 8 TYR B N 1
ATOM 2981 C CA . TYR B 1 8 ? 15.789 8.719 3.385 1 86.62 8 TYR B CA 1
ATOM 2982 C C . TYR B 1 8 ? 17.016 9.273 4.105 1 86.62 8 TYR B C 1
ATOM 2984 O O . TYR B 1 8 ? 18 8.555 4.293 1 86.62 8 TYR B O 1
ATOM 2992 N N . LYS B 1 9 ? 16.859 10.57 4.441 1 87.19 9 LYS B N 1
ATOM 2993 C CA . LYS B 1 9 ? 17.797 11.031 5.469 1 87.19 9 LYS B CA 1
ATOM 2994 C C . LYS B 1 9 ? 17.484 10.375 6.812 1 87.19 9 LYS B C 1
ATOM 2996 O O . LYS B 1 9 ? 16.391 10.523 7.348 1 87.19 9 LYS B O 1
ATOM 3001 N N . VAL B 1 10 ? 18.422 9.68 7.332 1 91 10 VAL B N 1
ATOM 3002 C CA . VAL B 1 10 ? 18.188 8.906 8.547 1 91 10 VAL B CA 1
ATOM 3003 C C . VAL B 1 10 ? 18.688 9.688 9.766 1 91 10 VAL B C 1
ATOM 3005 O O . VAL B 1 10 ? 19.812 10.195 9.766 1 91 10 VAL B O 1
ATOM 3008 N N . TYR B 1 11 ? 17.766 9.844 10.672 1 93.25 11 TYR B N 1
ATOM 3009 C CA . TYR B 1 11 ? 18.156 10.414 11.961 1 93.25 11 TYR B CA 1
ATOM 3010 C C . TYR B 1 11 ? 18.906 9.398 12.805 1 93.25 11 TYR B C 1
ATOM 3012 O O . TYR B 1 11 ? 18.703 8.195 12.672 1 93.25 11 TYR B O 1
ATOM 3020 N N . PRO B 1 12 ? 19.859 9.836 13.562 1 91.56 12 PRO B N 1
ATOM 3021 C CA . PRO B 1 12 ? 20.625 8.922 14.414 1 91.56 12 PRO B CA 1
ATOM 3022 C C . PRO B 1 12 ? 19.844 8.477 15.648 1 91.56 12 PRO B C 1
ATOM 3024 O O . PRO B 1 12 ? 20.312 8.641 16.781 1 91.56 12 PRO B O 1
ATOM 3027 N N . LEU B 1 13 ? 18.641 8.023 15.469 1 95.56 13 LEU B N 1
ATOM 3028 C CA . LEU B 1 13 ? 17.734 7.531 16.5 1 95.56 13 LEU B CA 1
ATOM 3029 C C . LEU B 1 13 ? 17.188 6.152 16.141 1 95.56 13 LEU B C 1
ATOM 3031 O O . LEU B 1 13 ? 16.844 5.902 14.977 1 95.56 13 LEU B O 1
ATOM 3035 N N . SER B 1 14 ? 17.266 5.266 17.031 1 97.38 14 SER B N 1
ATOM 3036 C CA . SER B 1 14 ? 16.609 3.969 16.922 1 97.38 14 SER B CA 1
ATOM 3037 C C . SER B 1 14 ? 15.453 3.844 17.906 1 97.38 14 SER B C 1
ATOM 3039 O O . SER B 1 14 ? 15.672 3.6 19.094 1 97.38 14 SER B O 1
ATOM 3041 N N . ILE B 1 15 ? 14.258 3.945 17.438 1 98.56 15 ILE B N 1
ATOM 3042 C CA . ILE B 1 15 ? 13.07 3.936 18.281 1 98.56 15 ILE B CA 1
ATOM 3043 C C . ILE B 1 15 ? 12.648 2.496 18.562 1 98.56 15 ILE B C 1
ATOM 3045 O O . ILE B 1 15 ? 12.461 1.705 17.641 1 98.56 15 ILE B O 1
ATOM 3049 N N . ILE B 1 16 ? 12.398 2.135 19.828 1 97.69 16 ILE B N 1
ATOM 3050 C CA . ILE B 1 16 ? 12.195 0.728 20.156 1 97.69 16 ILE B CA 1
ATOM 3051 C C . ILE B 1 16 ? 10.883 0.558 20.906 1 97.69 16 ILE B C 1
ATOM 3053 O O . ILE B 1 16 ? 10.383 -0.56 21.047 1 97.69 16 ILE B O 1
ATOM 3057 N N . LYS B 1 17 ? 10.367 1.657 21.422 1 98.5 17 LYS B N 1
ATOM 3058 C CA . LYS B 1 17 ? 9.141 1.593 22.219 1 98.5 17 LYS B CA 1
ATOM 3059 C C . LYS B 1 17 ? 8.289 2.842 22 1 98.5 17 LYS B C 1
ATOM 3061 O O . LYS B 1 17 ? 8.82 3.932 21.781 1 98.5 17 LYS B O 1
ATOM 3066 N N . GLY B 1 18 ? 6.992 2.705 21.984 1 98.56 18 GLY B N 1
ATOM 3067 C CA . GLY B 1 18 ? 6.047 3.807 21.953 1 98.56 18 GLY B CA 1
ATOM 3068 C C . GLY B 1 18 ? 4.844 3.588 22.844 1 98.56 18 GLY B C 1
ATOM 3069 O O . GLY B 1 18 ? 4.371 2.459 23 1 98.56 18 GLY B O 1
ATOM 3070 N N . SER B 1 19 ? 4.387 4.551 23.484 1 98.5 19 SER B N 1
ATOM 3071 C CA . SER B 1 19 ? 3.178 4.559 24.312 1 98.5 19 SER B CA 1
ATOM 3072 C C . SER B 1 19 ? 2.475 5.91 24.234 1 98.5 19 SER B C 1
ATOM 3074 O O . SER B 1 19 ? 3.025 6.926 24.672 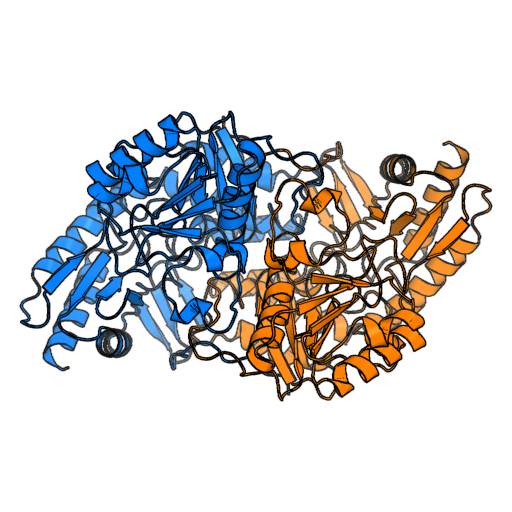1 98.5 19 SER B O 1
ATOM 3076 N N . MET B 1 20 ? 1.315 5.883 23.672 1 98.19 20 MET B N 1
ATOM 3077 C CA . MET B 1 20 ? 0.515 7.094 23.531 1 98.19 20 MET B CA 1
ATOM 3078 C C . MET B 1 20 ? 1.341 8.227 22.922 1 98.19 20 MET B C 1
ATOM 3080 O O . MET B 1 20 ? 1.827 8.109 21.797 1 98.19 20 MET B O 1
ATOM 3084 N N . GLN B 1 21 ? 1.595 9.32 23.641 1 98.62 21 GLN B N 1
ATOM 3085 C CA . GLN B 1 21 ? 2.223 10.492 23.047 1 98.62 21 GLN B CA 1
ATOM 3086 C C . GLN B 1 21 ? 3.744 10.406 23.125 1 98.62 21 GLN B C 1
ATOM 3088 O O . GLN B 1 21 ? 4.449 11.266 22.594 1 98.62 21 GLN B O 1
ATOM 3093 N N . TYR B 1 22 ? 4.297 9.25 23.641 1 98.81 22 TYR B N 1
ATOM 3094 C CA . TYR B 1 22 ? 5.734 9.18 23.859 1 98.81 22 TYR B CA 1
ATOM 3095 C C . TYR B 1 22 ? 6.355 8.016 23.094 1 98.81 22 TYR B C 1
ATOM 3097 O O . TYR B 1 22 ? 5.688 7.016 22.828 1 98.81 22 TYR B O 1
ATOM 3105 N N . VAL B 1 23 ? 7.629 8.18 22.766 1 98.81 23 VAL B N 1
ATOM 3106 C CA . VAL B 1 23 ? 8.453 7.09 22.25 1 98.81 23 VAL B CA 1
ATOM 3107 C C . VAL B 1 23 ? 9.797 7.066 22.984 1 98.81 23 VAL B C 1
ATOM 3109 O O . VAL B 1 23 ? 10.188 8.055 23.609 1 98.81 23 VAL B O 1
ATOM 3112 N N . TRP B 1 24 ? 10.477 5.961 22.922 1 98.81 24 TRP B N 1
ATOM 3113 C CA . TRP B 1 24 ? 11.789 5.766 23.531 1 98.81 24 TRP B CA 1
ATOM 3114 C C . TRP B 1 24 ? 12.773 5.195 22.516 1 98.81 24 TRP B C 1
ATOM 3116 O O . TRP B 1 24 ? 12.422 4.336 21.703 1 98.81 24 TRP B O 1
ATOM 3126 N N . ASP B 1 25 ? 13.984 5.691 22.531 1 98.25 25 ASP B N 1
ATOM 3127 C CA . ASP B 1 25 ? 15.031 5.145 21.672 1 98.25 25 ASP B CA 1
ATOM 3128 C C . ASP B 1 25 ? 15.805 4.043 22.375 1 98.25 25 ASP B C 1
ATOM 3130 O O . ASP B 1 25 ? 15.523 3.725 23.531 1 98.25 25 ASP B O 1
ATOM 3134 N N . SER B 1 26 ? 16.703 3.445 21.688 1 97.38 26 SER B N 1
ATOM 3135 C CA . SER B 1 26 ? 17.453 2.299 22.203 1 97.38 26 SER B CA 1
ATOM 3136 C C . SER B 1 26 ? 18.375 2.699 23.344 1 97.38 26 SER B C 1
ATOM 3138 O O . SER B 1 26 ? 18.859 1.843 24.094 1 97.38 26 SER B O 1
ATOM 3140 N N . GLY B 1 27 ? 18.672 3.957 23.484 1 96.94 27 GLY B N 1
ATOM 3141 C CA . GLY B 1 27 ? 19.469 4.453 24.594 1 96.94 27 GLY B CA 1
ATOM 3142 C C . GLY B 1 27 ? 18.656 4.738 25.844 1 96.94 27 GLY B C 1
ATOM 3143 O O . GLY B 1 27 ? 19.219 5.094 26.891 1 96.94 27 GLY B O 1
ATOM 3144 N N . GLY B 1 28 ? 17.344 4.691 25.781 1 97.19 28 GLY B N 1
ATOM 3145 C CA . GLY B 1 28 ? 16.469 4.902 26.938 1 97.19 28 GLY B CA 1
ATOM 3146 C C . GLY B 1 28 ? 15.922 6.312 27.016 1 97.19 28 GLY B C 1
ATOM 3147 O O . GLY B 1 28 ? 15.172 6.641 27.938 1 97.19 28 GLY B O 1
ATOM 3148 N N . ASN B 1 29 ? 16.234 7.16 26.062 1 98.12 29 ASN B N 1
ATOM 3149 C CA . ASN B 1 29 ? 15.727 8.523 26.047 1 98.12 29 ASN B CA 1
ATOM 3150 C C . ASN B 1 29 ? 14.258 8.562 25.625 1 98.12 29 ASN B C 1
ATOM 3152 O O . ASN B 1 29 ? 13.852 7.84 24.719 1 98.12 29 ASN B O 1
ATOM 3156 N N . ARG B 1 30 ? 13.539 9.383 26.344 1 98.44 30 ARG B N 1
ATOM 3157 C CA . ARG B 1 30 ? 12.133 9.57 26.016 1 98.44 30 ARG B CA 1
ATOM 3158 C C . ARG B 1 30 ? 11.922 10.82 25.172 1 98.44 30 ARG B C 1
ATOM 3160 O O . ARG B 1 30 ? 12.562 11.844 25.406 1 98.44 30 ARG B O 1
ATOM 3167 N N . TYR B 1 31 ? 10.969 10.719 24.25 1 98.81 31 TYR B N 1
ATOM 3168 C CA . TYR B 1 31 ? 10.609 11.852 23.406 1 98.81 31 TYR B CA 1
ATOM 3169 C C . TYR B 1 31 ? 9.109 12.086 23.406 1 98.81 31 TYR B C 1
ATOM 3171 O O . TYR B 1 31 ? 8.328 11.125 23.391 1 98.81 31 TYR B O 1
ATOM 3179 N N . ILE B 1 32 ? 8.68 13.344 23.484 1 98.88 32 ILE B N 1
ATOM 3180 C CA . ILE B 1 32 ? 7.352 13.68 22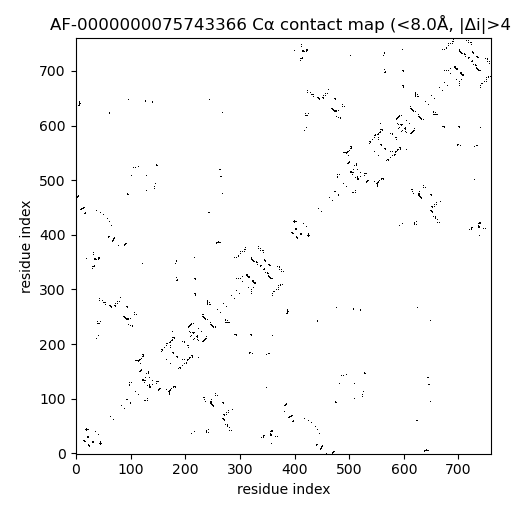.984 1 98.88 32 ILE B CA 1
ATOM 3181 C C . ILE B 1 32 ? 7.332 13.578 21.453 1 98.88 32 ILE B C 1
ATOM 3183 O O . ILE B 1 32 ? 8.094 14.273 20.781 1 98.88 32 ILE B O 1
ATOM 3187 N N . ASP B 1 33 ? 6.539 12.719 20.984 1 98.81 33 ASP B N 1
ATOM 3188 C CA . ASP B 1 33 ? 6.547 12.484 19.547 1 98.81 33 ASP B CA 1
ATOM 3189 C C . ASP B 1 33 ? 5.543 13.398 18.844 1 98.81 33 ASP B C 1
ATOM 3191 O O . ASP B 1 33 ? 4.387 13.016 18.641 1 98.81 33 ASP B O 1
ATOM 3195 N N . ALA B 1 34 ? 5.988 14.5 18.344 1 98.81 34 ALA B N 1
ATOM 3196 C CA . ALA B 1 34 ? 5.168 15.398 17.531 1 98.81 34 ALA B CA 1
ATOM 3197 C C . ALA B 1 34 ? 5.473 15.219 16.047 1 98.81 34 ALA B C 1
ATOM 3199 O O . ALA B 1 34 ? 5.273 16.141 15.25 1 98.81 34 ALA B O 1
ATOM 3200 N N . ASN B 1 35 ? 6.105 14.172 15.695 1 97.94 35 ASN B N 1
ATOM 3201 C CA . ASN B 1 35 ? 6.309 13.68 14.336 1 97.94 35 ASN B CA 1
ATOM 3202 C C . ASN B 1 35 ? 5.254 12.641 13.953 1 97.94 35 ASN B C 1
ATOM 3204 O O . ASN B 1 35 ? 4.602 12.781 12.914 1 97.94 35 ASN B O 1
ATOM 3208 N N . THR B 1 36 ? 5.133 11.641 14.875 1 98 36 THR B N 1
ATOM 3209 C CA . THR B 1 36 ? 4.156 10.562 14.867 1 98 36 THR B CA 1
ATOM 3210 C C . THR B 1 36 ? 4.215 9.789 13.547 1 98 36 THR B C 1
ATOM 3212 O O . THR B 1 36 ? 3.188 9.344 13.039 1 98 36 THR B O 1
ATOM 3215 N N . GLY B 1 37 ? 5.395 9.75 12.883 1 96.75 37 GLY B N 1
ATOM 3216 C CA . GLY B 1 37 ? 5.496 9.094 11.586 1 96.75 37 GLY B CA 1
ATOM 3217 C C . GLY B 1 37 ? 4.711 9.797 10.5 1 96.75 37 GLY B C 1
ATOM 3218 O O . GLY B 1 37 ? 3.939 9.164 9.773 1 96.75 37 GLY B O 1
ATOM 3219 N N . HIS B 1 38 ? 4.828 11.141 10.453 1 97.25 38 HIS B N 1
ATOM 3220 C CA . HIS B 1 38 ? 4.102 12 9.523 1 97.25 38 HIS B CA 1
ATOM 3221 C C . HIS B 1 38 ? 2.604 11.977 9.812 1 97.25 38 HIS B C 1
ATOM 3223 O O . HIS B 1 38 ? 1.79 11.953 8.883 1 97.25 38 HIS B O 1
ATOM 3229 N N . GLY B 1 39 ? 2.244 11.859 11.023 1 98.25 39 GLY B N 1
ATOM 3230 C CA . GLY B 1 39 ? 0.853 12 11.422 1 98.25 39 GLY B CA 1
ATOM 3231 C C . GLY B 1 39 ? 0.162 10.664 11.648 1 98.25 39 GLY B C 1
ATOM 3232 O O . GLY B 1 39 ? -1.029 10.625 11.961 1 98.25 39 GLY B O 1
ATOM 3233 N N . VAL B 1 40 ? 0.855 9.555 11.641 1 98.62 40 VAL B N 1
ATOM 3234 C CA . VAL B 1 40 ? 0.284 8.211 11.648 1 98.62 40 VAL B CA 1
ATOM 3235 C C . VAL B 1 40 ? -0.188 7.863 13.062 1 98.62 40 VAL B C 1
ATOM 3237 O O . VAL B 1 40 ? -1.288 7.336 13.242 1 98.62 40 VAL B O 1
ATOM 3240 N N . ALA B 1 41 ? 0.599 8.18 14.062 1 98.62 41 ALA B N 1
ATOM 3241 C CA . ALA B 1 41 ? 0.306 7.758 15.438 1 98.62 41 ALA B CA 1
ATOM 3242 C C . ALA B 1 41 ? -0.558 8.789 16.156 1 98.62 41 ALA B C 1
ATOM 3244 O O . ALA B 1 41 ? -0.397 9.023 17.344 1 98.62 41 ALA B O 1
ATOM 3245 N N . PHE B 1 42 ? -1.457 9.398 15.414 1 98.81 42 PHE B N 1
ATOM 3246 C CA . PHE B 1 42 ? -2.338 10.445 15.922 1 98.81 42 PHE B CA 1
ATOM 3247 C C . PHE B 1 42 ? -3.193 9.914 17.062 1 98.81 42 PHE B C 1
ATOM 3249 O O . PHE B 1 42 ? -3.469 10.641 18.031 1 98.81 42 PHE B O 1
ATOM 3256 N N . MET B 1 43 ? -3.602 8.625 17.016 1 98.75 43 MET B N 1
ATOM 3257 C CA . MET B 1 43 ? -4.449 8.031 18.047 1 98.75 43 MET B CA 1
ATOM 3258 C C . MET B 1 43 ? -3.605 7.473 19.188 1 98.75 43 MET B C 1
ATOM 3260 O O . MET B 1 43 ? -4.133 6.836 20.094 1 98.75 43 MET B O 1
ATOM 3264 N N . GLY B 1 44 ? -2.273 7.699 19.125 1 98.5 44 GLY B N 1
ATOM 3265 C CA . GLY B 1 44 ? -1.367 7.258 20.172 1 98.5 44 GLY B CA 1
ATOM 3266 C C . GLY B 1 44 ? -0.614 5.992 19.812 1 98.5 44 GLY B C 1
ATOM 3267 O O . GLY B 1 44 ? -1.191 5.059 19.266 1 98.5 44 GLY B O 1
ATOM 3268 N N . HIS B 1 45 ? 0.654 5.984 20.172 1 98.31 45 HIS B N 1
ATOM 3269 C CA . HIS B 1 45 ? 1.465 4.781 20.016 1 98.31 45 HIS B CA 1
ATOM 3270 C C . HIS B 1 45 ? 0.968 3.668 20.938 1 98.31 45 HIS B C 1
ATOM 3272 O O . HIS B 1 45 ? 0.748 3.893 22.125 1 98.31 45 HIS B O 1
ATOM 3278 N N . SER B 1 46 ? 0.79 2.477 20.328 1 96.56 46 SER B N 1
ATOM 3279 C CA . SER B 1 46 ? 0.399 1.285 21.078 1 96.56 46 SER B CA 1
ATOM 3280 C C . SER B 1 46 ? -0.802 1.564 21.969 1 96.56 46 SER B C 1
ATOM 3282 O O . SER B 1 46 ? -0.801 1.203 23.156 1 96.56 46 SER B O 1
ATOM 3284 N N . ASN B 1 47 ? -1.728 2.361 21.422 1 98.12 47 ASN B N 1
ATOM 3285 C CA . ASN B 1 47 ? -3 2.551 22.125 1 98.12 47 ASN B CA 1
ATOM 3286 C C . ASN B 1 47 ? -3.619 1.218 22.531 1 98.12 47 ASN B C 1
ATOM 3288 O O . ASN B 1 47 ? -3.93 0.385 21.672 1 98.12 47 ASN B O 1
ATOM 3292 N N . PRO B 1 48 ? -3.814 0.989 23.828 1 98.25 48 PRO B N 1
ATOM 3293 C CA . PRO B 1 48 ? -4.207 -0.342 24.297 1 98.25 48 PRO B CA 1
ATOM 3294 C C . PRO B 1 48 ? -5.508 -0.83 23.656 1 98.25 48 PRO B C 1
ATOM 3296 O O . PRO B 1 48 ? -5.656 -2.023 23.391 1 98.25 48 PRO B O 1
ATOM 3299 N N . GLU B 1 49 ? -6.477 0.041 23.469 1 98.31 49 GLU B N 1
ATOM 3300 C CA . GLU B 1 49 ? -7.746 -0.368 22.875 1 98.31 49 GLU B CA 1
ATOM 3301 C C . GLU B 1 49 ? -7.551 -0.859 21.438 1 98.31 49 GLU B C 1
ATOM 3303 O O . GLU B 1 49 ? -8.156 -1.852 21.031 1 98.31 49 GLU B O 1
ATOM 3308 N N . ILE B 1 50 ? -6.695 -0.2 20.703 1 98.69 50 ILE B N 1
ATOM 3309 C CA . ILE B 1 50 ? -6.426 -0.573 19.312 1 98.69 50 ILE B CA 1
ATOM 3310 C C . ILE B 1 50 ? -5.617 -1.869 19.281 1 98.69 50 ILE B C 1
ATOM 3312 O O . ILE B 1 50 ? -5.945 -2.791 18.531 1 98.69 50 ILE B O 1
ATOM 3316 N N . ILE B 1 51 ? -4.559 -1.964 20.141 1 98.56 51 ILE B N 1
ATOM 3317 C CA . ILE B 1 51 ? -3.682 -3.129 20.188 1 98.56 51 ILE B CA 1
ATOM 3318 C C . ILE B 1 51 ? -4.484 -4.371 20.562 1 98.56 51 ILE B C 1
ATOM 3320 O O . ILE B 1 51 ? -4.305 -5.438 19.969 1 98.56 51 ILE B O 1
ATOM 3324 N N . ASN B 1 52 ? -5.375 -4.227 21.516 1 98.75 52 ASN B N 1
ATOM 3325 C CA . ASN B 1 52 ? -6.191 -5.355 21.953 1 98.75 52 ASN B CA 1
ATOM 3326 C C . ASN B 1 52 ? -7.117 -5.836 20.828 1 98.75 52 ASN B C 1
ATOM 3328 O O . ASN B 1 52 ? -7.32 -7.039 20.672 1 98.75 52 ASN B O 1
ATOM 3332 N N . ALA B 1 53 ? -7.707 -4.934 20.094 1 98.81 53 ALA B N 1
ATOM 3333 C CA . ALA B 1 53 ? -8.562 -5.293 18.969 1 98.81 53 ALA B CA 1
ATOM 3334 C C . ALA B 1 53 ? -7.777 -6.039 17.891 1 98.81 53 ALA B C 1
ATOM 3336 O O . ALA B 1 53 ? -8.266 -7.016 17.312 1 98.81 53 ALA B O 1
ATOM 3337 N N . VAL B 1 54 ? -6.586 -5.562 17.641 1 98.81 54 VAL B N 1
ATOM 3338 C CA . VAL B 1 54 ? -5.73 -6.188 16.641 1 98.81 54 VAL B CA 1
ATOM 3339 C C . VAL B 1 54 ? -5.352 -7.598 17.094 1 98.81 54 VAL B C 1
ATOM 3341 O O . VAL B 1 54 ? -5.434 -8.547 16.297 1 98.81 54 VAL B O 1
ATOM 3344 N N . LYS B 1 55 ? -4.914 -7.723 18.359 1 98.62 55 LYS B N 1
ATOM 3345 C CA . LYS B 1 55 ? -4.516 -9.023 18.875 1 98.62 55 LYS B CA 1
ATOM 3346 C C . LYS B 1 55 ? -5.668 -10.023 18.812 1 98.62 55 LYS B C 1
ATOM 3348 O O . LYS B 1 55 ? -5.473 -11.18 18.438 1 98.62 55 LYS B O 1
ATOM 3353 N N . ALA B 1 56 ? -6.859 -9.57 19.141 1 98.69 56 ALA B N 1
ATOM 3354 C CA . ALA B 1 56 ? -8.039 -10.43 19.062 1 98.69 56 ALA B CA 1
ATOM 3355 C C . ALA B 1 56 ? -8.281 -10.898 17.625 1 98.69 56 ALA B C 1
ATOM 3357 O O . ALA B 1 56 ? -8.609 -12.062 17.391 1 98.69 56 ALA B O 1
ATOM 3358 N N . GLN B 1 57 ? -8.156 -10.055 16.672 1 98.69 57 GLN B N 1
ATOM 3359 C CA . GLN B 1 57 ? -8.375 -10.391 15.273 1 98.69 57 GLN B CA 1
ATOM 3360 C C . GLN B 1 57 ? -7.32 -11.367 14.766 1 98.69 57 GLN B C 1
ATOM 3362 O O . GLN B 1 57 ? -7.621 -12.242 13.961 1 98.69 57 GLN B O 1
ATOM 3367 N N . LEU B 1 58 ? -6.062 -11.164 15.188 1 98.5 58 LEU B N 1
ATOM 3368 C CA . LEU B 1 58 ? -4.969 -12.047 14.789 1 98.5 58 LEU B CA 1
ATOM 3369 C C . LEU B 1 58 ? -5.277 -13.492 15.141 1 98.5 58 LEU B C 1
ATOM 3371 O O . LEU B 1 58 ? -4.859 -14.414 14.438 1 98.5 58 LEU B O 1
ATOM 3375 N N . ASP B 1 59 ? -6.031 -13.688 16.188 1 97.62 59 ASP B N 1
ATOM 3376 C CA . ASP B 1 59 ? -6.375 -15.031 16.656 1 97.62 59 ASP B CA 1
ATOM 3377 C C . ASP B 1 59 ? -7.473 -15.641 15.797 1 97.62 59 ASP B C 1
ATOM 3379 O O . ASP B 1 59 ? -7.723 -16.844 15.867 1 97.62 59 ASP B O 1
ATOM 3383 N N . LYS B 1 60 ? -8.156 -14.883 15 1 98.19 60 LYS B N 1
ATOM 3384 C CA . LYS B 1 60 ? -9.242 -15.375 14.156 1 98.19 60 LYS B CA 1
ATOM 3385 C C . LYS B 1 60 ? -8.766 -15.641 12.734 1 98.19 60 LYS B C 1
ATOM 3387 O O . LYS B 1 60 ? -8.812 -16.781 12.258 1 98.19 60 LYS B O 1
ATOM 3392 N N . ILE B 1 61 ? -8.305 -14.648 12.055 1 98.19 61 ILE B N 1
ATOM 3393 C CA . ILE B 1 61 ? -7.812 -14.75 10.68 1 98.19 61 ILE B CA 1
ATOM 3394 C C . ILE B 1 61 ? -7.117 -13.453 10.281 1 98.19 61 ILE B C 1
ATOM 3396 O O . ILE B 1 61 ? -7.555 -12.359 10.664 1 98.19 61 ILE B O 1
ATOM 3400 N N . THR B 1 62 ? -6.105 -13.578 9.508 1 97.56 62 THR B N 1
ATOM 3401 C CA . THR B 1 62 ? -5.254 -12.43 9.211 1 97.56 62 THR B CA 1
ATOM 3402 C C . THR B 1 62 ? -5.57 -11.867 7.828 1 97.56 62 THR B C 1
ATOM 3404 O O . THR B 1 62 ? -5.34 -10.688 7.562 1 97.56 62 THR B O 1
ATOM 3407 N N . THR B 1 63 ? -6.07 -12.688 6.938 1 97.94 63 THR B N 1
ATOM 3408 C CA . THR B 1 63 ? -6.289 -12.195 5.582 1 97.94 63 THR B CA 1
ATOM 3409 C C . THR B 1 63 ? -7.531 -12.844 4.969 1 97.94 63 THR B C 1
ATOM 3411 O O . THR B 1 63 ? -7.75 -14.047 5.125 1 97.94 63 THR B O 1
ATOM 3414 N N . VAL B 1 64 ? -8.383 -12.047 4.418 1 97.94 64 VAL B N 1
ATOM 3415 C CA . VAL B 1 64 ? -9.562 -12.398 3.629 1 97.94 64 VAL B CA 1
ATOM 3416 C C . VAL B 1 64 ? -9.688 -11.453 2.439 1 97.94 64 VAL B C 1
ATOM 3418 O O . VAL B 1 64 ? -9.734 -10.234 2.613 1 97.94 64 VAL B O 1
ATOM 3421 N N . PRO B 1 65 ? -9.625 -11.945 1.228 1 95.31 65 PRO B N 1
ATOM 3422 C CA . PRO B 1 65 ? -9.75 -11.039 0.085 1 95.31 65 PRO B CA 1
ATOM 3423 C C . PRO B 1 65 ? -11.102 -10.336 0.025 1 95.31 65 PRO B C 1
ATOM 3425 O O . PRO B 1 65 ? -12.055 -10.773 0.679 1 95.31 65 PRO B O 1
ATOM 3428 N N . LEU B 1 66 ? -11.211 -9.312 -0.765 1 95.31 66 LEU B N 1
ATOM 3429 C CA . LEU B 1 66 ? -12.391 -8.453 -0.808 1 95.31 66 LEU B CA 1
ATOM 3430 C C . LEU B 1 66 ? -13.562 -9.172 -1.458 1 95.31 66 LEU B C 1
ATOM 3432 O O . LEU B 1 66 ? -14.711 -8.734 -1.341 1 95.31 66 LEU B O 1
ATOM 3436 N N . ASN B 1 67 ? -13.266 -10.258 -2.182 1 95.19 67 ASN B N 1
ATOM 3437 C CA . ASN B 1 67 ? -14.359 -10.945 -2.863 1 95.19 67 ASN B CA 1
ATOM 3438 C C . ASN B 1 67 ? -15.07 -11.93 -1.936 1 95.19 67 ASN B C 1
ATOM 3440 O O . ASN B 1 67 ? -15.906 -12.711 -2.381 1 95.19 67 ASN B O 1
ATOM 3444 N N . MET B 1 68 ? -14.719 -11.961 -0.677 1 96.94 68 MET B N 1
ATOM 3445 C CA . MET B 1 68 ? -15.406 -12.688 0.382 1 96.94 68 MET B CA 1
ATOM 3446 C C . MET B 1 68 ? -15.711 -11.773 1.563 1 96.94 68 MET B C 1
ATOM 3448 O O . MET B 1 68 ? -15 -10.797 1.796 1 96.94 68 MET B O 1
ATOM 3452 N N . GLY B 1 69 ? -16.75 -12.102 2.301 1 96.62 69 GLY B N 1
ATOM 3453 C CA . GLY B 1 69 ? -17.125 -11.305 3.457 1 96.62 69 GLY B CA 1
ATOM 3454 C C . GLY B 1 69 ? -16.266 -11.578 4.676 1 96.62 69 GLY B C 1
ATOM 3455 O O . GLY B 1 69 ? -15.703 -12.664 4.812 1 96.62 69 GLY B O 1
ATOM 3456 N N . ASN B 1 70 ? -16.188 -10.609 5.516 1 97.5 70 ASN B N 1
ATOM 3457 C CA . ASN B 1 70 ? -15.492 -10.734 6.793 1 97.5 70 ASN B CA 1
ATOM 3458 C C . ASN B 1 70 ? -16.047 -9.766 7.832 1 97.5 70 ASN B C 1
ATOM 3460 O O . ASN B 1 70 ? -16.344 -8.617 7.512 1 97.5 70 ASN B O 1
ATOM 3464 N N . GLU B 1 71 ? -16.156 -10.18 9.016 1 97.75 71 GLU B N 1
ATOM 3465 C CA . GLU B 1 71 ? -16.812 -9.422 10.07 1 97.75 71 GLU B CA 1
ATOM 3466 C C . GLU B 1 71 ? -15.992 -8.203 10.469 1 97.75 71 GLU B C 1
ATOM 3468 O O . GLU B 1 71 ? -16.547 -7.164 10.836 1 97.75 71 GLU B O 1
ATOM 3473 N N . ALA B 1 72 ? -14.68 -8.32 10.461 1 98.19 72 ALA B N 1
ATOM 3474 C CA . ALA B 1 72 ? -13.844 -7.18 10.82 1 98.19 72 ALA B CA 1
ATOM 3475 C C . ALA B 1 72 ? -14.094 -6 9.891 1 98.19 72 ALA B C 1
ATOM 3477 O O . ALA B 1 72 ? -14.117 -4.848 10.328 1 98.19 72 ALA B O 1
ATOM 3478 N N . ARG B 1 73 ? -14.312 -6.234 8.617 1 97.5 73 ARG B N 1
ATOM 3479 C CA . ARG B 1 73 ? -14.617 -5.199 7.637 1 97.5 73 ARG B CA 1
ATOM 3480 C C . ARG B 1 73 ? -15.977 -4.574 7.906 1 97.5 73 ARG B C 1
ATOM 3482 O O . ARG B 1 73 ? -16.141 -3.357 7.809 1 97.5 73 ARG B O 1
ATOM 3489 N N . ASP B 1 74 ? -16.906 -5.414 8.203 1 97.25 74 ASP B N 1
ATOM 3490 C CA . ASP B 1 74 ? -18.25 -4.93 8.516 1 97.25 74 ASP B CA 1
ATOM 3491 C C . ASP B 1 74 ? -18.234 -4.02 9.742 1 97.25 74 ASP B C 1
ATOM 3493 O O . ASP B 1 74 ? -18.906 -2.982 9.758 1 97.25 74 ASP B O 1
ATOM 3497 N N . GLU B 1 75 ? -17.516 -4.477 10.703 1 98.12 75 GLU B N 1
ATOM 3498 C CA . GLU B 1 75 ? -17.406 -3.682 11.922 1 98.12 75 GLU B CA 1
ATOM 3499 C C . GLU B 1 75 ? -16.75 -2.332 11.641 1 98.12 75 GLU B C 1
ATOM 3501 O O . GLU B 1 75 ? -17.188 -1.306 12.172 1 98.12 75 GLU B O 1
ATOM 3506 N N . PHE B 1 76 ? -15.742 -2.328 10.859 1 98.62 76 PHE B N 1
ATOM 3507 C CA . PHE B 1 76 ? -15.078 -1.077 10.508 1 98.62 76 PHE B CA 1
ATOM 3508 C C . PHE B 1 76 ? -16.062 -0.123 9.828 1 98.62 76 PHE B C 1
ATOM 3510 O O . PHE B 1 76 ? -16.172 1.041 10.219 1 98.62 76 PHE B O 1
ATOM 3517 N N . VAL B 1 77 ? -16.703 -0.594 8.828 1 97.56 77 VAL B N 1
ATOM 3518 C CA . VAL B 1 77 ? -17.625 0.252 8.078 1 97.56 77 VAL B CA 1
ATOM 3519 C C . VAL B 1 77 ? -18.688 0.819 9.016 1 97.56 77 VAL B C 1
ATOM 3521 O O . VAL B 1 77 ? -19.047 1.995 8.922 1 97.56 77 VAL B O 1
ATOM 3524 N N . SER B 1 78 ? -19.188 -0.011 9.898 1 97.75 78 SER B N 1
ATOM 3525 C CA . SER B 1 78 ? -20.203 0.415 10.859 1 97.75 78 SER B CA 1
ATOM 3526 C C . SER B 1 78 ? -19.672 1.535 11.75 1 97.75 78 SER B C 1
ATOM 3528 O O . SER B 1 78 ? -20.328 2.57 11.914 1 97.75 78 SER B O 1
ATOM 3530 N N . GLU B 1 79 ? -18.5 1.396 12.328 1 98.38 79 GLU B N 1
ATOM 3531 C CA . GLU B 1 79 ? -17.922 2.406 13.203 1 98.38 79 GLU B CA 1
ATOM 3532 C C . GLU B 1 79 ? -17.547 3.668 12.422 1 98.38 79 GLU B C 1
ATOM 3534 O O . GLU B 1 79 ? -17.828 4.781 12.875 1 98.38 79 GLU B O 1
ATOM 3539 N N . PHE B 1 80 ? -16.953 3.453 11.281 1 98.44 80 PHE B N 1
ATOM 3540 C CA . PHE B 1 80 ? -16.469 4.559 10.469 1 98.44 80 PHE B CA 1
ATOM 3541 C C . PHE B 1 80 ? -17.609 5.43 9.977 1 98.44 80 PHE B C 1
ATOM 3543 O O . PHE B 1 80 ? -17.453 6.641 9.805 1 98.44 80 PHE B O 1
ATOM 3550 N N . SER B 1 81 ? -18.766 4.859 9.773 1 97.69 81 SER B N 1
ATOM 3551 C CA . SER B 1 81 ? -19.953 5.562 9.305 1 97.69 81 SER B CA 1
ATOM 3552 C C . SER B 1 81 ? -20.344 6.691 10.258 1 97.69 81 SER B C 1
ATOM 3554 O O . SER B 1 81 ? -20.922 7.695 9.844 1 97.69 81 SER B O 1
ATOM 3556 N N . LYS B 1 82 ? -19.969 6.566 11.492 1 97.62 82 LYS B N 1
ATOM 3557 C CA . LYS B 1 82 ? -20.344 7.527 12.523 1 97.62 82 LYS B CA 1
ATOM 3558 C C . LYS B 1 82 ? -19.641 8.867 12.32 1 97.62 82 LYS B C 1
ATOM 3560 O O . LYS B 1 82 ? -20.078 9.891 12.852 1 97.62 82 LYS B O 1
ATOM 3565 N N . ILE B 1 83 ? -18.578 8.867 11.539 1 98.19 83 ILE B N 1
ATOM 3566 C CA . ILE B 1 83 ? -17.828 10.109 11.398 1 98.19 83 ILE B CA 1
ATOM 3567 C C . ILE B 1 83 ? -17.828 10.547 9.938 1 98.19 83 ILE B C 1
ATOM 3569 O O . ILE B 1 83 ? -17.078 11.445 9.547 1 98.19 83 ILE B O 1
ATOM 3573 N N . ILE B 1 84 ? -18.562 9.883 9.109 1 98 84 ILE B N 1
ATOM 3574 C CA . ILE B 1 84 ? -18.719 10.266 7.707 1 98 84 ILE B CA 1
ATOM 3575 C C . ILE B 1 84 ? -19.891 11.242 7.574 1 98 84 ILE B C 1
ATOM 3577 O O . ILE B 1 84 ? -21 10.969 8.047 1 98 84 ILE B O 1
ATOM 3581 N N . PRO B 1 85 ? -19.672 12.422 6.965 1 96.38 85 PRO B N 1
ATOM 3582 C CA . PRO B 1 85 ? -20.75 13.406 6.828 1 96.38 85 PRO B CA 1
ATOM 3583 C C . PRO B 1 85 ? -21.906 12.898 5.973 1 96.38 85 PRO B C 1
ATOM 3585 O O . PRO B 1 85 ? -21.719 12.039 5.105 1 96.38 85 PRO B O 1
ATOM 3588 N N . HIS B 1 86 ? -23.031 13.5 6.227 1 94.31 86 HIS B N 1
ATOM 3589 C CA . HIS B 1 86 ? -24.188 13.203 5.395 1 94.31 86 HIS B CA 1
ATOM 3590 C C . HIS B 1 86 ? -23.891 13.461 3.922 1 94.31 86 HIS B C 1
ATOM 3592 O O . HIS B 1 86 ? -23.203 14.43 3.584 1 94.31 86 HIS B O 1
ATOM 3598 N N . GLY B 1 87 ? -24.375 12.625 3.076 1 93.94 87 GLY B N 1
ATOM 3599 C CA . GLY B 1 87 ? -24.156 12.766 1.645 1 93.94 87 GLY B CA 1
ATOM 3600 C C . GLY B 1 87 ? -23.125 11.797 1.1 1 93.94 87 GLY B C 1
ATOM 3601 O O . GLY B 1 87 ? -23.156 11.453 -0.083 1 93.94 87 GLY B O 1
ATOM 3602 N N . PHE B 1 88 ? -22.203 11.469 1.946 1 97.5 88 PHE B N 1
ATOM 3603 C CA . PHE B 1 88 ? -21.25 10.43 1.594 1 97.5 88 PHE B CA 1
ATOM 3604 C C . PHE B 1 88 ? -21.719 9.07 2.088 1 97.5 88 PHE B C 1
ATOM 3606 O O . PHE B 1 88 ? -22.172 8.945 3.221 1 97.5 88 PHE B O 1
ATOM 3613 N N . ASP B 1 89 ? -21.578 8.008 1.226 1 96 89 ASP B N 1
ATOM 3614 C CA . ASP B 1 89 ? -22.172 6.766 1.711 1 96 89 ASP B CA 1
ATOM 3615 C C . ASP B 1 89 ? -21.406 5.551 1.194 1 96 89 ASP B C 1
ATOM 3617 O O . ASP B 1 89 ? -21.859 4.414 1.347 1 96 89 ASP B O 1
ATOM 3621 N N . THR B 1 90 ? -20.297 5.789 0.521 1 97.88 90 THR B N 1
ATOM 3622 C CA . THR B 1 90 ? -19.531 4.66 0.01 1 97.88 90 THR B CA 1
ATOM 3623 C C . THR B 1 90 ? -18.047 4.82 0.333 1 97.88 90 THR B C 1
ATOM 3625 O O . THR B 1 90 ? -17.5 5.918 0.224 1 97.88 90 THR B O 1
ATOM 3628 N N . VAL B 1 91 ? -17.391 3.727 0.744 1 98.25 91 VAL B N 1
ATOM 3629 C CA . VAL B 1 91 ? -15.977 3.74 1.083 1 98.25 91 VAL B CA 1
ATOM 3630 C C . VAL B 1 91 ? -15.227 2.746 0.201 1 98.25 91 VAL B C 1
ATOM 3632 O O . VAL B 1 91 ? -15.609 1.578 0.103 1 98.25 91 VAL B O 1
ATOM 3635 N N . PHE B 1 92 ? -14.219 3.172 -0.538 1 98.25 92 PHE B N 1
ATOM 3636 C CA . PHE B 1 92 ? -13.25 2.318 -1.212 1 98.25 92 PHE B CA 1
ATOM 3637 C C . PHE B 1 92 ? -12.062 2.023 -0.301 1 98.25 92 PHE B C 1
ATOM 3639 O O . PHE B 1 92 ? -11.367 2.941 0.137 1 98.25 92 PHE B O 1
ATOM 3646 N N . LEU B 1 93 ? -11.812 0.764 -0.037 1 98.06 93 LEU B N 1
ATOM 3647 C CA . LEU B 1 93 ? -10.711 0.363 0.83 1 98.06 93 LEU B CA 1
ATOM 3648 C C . LEU B 1 93 ? -9.43 0.193 0.03 1 98.06 93 LEU B C 1
ATOM 3650 O O . LEU B 1 93 ? -9.43 -0.429 -1.035 1 98.06 93 LEU B O 1
ATOM 3654 N N . GLN B 1 94 ? -8.336 0.797 0.454 1 98.25 94 GLN B N 1
ATOM 3655 C CA . GLN B 1 94 ? -6.992 0.68 -0.114 1 98.25 94 GLN B CA 1
ATOM 3656 C C . GLN B 1 94 ? -5.957 0.408 0.973 1 98.25 94 GLN B C 1
ATOM 3658 O O . GLN B 1 94 ? -6.301 0.308 2.152 1 98.25 94 GLN B O 1
ATOM 3663 N N . ASN B 1 95 ? -4.668 0.331 0.631 1 98.38 95 ASN B N 1
ATOM 3664 C CA . ASN B 1 95 ? -3.635 -0.02 1.6 1 98.38 95 ASN B CA 1
ATOM 3665 C C . ASN B 1 95 ? -2.844 1.207 2.045 1 98.38 95 ASN B C 1
ATOM 3667 O O . ASN B 1 95 ? -2.248 1.209 3.123 1 98.38 95 ASN B O 1
ATOM 3671 N N . THR B 1 96 ? -2.76 2.217 1.181 1 98.56 96 THR B N 1
ATOM 3672 C CA . THR B 1 96 ? -1.948 3.396 1.461 1 98.56 96 THR B CA 1
ATOM 3673 C C . THR B 1 96 ? -2.609 4.652 0.901 1 98.56 96 THR B C 1
ATOM 3675 O O . THR B 1 96 ? -3.559 4.566 0.119 1 98.56 96 THR B O 1
ATOM 3678 N N . GLY B 1 97 ? -2.082 5.801 1.345 1 98.62 97 GLY B N 1
ATOM 3679 C CA . GLY B 1 97 ? -2.58 7.066 0.83 1 98.62 97 GLY B CA 1
ATOM 3680 C C . GLY B 1 97 ? -2.398 7.215 -0.669 1 98.62 97 GLY B C 1
ATOM 3681 O O . GLY B 1 97 ? -3.293 7.703 -1.363 1 98.62 97 GLY B O 1
ATOM 3682 N N . THR B 1 98 ? -1.239 6.836 -1.219 1 98.69 98 THR B N 1
ATOM 3683 C CA . THR B 1 98 ? -0.982 6.961 -2.648 1 98.69 98 THR B CA 1
ATOM 3684 C C . THR B 1 98 ? -1.959 6.105 -3.451 1 98.69 98 THR B C 1
ATOM 3686 O O . THR B 1 98 ? -2.414 6.516 -4.523 1 98.69 98 THR B O 1
ATOM 3689 N N . GLU B 1 99 ? -2.316 4.926 -2.938 1 98.75 99 GLU B N 1
ATOM 3690 C CA . GLU B 1 99 ? -3.316 4.094 -3.604 1 98.75 99 GLU B CA 1
ATOM 3691 C C . GLU B 1 99 ? -4.695 4.742 -3.551 1 98.75 99 GLU B C 1
ATOM 3693 O O . GLU B 1 99 ? -5.473 4.645 -4.504 1 98.75 99 GLU B O 1
ATOM 3698 N N . ALA B 1 100 ? -5.02 5.359 -2.443 1 98.88 100 ALA B N 1
ATOM 3699 C CA . ALA B 1 100 ? -6.293 6.059 -2.32 1 98.88 100 ALA B CA 1
ATOM 3700 C C . ALA B 1 100 ? -6.391 7.199 -3.33 1 98.88 100 ALA B C 1
ATOM 3702 O O . ALA B 1 100 ? -7.418 7.363 -3.994 1 98.88 100 ALA B O 1
ATOM 3703 N N . VAL B 1 101 ? -5.312 7.988 -3.455 1 98.94 101 VAL B N 1
ATOM 3704 C CA . VAL B 1 101 ? -5.273 9.094 -4.41 1 98.94 101 VAL B CA 1
ATOM 3705 C C . VAL B 1 101 ? -5.461 8.555 -5.828 1 98.94 101 VAL B C 1
ATOM 3707 O O . VAL B 1 101 ? -6.258 9.102 -6.598 1 98.94 101 VAL B O 1
ATOM 3710 N N . GLU B 1 102 ? -4.777 7.531 -6.141 1 98.75 102 GLU B N 1
ATOM 3711 C CA . GLU B 1 102 ? -4.891 6.961 -7.48 1 98.75 102 GLU B CA 1
ATOM 3712 C C . GLU B 1 102 ? -6.301 6.426 -7.734 1 98.75 102 GLU B C 1
ATOM 3714 O O . GLU B 1 102 ? -6.816 6.527 -8.852 1 98.75 102 GLU B O 1
ATOM 3719 N N . THR B 1 103 ? -6.875 5.773 -6.727 1 98.69 103 THR B N 1
ATOM 3720 C CA . THR B 1 103 ? -8.25 5.297 -6.859 1 98.69 103 THR B CA 1
ATOM 3721 C C . THR B 1 103 ? -9.203 6.457 -7.133 1 98.69 103 THR B C 1
ATOM 3723 O O . THR B 1 103 ? -10.062 6.363 -8.008 1 98.69 103 THR B O 1
ATOM 3726 N N . ALA B 1 104 ? -9.047 7.555 -6.406 1 98.88 104 ALA B N 1
ATOM 3727 C CA . ALA B 1 104 ? -9.898 8.727 -6.598 1 98.88 104 ALA B CA 1
ATOM 3728 C C . ALA B 1 104 ? -9.742 9.297 -8.008 1 98.88 104 ALA B C 1
ATOM 3730 O O . ALA B 1 104 ? -10.734 9.648 -8.648 1 98.88 104 ALA B O 1
ATOM 3731 N N . ILE B 1 105 ? -8.508 9.391 -8.484 1 98.88 105 ILE B N 1
ATOM 3732 C CA . ILE B 1 105 ? -8.234 9.883 -9.828 1 98.88 105 ILE B CA 1
ATOM 3733 C C . ILE B 1 105 ? -8.883 8.961 -10.859 1 98.88 105 ILE B C 1
ATOM 3735 O O . ILE B 1 105 ? -9.508 9.43 -11.812 1 98.88 105 ILE B O 1
ATOM 3739 N N . LYS B 1 106 ? -8.75 7.688 -10.672 1 98.62 106 LYS B N 1
ATOM 3740 C CA . LYS B 1 106 ? -9.336 6.711 -11.586 1 98.62 106 LYS B CA 1
ATOM 3741 C C . LYS B 1 106 ? -10.852 6.848 -11.633 1 98.62 106 LYS B C 1
ATOM 3743 O O . LYS B 1 106 ? -11.461 6.672 -12.695 1 98.62 106 LYS B O 1
ATOM 3748 N N . ILE B 1 107 ? -11.461 7.086 -10.484 1 98.69 107 ILE B N 1
ATOM 3749 C CA . ILE B 1 107 ? -12.898 7.332 -10.453 1 98.69 107 ILE B CA 1
ATOM 3750 C C . ILE B 1 107 ? -13.234 8.539 -11.328 1 98.69 107 ILE B C 1
ATOM 3752 O O . ILE B 1 107 ? -14.148 8.484 -12.148 1 98.69 107 ILE B O 1
ATOM 3756 N N . GLY B 1 108 ? -12.484 9.641 -11.148 1 98.69 108 GLY B N 1
ATOM 3757 C CA . GLY B 1 108 ? -12.695 10.82 -11.969 1 98.69 108 GLY B CA 1
ATOM 3758 C C . GLY B 1 108 ? -12.57 10.547 -13.453 1 98.69 108 GLY B C 1
ATOM 3759 O O . GLY B 1 108 ? -13.414 10.969 -14.242 1 98.69 108 GLY B O 1
ATOM 3760 N N . LYS B 1 109 ? -11.516 9.844 -13.828 1 98.56 109 LYS B N 1
ATOM 3761 C CA . LYS B 1 109 ? -11.273 9.516 -15.234 1 98.56 109 LYS B CA 1
ATOM 3762 C C . LYS B 1 109 ? -12.414 8.68 -15.805 1 98.56 109 LYS B C 1
ATOM 3764 O O . LYS B 1 109 ? -12.906 8.945 -16.906 1 98.56 109 LYS B O 1
ATOM 3769 N N . LYS B 1 110 ? -12.805 7.668 -15.055 1 98.25 110 LYS B N 1
ATOM 3770 C CA . LYS B 1 110 ? -13.836 6.766 -15.555 1 98.25 110 LYS B CA 1
ATOM 3771 C C . LYS B 1 110 ? -15.18 7.484 -15.695 1 98.25 110 LYS B C 1
ATOM 3773 O O . LYS B 1 110 ? -15.859 7.336 -16.719 1 98.25 110 LYS B O 1
ATOM 3778 N N . VAL B 1 111 ? -15.547 8.219 -14.703 1 98.12 111 VAL B N 1
ATOM 3779 C CA . VAL B 1 111 ? -16.859 8.859 -14.648 1 98.12 111 VAL B CA 1
ATOM 3780 C C . VAL B 1 111 ? -16.969 9.914 -15.742 1 98.12 111 VAL B C 1
ATOM 3782 O O . VAL B 1 111 ? -18.016 10.039 -16.391 1 98.12 111 VAL B O 1
ATOM 3785 N N . THR B 1 112 ? -15.906 10.625 -16.016 1 98.31 112 THR B N 1
ATOM 3786 C CA . THR B 1 112 ? -15.969 11.758 -16.922 1 98.31 112 THR B CA 1
ATOM 3787 C C . THR B 1 112 ? -15.484 11.359 -18.312 1 98.31 112 THR B C 1
ATOM 3789 O O . THR B 1 112 ? -15.773 12.055 -19.297 1 98.31 112 THR B O 1
ATOM 3792 N N . ARG B 1 113 ? -14.719 10.281 -18.406 1 98 113 ARG B N 1
ATOM 3793 C CA . ARG B 1 113 ? -14.062 9.828 -19.641 1 98 113 ARG B CA 1
ATOM 3794 C C . ARG B 1 113 ? -13.125 10.898 -20.172 1 98 113 ARG B C 1
ATOM 3796 O O . ARG B 1 113 ? -12.984 11.055 -21.391 1 98 113 ARG B O 1
ATOM 3803 N N . ARG B 1 114 ? -12.57 11.68 -19.25 1 98.69 114 ARG B N 1
ATOM 3804 C CA . ARG B 1 114 ? -11.609 12.734 -19.578 1 98.69 114 ARG B CA 1
ATOM 3805 C C . ARG B 1 114 ? -10.242 12.445 -18.969 1 98.69 114 ARG B C 1
ATOM 3807 O O . ARG B 1 114 ? -10.086 11.477 -18.234 1 98.69 114 ARG B O 1
ATOM 3814 N N . LYS B 1 115 ? -9.219 13.273 -19.375 1 98.25 115 LYS B N 1
ATOM 3815 C CA . LYS B 1 115 ? -7.859 12.836 -19.078 1 98.25 115 LYS B CA 1
ATOM 3816 C C . LYS B 1 115 ? -7.152 13.82 -18.156 1 98.25 115 LYS B C 1
ATOM 3818 O O . LYS B 1 115 ? -6.223 13.445 -17.438 1 98.25 115 LYS B O 1
ATOM 3823 N N . THR B 1 116 ? -7.539 15.078 -18.094 1 98.88 116 THR B N 1
ATOM 3824 C CA . THR B 1 116 ? -6.734 16.125 -17.469 1 98.88 116 THR B CA 1
ATOM 3825 C C . THR B 1 116 ? -7.004 16.172 -15.969 1 98.88 116 THR B C 1
ATOM 3827 O O . THR B 1 116 ? -8.164 16.172 -15.539 1 98.88 116 THR B O 1
ATOM 3830 N N . ILE B 1 117 ? -6.004 16.203 -15.188 1 98.94 117 ILE B N 1
ATOM 3831 C CA . ILE B 1 117 ? -6.082 16.328 -13.734 1 98.94 117 ILE B CA 1
ATOM 3832 C C . ILE B 1 117 ? -5.531 17.688 -13.312 1 98.94 117 ILE B C 1
ATOM 3834 O O . ILE B 1 117 ? -4.457 18.094 -13.758 1 98.94 117 ILE B O 1
ATOM 3838 N N . VAL B 1 118 ? -6.23 18.391 -12.508 1 98.94 118 VAL B N 1
ATOM 3839 C CA . VAL B 1 118 ? -5.77 19.672 -11.992 1 98.94 118 VAL B CA 1
ATOM 3840 C C . VAL B 1 118 ? -5.301 19.516 -10.547 1 98.94 118 VAL B C 1
ATOM 3842 O O . VAL B 1 118 ? -6.016 18.953 -9.711 1 98.94 118 VAL B O 1
ATOM 3845 N N . ALA B 1 119 ? -4.125 19.953 -10.219 1 98.94 119 ALA B N 1
ATOM 3846 C CA . ALA B 1 119 ? -3.527 20 -8.883 1 98.94 119 ALA B CA 1
ATOM 3847 C C . ALA B 1 119 ? -2.891 21.375 -8.617 1 98.94 119 ALA B C 1
ATOM 3849 O O . ALA B 1 119 ? -3.062 22.312 -9.398 1 98.94 119 ALA B O 1
ATOM 3850 N N . PHE B 1 120 ? -2.16 21.531 -7.5 1 98.94 120 PHE B N 1
ATOM 3851 C CA . PHE B 1 120 ? -1.791 22.891 -7.141 1 98.94 120 PHE B CA 1
ATOM 3852 C C . PHE B 1 120 ? -0.349 22.953 -6.648 1 98.94 120 PHE B C 1
ATOM 3854 O O . PHE B 1 120 ? 0.227 21.922 -6.277 1 98.94 120 PHE B O 1
ATOM 3861 N N . THR B 1 121 ? 0.22 24.156 -6.648 1 98.69 121 THR B N 1
ATOM 3862 C CA . THR B 1 121 ? 1.553 24.391 -6.105 1 98.69 121 THR B CA 1
ATOM 3863 C C . THR B 1 121 ? 1.627 23.938 -4.648 1 98.69 121 THR B C 1
ATOM 3865 O O . THR B 1 121 ? 0.652 24.062 -3.904 1 98.69 121 THR B O 1
ATOM 3868 N N . ASN B 1 122 ? 2.773 23.312 -4.254 1 98.31 122 ASN B N 1
ATOM 3869 C CA . ASN B 1 122 ? 3.1 22.875 -2.898 1 98.31 122 ASN B CA 1
ATOM 3870 C C . ASN B 1 122 ? 2.322 21.625 -2.508 1 98.31 122 ASN B C 1
ATOM 3872 O O . ASN B 1 122 ? 2.393 21.172 -1.362 1 98.31 122 ASN B O 1
ATOM 3876 N N . SER B 1 123 ? 1.659 21.031 -3.443 1 98.56 123 SER B N 1
ATOM 3877 C CA . SER B 1 123 ? 0.862 19.844 -3.123 1 98.56 123 SER B CA 1
ATOM 3878 C C . SER B 1 123 ? 1.745 18.609 -2.949 1 98.56 123 SER B C 1
ATOM 3880 O O . SER B 1 123 ? 2.836 18.547 -3.518 1 98.56 123 SER B O 1
ATOM 3882 N N . PHE B 1 124 ? 1.37 17.719 -2.152 1 98.44 124 PHE B N 1
ATOM 3883 C CA . PHE B 1 124 ? 1.877 16.344 -2.014 1 98.44 124 PHE B CA 1
ATOM 3884 C C . PHE B 1 124 ? 0.731 15.344 -1.996 1 98.44 124 PHE B C 1
ATOM 3886 O O . PHE B 1 124 ? -0.11 15.367 -1.095 1 98.44 124 PHE B O 1
ATOM 3893 N N . HIS B 1 125 ? 0.762 14.414 -2.982 1 98.81 125 HIS B N 1
ATOM 3894 C CA . HIS B 1 125 ? -0.36 13.484 -3.086 1 98.81 125 HIS B CA 1
ATOM 3895 C C . HIS B 1 125 ? 0.123 12.039 -3.162 1 98.81 125 HIS B C 1
ATOM 3897 O O . HIS B 1 125 ? -0.679 11.125 -3.344 1 98.81 125 HIS B O 1
ATOM 3903 N N . GLY B 1 126 ? 1.394 11.797 -3.031 1 97.94 126 GLY B N 1
ATOM 3904 C CA . GLY B 1 126 ? 1.884 10.43 -3.012 1 97.94 126 GLY B CA 1
ATOM 3905 C C . GLY B 1 126 ? 3.08 10.211 -3.92 1 97.94 126 GLY B C 1
ATOM 3906 O O . GLY B 1 126 ? 3.629 11.164 -4.473 1 97.94 126 GLY B O 1
ATOM 3907 N N . ARG B 1 127 ? 3.508 8.93 -4.059 1 97.06 127 ARG B N 1
ATOM 3908 C CA . ARG B 1 127 ? 4.801 8.656 -4.676 1 97.06 127 ARG B CA 1
ATOM 3909 C C . ARG B 1 127 ? 4.664 7.648 -5.816 1 97.06 127 ARG B C 1
ATOM 3911 O O . ARG B 1 127 ? 5.617 7.406 -6.555 1 97.06 127 ARG B O 1
ATOM 3918 N N . THR B 1 128 ? 3.529 6.965 -6.031 1 98.06 128 THR B N 1
ATOM 3919 C CA . THR B 1 128 ? 3.334 6.152 -7.227 1 98.06 128 THR B CA 1
ATOM 3920 C C . THR B 1 128 ? 3.164 7.031 -8.461 1 98.06 128 THR B C 1
ATOM 3922 O O . THR B 1 128 ? 2.812 8.211 -8.344 1 98.06 128 THR B O 1
ATOM 3925 N N . MET B 1 129 ? 3.375 6.539 -9.578 1 98 129 MET B N 1
ATOM 3926 C CA . MET B 1 129 ? 3.531 7.367 -10.773 1 98 129 MET B CA 1
ATOM 3927 C C . MET B 1 129 ? 2.297 8.234 -10.992 1 98 129 MET B C 1
ATOM 3929 O O . MET B 1 129 ? 2.414 9.398 -11.383 1 98 129 MET B O 1
ATOM 3933 N N . GLY B 1 130 ? 1.09 7.676 -10.781 1 98.38 130 GLY B N 1
ATOM 3934 C CA . GLY B 1 130 ? -0.118 8.477 -10.898 1 98.38 130 GLY B CA 1
ATOM 3935 C C . GLY B 1 130 ? -0.202 9.586 -9.859 1 98.38 130 GLY B C 1
ATOM 3936 O O . GLY B 1 130 ? -0.363 10.758 -10.211 1 98.38 130 GLY B O 1
ATOM 3937 N N . SER B 1 131 ? -0.028 9.258 -8.594 1 98.75 131 SER B N 1
ATOM 3938 C CA . SER B 1 131 ? -0.073 10.227 -7.504 1 98.75 131 SER B CA 1
ATOM 3939 C C . SER B 1 131 ? 1.096 11.203 -7.586 1 98.75 131 SER B C 1
ATOM 3941 O O . SER B 1 131 ? 0.942 12.391 -7.289 1 98.75 131 SER B O 1
ATOM 3943 N N . LEU B 1 132 ? 2.223 10.703 -7.973 1 98.62 132 LEU B N 1
ATOM 3944 C CA . LEU B 1 132 ? 3.424 11.516 -8.102 1 98.62 132 LEU B CA 1
ATOM 3945 C C . LEU B 1 132 ? 3.234 12.594 -9.172 1 98.62 132 LEU B C 1
ATOM 3947 O O . LEU B 1 132 ? 3.756 13.703 -9.039 1 98.62 132 LEU B O 1
ATOM 3951 N N . SER B 1 133 ? 2.49 12.32 -10.195 1 98.62 133 SER B N 1
ATOM 3952 C CA . SER B 1 133 ? 2.24 13.25 -11.289 1 98.62 133 SER B CA 1
ATOM 3953 C C . SER B 1 133 ? 1.493 14.492 -10.797 1 98.62 133 SER B C 1
ATOM 3955 O O . SER B 1 133 ? 1.584 15.555 -11.406 1 98.62 133 SER B O 1
ATOM 3957 N N . VAL B 1 134 ? 0.759 14.352 -9.68 1 98.75 134 VAL B N 1
ATOM 3958 C CA . VAL B 1 134 ? -0.016 15.484 -9.18 1 98.75 134 VAL B CA 1
ATOM 3959 C C . VAL B 1 134 ? 0.601 16 -7.883 1 98.75 134 VAL B C 1
ATOM 3961 O O . VAL B 1 134 ? -0.02 16.797 -7.168 1 98.75 134 VAL B O 1
ATOM 3964 N N . THR B 1 135 ? 1.769 15.484 -7.48 1 98.69 135 THR B N 1
ATOM 3965 C CA . THR B 1 135 ? 2.633 16.062 -6.457 1 98.69 135 THR B CA 1
ATOM 3966 C C . THR B 1 135 ? 3.504 17.172 -7.043 1 98.69 135 THR B C 1
ATOM 3968 O O . THR B 1 135 ? 4.188 16.953 -8.047 1 98.69 135 THR B O 1
ATOM 3971 N N . TRP B 1 136 ? 3.562 18.297 -6.465 1 98 136 TRP B N 1
ATOM 3972 C CA . TRP B 1 136 ? 4.016 19.516 -7.117 1 98 136 TRP B CA 1
ATOM 3973 C C . TRP B 1 136 ? 5.539 19.578 -7.168 1 98 136 TRP B C 1
ATOM 3975 O O . TRP B 1 136 ? 6.125 19.844 -8.219 1 98 136 TRP B O 1
ATOM 3985 N N . ASN B 1 137 ? 6.234 19.312 -6.008 1 95.31 137 ASN B N 1
ATOM 3986 C CA . ASN B 1 137 ? 7.668 19.562 -5.895 1 95.31 137 ASN B CA 1
ATOM 3987 C C . ASN B 1 137 ? 8.461 18.766 -6.918 1 95.31 137 ASN B C 1
ATOM 3989 O O . ASN B 1 137 ? 8.461 17.531 -6.883 1 95.31 137 ASN B O 1
ATOM 3993 N N . GLU B 1 138 ? 9.164 19.406 -7.762 1 94.44 138 GLU B N 1
ATOM 3994 C CA . GLU B 1 138 ? 9.898 18.797 -8.867 1 94.44 138 GLU B CA 1
ATOM 3995 C C . GLU B 1 138 ? 10.969 17.844 -8.352 1 94.44 138 GLU B C 1
ATOM 3997 O O . GLU B 1 138 ? 11.336 16.891 -9.047 1 94.44 138 GLU B O 1
ATOM 4002 N N . ASN B 1 139 ? 11.445 18.047 -7.141 1 92.31 139 ASN B N 1
ATOM 4003 C CA . ASN B 1 139 ? 12.484 17.188 -6.574 1 92.31 139 ASN B CA 1
ATOM 4004 C C . ASN B 1 139 ? 11.992 15.758 -6.406 1 92.31 139 ASN B C 1
ATOM 4006 O O . ASN B 1 139 ? 12.789 14.82 -6.402 1 92.31 139 ASN B O 1
ATOM 4010 N N . TYR B 1 140 ? 10.688 15.617 -6.305 1 94.75 140 TYR B N 1
ATOM 4011 C CA . TYR B 1 140 ? 10.117 14.281 -6.172 1 94.75 140 TYR B CA 1
ATOM 4012 C C . TYR B 1 140 ? 9.914 13.641 -7.539 1 94.75 140 TYR B C 1
ATOM 4014 O O . TYR B 1 140 ? 9.844 12.414 -7.645 1 94.75 140 TYR B O 1
ATOM 4022 N N . ARG B 1 141 ? 9.836 14.406 -8.641 1 96.38 141 ARG B N 1
ATOM 4023 C CA . ARG B 1 141 ? 9.328 13.914 -9.922 1 96.38 141 ARG B CA 1
ATOM 4024 C C . ARG B 1 141 ? 10.453 13.773 -10.938 1 96.38 141 ARG B C 1
ATOM 4026 O O . ARG B 1 141 ? 10.422 12.891 -11.789 1 96.38 141 ARG B O 1
ATOM 4033 N N . LYS B 1 142 ? 11.422 14.633 -10.852 1 96.44 142 LYS B N 1
ATOM 4034 C CA . LYS B 1 142 ? 12.398 14.867 -11.914 1 96.44 142 LYS B CA 1
ATOM 4035 C C . LYS B 1 142 ? 13.07 13.562 -12.344 1 96.44 142 LYS B C 1
ATOM 4037 O O . LYS B 1 142 ? 13.211 13.297 -13.539 1 96.44 142 LYS B O 1
ATOM 4042 N N . ALA B 1 143 ? 13.414 12.734 -11.43 1 96.38 143 ALA B N 1
ATOM 4043 C CA . ALA B 1 143 ? 14.188 11.531 -11.695 1 96.38 143 ALA B CA 1
ATOM 4044 C C . ALA B 1 143 ? 13.359 10.484 -12.43 1 96.38 143 ALA B C 1
ATOM 4046 O O . ALA B 1 143 ? 13.898 9.516 -12.969 1 96.38 143 ALA B O 1
ATOM 4047 N N . PHE B 1 144 ? 12.031 10.703 -12.516 1 97.69 144 PHE B N 1
ATOM 4048 C CA . PHE B 1 144 ? 11.164 9.633 -12.984 1 97.69 144 PHE B CA 1
ATOM 4049 C C . PHE B 1 144 ? 10.359 10.086 -14.203 1 97.69 144 PHE B C 1
ATOM 4051 O O . PHE B 1 144 ? 9.469 9.367 -14.664 1 97.69 144 PHE B O 1
ATOM 4058 N N . GLN B 1 145 ? 10.633 11.242 -14.695 1 96.81 145 GLN B N 1
ATOM 4059 C CA . GLN B 1 145 ? 9.938 11.75 -15.875 1 96.81 145 GLN B CA 1
ATOM 4060 C C . GLN B 1 145 ? 10.242 10.898 -17.109 1 96.81 145 GLN B C 1
ATOM 4062 O O . GLN B 1 145 ? 11.32 10.32 -17.219 1 96.81 145 GLN B O 1
ATOM 4067 N N . PRO B 1 146 ? 9.43 10.797 -18.062 1 97.38 146 PRO B N 1
ATOM 4068 C CA . PRO B 1 146 ? 8.078 11.352 -18.031 1 97.38 146 PRO B CA 1
ATOM 4069 C C . PRO B 1 146 ? 7.137 10.555 -17.125 1 97.38 146 PRO B C 1
ATOM 4071 O O . PRO B 1 146 ? 7.344 9.352 -16.922 1 97.38 146 PRO B O 1
ATOM 4074 N N . LEU B 1 147 ? 6.195 11.227 -16.547 1 97.88 147 LEU B N 1
ATOM 4075 C CA . LEU B 1 147 ? 5.105 10.648 -15.773 1 97.88 147 LEU B CA 1
ATOM 4076 C C . LEU B 1 147 ? 3.779 10.773 -16.516 1 97.88 147 LEU B C 1
ATOM 4078 O O . LEU B 1 147 ? 3.742 10.695 -17.75 1 97.88 147 LEU B O 1
ATOM 4082 N N . T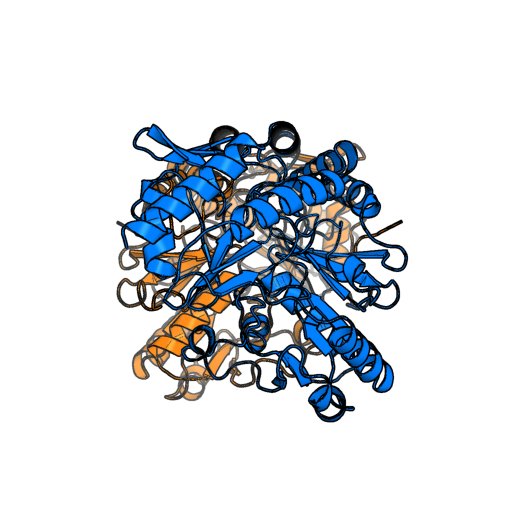YR B 1 148 ? 2.635 10.641 -15.797 1 97.75 148 TYR B N 1
ATOM 4083 C CA . TYR B 1 148 ? 1.353 10.906 -16.438 1 97.75 148 TYR B CA 1
ATOM 4084 C C . TYR B 1 148 ? 1.322 12.312 -17.031 1 97.75 148 TYR B C 1
ATOM 4086 O O . TYR B 1 148 ? 1.531 13.297 -16.312 1 97.75 148 TYR B O 1
ATOM 4094 N N . PRO B 1 149 ? 1.028 12.5 -18.297 1 96 149 PRO B N 1
ATOM 4095 C CA . PRO B 1 149 ? 1.352 13.766 -18.969 1 96 149 PRO B CA 1
ATOM 4096 C C . PRO B 1 149 ? 0.212 14.773 -18.906 1 96 149 PRO B C 1
ATOM 4098 O O . PRO B 1 149 ? 0.386 15.93 -19.297 1 96 149 PRO B O 1
ATOM 4101 N N . HIS B 1 150 ? -0.985 14.461 -18.453 1 98 150 HIS B N 1
ATOM 4102 C CA . HIS B 1 150 ? -2.137 15.352 -18.547 1 98 150 HIS B CA 1
ATOM 4103 C C . HIS B 1 150 ? -2.479 15.953 -17.188 1 98 150 HIS B C 1
ATOM 4105 O O . HIS B 1 150 ? -3.596 15.789 -16.703 1 98 150 HIS B O 1
ATOM 4111 N N . VAL B 1 151 ? -1.515 16.766 -16.672 1 98.69 151 VAL B N 1
ATOM 4112 C CA . VAL B 1 151 ? -1.683 17.422 -15.383 1 98.69 151 VAL B CA 1
ATOM 4113 C C . VAL B 1 151 ? -1.482 18.922 -15.539 1 98.69 151 VAL B C 1
ATOM 4115 O O . VAL B 1 151 ? -0.574 19.359 -16.25 1 98.69 151 VAL B O 1
ATOM 4118 N N . ARG B 1 152 ? -2.348 19.719 -15.008 1 98.75 152 ARG B N 1
ATOM 4119 C CA . ARG B 1 152 ? -2.201 21.156 -14.883 1 98.75 152 ARG B CA 1
ATOM 4120 C C . ARG B 1 152 ? -2.035 21.562 -13.43 1 98.75 152 ARG B C 1
ATOM 4122 O O . ARG B 1 152 ? -2.807 21.141 -12.562 1 98.75 152 ARG B O 1
ATOM 4129 N N . PHE B 1 153 ? -1.015 22.344 -13.188 1 98.69 153 PHE B N 1
ATOM 4130 C CA . PHE B 1 153 ? -0.822 22.875 -11.852 1 98.69 153 PHE B CA 1
ATOM 4131 C C . PHE B 1 153 ? -1.285 24.328 -11.773 1 98.69 153 PHE B C 1
ATOM 4133 O O . PHE B 1 153 ? -0.873 25.156 -12.586 1 98.69 153 PHE B O 1
ATOM 4140 N N . GLY B 1 154 ? -2.182 24.625 -10.906 1 98.81 154 GLY B N 1
ATOM 4141 C CA . GLY B 1 154 ? -2.533 25.984 -10.547 1 98.81 154 GLY B CA 1
ATOM 4142 C C . GLY B 1 154 ? -1.852 26.469 -9.273 1 98.81 154 GLY B C 1
ATOM 4143 O O . GLY B 1 154 ? -1.192 25.688 -8.586 1 98.81 154 GLY B O 1
ATOM 4144 N N . THR B 1 155 ? -1.979 27.766 -8.969 1 98.81 155 THR B N 1
ATOM 4145 C CA . THR B 1 155 ? -1.427 28.328 -7.746 1 98.81 155 THR B CA 1
ATOM 4146 C C . THR B 1 155 ? -2.4 28.156 -6.582 1 98.81 155 THR B C 1
ATOM 4148 O O . THR B 1 155 ? -3.555 28.578 -6.668 1 98.81 155 THR B O 1
ATOM 4151 N N . PHE B 1 156 ? -1.95 27.562 -5.523 1 98.81 156 PHE B N 1
ATOM 4152 C CA . PHE B 1 156 ? -2.766 27.359 -4.332 1 98.81 156 PHE B CA 1
ATOM 4153 C C . PHE B 1 156 ? -3.295 28.688 -3.795 1 98.81 156 PHE B C 1
ATOM 4155 O O . PHE B 1 156 ? -2.547 29.656 -3.678 1 98.81 156 PHE B O 1
ATOM 4162 N N . ASN B 1 157 ? -4.625 28.75 -3.557 1 98.81 157 ASN B N 1
ATOM 4163 C CA . ASN B 1 157 ? -5.324 29.891 -2.977 1 98.81 157 ASN B CA 1
ATOM 4164 C C . ASN B 1 157 ? -5.422 31.047 -3.967 1 98.81 157 ASN B C 1
ATOM 4166 O O . ASN B 1 157 ? -5.742 32.188 -3.582 1 98.81 157 ASN B O 1
ATOM 4170 N N . ASN B 1 158 ? -5.105 30.844 -5.262 1 98.75 158 ASN B N 1
ATOM 4171 C CA . ASN B 1 158 ? -5.305 31.859 -6.289 1 98.75 158 ASN B CA 1
ATOM 4172 C C . ASN B 1 158 ? -6.633 31.656 -7.02 1 98.75 158 ASN B C 1
ATOM 4174 O O . ASN B 1 158 ? -6.684 30.984 -8.047 1 98.75 158 ASN B O 1
ATOM 4178 N N . VAL B 1 159 ? -7.602 32.375 -6.621 1 98.5 159 VAL B N 1
ATOM 4179 C CA . VAL B 1 159 ? -8.961 32.25 -7.125 1 98.5 159 VAL B CA 1
ATOM 4180 C C . VAL B 1 159 ? -9.023 32.688 -8.578 1 98.5 159 VAL B C 1
ATOM 4182 O O . VAL B 1 159 ? -9.797 32.156 -9.375 1 98.5 159 VAL B O 1
ATOM 4185 N N . ASN B 1 160 ? -8.188 33.562 -9.008 1 97.88 160 ASN B N 1
ATOM 4186 C CA . ASN B 1 160 ? -8.266 34.188 -10.312 1 97.88 160 ASN B CA 1
ATOM 4187 C C . ASN B 1 160 ? -7.902 33.25 -11.438 1 97.88 160 ASN B C 1
ATOM 4189 O O . ASN B 1 160 ? -8.25 33.469 -12.594 1 97.88 160 ASN B O 1
ATOM 4193 N N . GLU B 1 161 ? -7.246 32.156 -11.086 1 97.62 161 GLU B N 1
ATOM 4194 C CA . GLU B 1 161 ? -6.793 31.219 -12.109 1 97.62 161 GLU B CA 1
ATOM 4195 C C . GLU B 1 161 ? -7.77 30.047 -12.273 1 97.62 161 GLU B C 1
ATOM 4197 O O . GLU B 1 161 ? -7.699 29.312 -13.25 1 97.62 161 GLU B O 1
ATOM 4202 N N . VAL B 1 162 ? -8.719 29.953 -11.445 1 98.38 162 VAL B N 1
ATOM 4203 C CA . VAL B 1 162 ? -9.516 28.734 -11.281 1 98.38 162 VAL B CA 1
ATOM 4204 C C . VAL B 1 162 ? -10.328 28.484 -12.555 1 98.38 162 VAL B C 1
ATOM 4206 O O . VAL B 1 162 ? -10.336 27.375 -13.086 1 98.38 162 VAL B O 1
ATOM 4209 N N . ASP B 1 163 ? -10.961 29.5 -13.117 1 97 163 ASP B N 1
ATOM 4210 C CA . ASP B 1 163 ? -11.852 29.328 -14.266 1 97 163 ASP B CA 1
ATOM 4211 C C . ASP B 1 163 ? -11.078 28.891 -15.5 1 97 163 ASP B C 1
ATOM 4213 O O . ASP B 1 163 ? -11.578 28.109 -16.312 1 97 163 ASP B O 1
ATOM 4217 N N . LYS B 1 164 ? -9.906 29.422 -15.656 1 97.31 164 LYS B N 1
ATOM 4218 C CA . LYS B 1 164 ? -9.078 29.062 -16.812 1 97.31 164 LYS B CA 1
ATOM 4219 C C . LYS B 1 164 ? -8.469 27.672 -16.641 1 97.31 164 LYS B C 1
ATOM 4221 O O . LYS B 1 164 ? -8.242 26.969 -17.625 1 97.31 164 LYS B O 1
ATOM 4226 N N . LEU B 1 165 ? -8.273 27.312 -15.414 1 98.12 165 LEU B N 1
ATOM 4227 C CA . LEU B 1 165 ? -7.59 26.078 -15.078 1 98.12 165 LEU B CA 1
ATOM 4228 C C . LEU B 1 165 ? -8.516 24.875 -15.273 1 98.12 165 LEU B C 1
ATOM 4230 O O . LEU B 1 165 ? -8.055 23.781 -15.625 1 98.12 165 LEU B O 1
ATOM 4234 N N . ILE B 1 166 ? -9.758 25.047 -15 1 98.75 166 ILE B N 1
ATOM 4235 C CA . ILE B 1 166 ? -10.734 23.969 -14.977 1 98.75 166 ILE B CA 1
ATOM 4236 C C . ILE B 1 166 ? -11.703 24.125 -16.156 1 98.75 166 ILE B C 1
ATOM 4238 O O . ILE B 1 166 ? -12.641 24.922 -16.094 1 98.75 166 ILE B O 1
ATOM 4242 N N . ASP B 1 167 ? -11.492 23.344 -17.172 1 98.31 167 ASP B N 1
ATOM 4243 C CA . ASP B 1 167 ? -12.328 23.391 -18.375 1 98.31 167 ASP B CA 1
ATOM 4244 C C . ASP B 1 167 ? -12.906 22.016 -18.703 1 98.31 167 ASP B C 1
ATOM 4246 O O . ASP B 1 167 ? -12.93 21.125 -17.844 1 98.31 167 ASP B O 1
ATOM 4250 N N . ASP B 1 168 ? -13.359 21.797 -19.922 1 97.81 168 ASP B N 1
ATOM 4251 C CA . ASP B 1 168 ? -14.18 20.656 -20.297 1 97.81 168 ASP B CA 1
ATOM 4252 C C . ASP B 1 168 ? -13.312 19.406 -20.516 1 97.81 168 ASP B C 1
ATOM 4254 O O . ASP B 1 168 ? -13.836 18.312 -20.688 1 97.81 168 ASP B O 1
ATOM 4258 N N . ASP B 1 169 ? -12.023 19.562 -20.344 1 98.06 169 ASP B N 1
ATOM 4259 C CA . ASP B 1 169 ? -11.133 18.422 -20.516 1 98.06 169 ASP B CA 1
ATOM 4260 C C . ASP B 1 169 ? -10.711 17.859 -19.156 1 98.06 169 ASP B C 1
ATOM 4262 O O . ASP B 1 169 ? -10.078 16.797 -19.094 1 98.06 169 ASP B O 1
ATOM 4266 N N . VAL B 1 170 ? -11.125 18.5 -18.109 1 98.88 170 VAL B N 1
ATOM 4267 C CA . VAL B 1 170 ? -10.68 18.156 -16.766 1 98.88 170 VAL B CA 1
ATOM 4268 C C . VAL B 1 170 ? -11.555 17.031 -16.203 1 98.88 170 VAL B C 1
ATOM 4270 O O . VAL B 1 170 ? -12.789 17.141 -16.219 1 98.88 170 VAL B O 1
ATOM 4273 N N . CYS B 1 171 ? -10.914 15.922 -15.773 1 98.81 171 CYS B N 1
ATOM 4274 C CA . CYS B 1 171 ? -11.664 14.836 -15.148 1 98.81 171 CYS B CA 1
ATOM 4275 C C . CYS B 1 171 ? -11.852 15.086 -13.656 1 98.81 171 CYS B C 1
ATOM 4277 O O . CYS B 1 171 ? -12.906 14.781 -13.102 1 98.81 171 CYS B O 1
ATOM 4279 N N . CYS B 1 172 ? -10.789 15.664 -13.039 1 98.94 172 CYS B N 1
ATOM 4280 C CA . CYS B 1 172 ? -10.906 15.898 -11.602 1 98.94 172 CYS B CA 1
ATOM 4281 C C . CYS B 1 172 ? -9.938 16.984 -11.148 1 98.94 172 CYS B C 1
ATOM 4283 O O . CYS B 1 172 ? -8.961 17.281 -11.844 1 98.94 172 CYS B O 1
ATOM 4285 N N . VAL B 1 173 ? -10.234 17.609 -10.078 1 99 173 VAL B N 1
ATOM 4286 C CA . VAL B 1 173 ? -9.43 18.578 -9.344 1 99 173 VAL B CA 1
ATOM 4287 C C . VAL B 1 173 ? -9.109 18.047 -7.949 1 99 173 VAL B C 1
ATOM 4289 O O . VAL B 1 173 ? -10.016 17.703 -7.184 1 99 173 VAL B O 1
ATOM 4292 N N . ILE B 1 174 ? -7.84 17.938 -7.633 1 99 174 ILE B N 1
ATOM 4293 C CA . ILE B 1 174 ? -7.449 17.406 -6.332 1 99 174 ILE B CA 1
ATOM 4294 C C . ILE B 1 174 ? -6.699 18.469 -5.539 1 99 174 ILE B C 1
ATOM 4296 O O . ILE B 1 174 ? -5.824 19.156 -6.078 1 99 174 ILE B O 1
ATOM 4300 N N . VAL B 1 175 ? -7.035 18.625 -4.258 1 98.94 175 VAL B N 1
ATOM 4301 C CA . VAL B 1 175 ? -6.441 19.672 -3.426 1 98.94 175 VAL B CA 1
ATOM 4302 C C . VAL B 1 175 ? -6.434 19.219 -1.965 1 98.94 175 VAL B C 1
ATOM 4304 O O . VAL B 1 175 ? -7.301 18.453 -1.538 1 98.94 175 VAL B O 1
ATOM 4307 N N . GLU B 1 176 ? -5.406 19.547 -1.236 1 98.88 176 GLU B N 1
ATOM 4308 C CA . GLU B 1 176 ? -5.375 19.406 0.218 1 98.88 176 GLU B CA 1
ATOM 4309 C C . GLU B 1 176 ? -6.039 20.609 0.891 1 98.88 176 GLU B C 1
ATOM 4311 O O . GLU B 1 176 ? -5.602 21.75 0.711 1 98.88 176 GLU B O 1
ATOM 4316 N N . PRO B 1 177 ? -7.02 20.359 1.74 1 98.88 177 PRO B N 1
ATOM 4317 C CA . PRO B 1 177 ? -7.555 21.5 2.492 1 98.88 177 PRO B CA 1
ATOM 4318 C C . PRO B 1 177 ? -6.492 22.203 3.332 1 98.88 177 PRO B C 1
ATOM 4320 O O . PRO B 1 177 ? -6.535 23.422 3.486 1 98.88 177 PRO B O 1
ATOM 4323 N N . VAL B 1 178 ? -5.629 21.453 3.92 1 98.81 178 VAL B N 1
ATOM 4324 C CA . VAL B 1 178 ? -4.422 21.938 4.582 1 98.81 178 VAL B CA 1
ATOM 4325 C C . VAL B 1 178 ? -3.203 21.203 4.027 1 98.81 178 VAL B C 1
ATOM 4327 O O . VAL B 1 178 ? -3.088 19.984 4.168 1 98.81 178 VAL B O 1
ATOM 4330 N N . GLN B 1 179 ? -2.338 21.984 3.371 1 98.69 179 GLN B N 1
ATOM 4331 C CA . GLN B 1 179 ? -1.146 21.359 2.801 1 98.69 179 GLN B CA 1
ATOM 4332 C C . GLN B 1 179 ? -0.151 20.984 3.893 1 98.69 179 GLN B C 1
ATOM 4334 O O . GLN B 1 179 ? 0.393 21.844 4.578 1 98.69 179 GLN B O 1
ATOM 4339 N N . GLY B 1 180 ? 0.096 19.688 4.094 1 97.62 180 GLY B N 1
ATOM 4340 C CA . GLY B 1 180 ? 1.013 19.219 5.117 1 97.62 180 GLY B CA 1
ATOM 4341 C C . GLY B 1 180 ? 2.473 19.422 4.754 1 97.62 180 GLY B C 1
ATOM 4342 O O . GLY B 1 180 ? 3.117 20.344 5.246 1 97.62 180 GLY B O 1
ATOM 4343 N N . GLU B 1 181 ? 2.9 18.719 3.736 1 95.94 181 GLU B N 1
ATOM 4344 C CA . GLU B 1 181 ? 4.281 18.766 3.27 1 95.94 181 GLU B CA 1
ATOM 4345 C C . GLU B 1 181 ? 4.605 20.125 2.652 1 95.94 181 GLU B C 1
ATOM 4347 O O . GLU B 1 181 ? 5.754 20.578 2.688 1 95.94 181 GLU B O 1
ATOM 4352 N N . GLY B 1 182 ? 3.592 20.766 2.16 1 96.88 182 GLY B N 1
ATOM 4353 C CA . GLY B 1 182 ? 3.773 21.969 1.373 1 96.88 182 GLY B CA 1
ATOM 4354 C C . GLY B 1 182 ? 4.047 23.203 2.221 1 96.88 182 GLY B C 1
ATOM 4355 O O . GLY B 1 182 ? 4.387 24.266 1.694 1 96.88 182 GLY B O 1
ATOM 4356 N N . GLY B 1 183 ? 3.891 23.062 3.594 1 98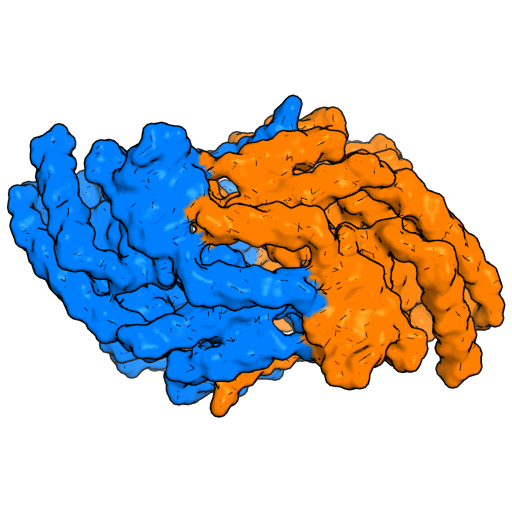 183 GLY B N 1
ATOM 4357 C CA . GLY B 1 183 ? 4.223 24.203 4.43 1 98 183 GLY B CA 1
ATOM 4358 C C . GLY B 1 183 ? 3.111 24.578 5.391 1 98 183 GLY B C 1
ATOM 4359 O O . GLY B 1 183 ? 3.049 25.719 5.859 1 98 183 GLY B O 1
ATOM 4360 N N . LEU B 1 184 ? 2.205 23.641 5.578 1 98.62 184 LEU B N 1
ATOM 4361 C CA . LEU B 1 184 ? 1.062 23.875 6.457 1 98.62 184 LEU B CA 1
ATOM 4362 C C . LEU B 1 184 ? 0.224 25.047 5.965 1 98.62 184 LEU B C 1
ATOM 4364 O O . LEU B 1 184 ? -0.243 25.859 6.762 1 98.62 184 LEU B O 1
ATOM 4368 N N . ASN B 1 185 ? 0.118 25.156 4.641 1 98.69 185 ASN B N 1
ATOM 4369 C CA . ASN B 1 185 ? -0.736 26.188 4.051 1 98.69 185 ASN B CA 1
ATOM 4370 C C . ASN B 1 185 ? -2.207 25.781 4.086 1 98.69 185 ASN B C 1
ATOM 4372 O O . ASN B 1 185 ? -2.576 24.734 3.566 1 98.69 185 ASN B O 1
ATOM 4376 N N . THR B 1 186 ? -3.006 26.578 4.688 1 98.62 186 THR B N 1
ATOM 4377 C CA . THR B 1 186 ? -4.438 26.312 4.734 1 98.62 186 THR B CA 1
ATOM 4378 C C . THR B 1 186 ? -5.145 26.922 3.527 1 98.62 186 THR B C 1
ATOM 4380 O O . THR B 1 186 ? -4.789 28.016 3.082 1 98.62 186 THR B O 1
ATOM 4383 N N . ALA B 1 187 ? -6.062 26.219 2.975 1 98.81 187 ALA B N 1
ATOM 4384 C CA . ALA B 1 187 ? -6.871 26.781 1.894 1 98.81 187 ALA B CA 1
ATOM 4385 C C . ALA B 1 187 ? -7.762 27.906 2.398 1 98.81 187 ALA B C 1
ATOM 4387 O O . ALA B 1 187 ? -8.133 27.938 3.574 1 98.81 187 ALA B O 1
ATOM 4388 N N . THR B 1 188 ? -8.062 28.859 1.513 1 98.69 188 THR B N 1
ATOM 4389 C CA . THR B 1 188 ? -9.078 29.844 1.843 1 98.69 188 THR B CA 1
ATOM 4390 C C . THR B 1 188 ? -10.469 29.359 1.427 1 98.69 188 THR B C 1
ATOM 4392 O O . THR B 1 188 ? -10.594 28.562 0.499 1 98.69 188 THR B O 1
ATOM 4395 N N . VAL B 1 189 ? -11.453 29.797 2.158 1 98.62 189 VAL B N 1
ATOM 4396 C CA . VAL B 1 189 ? -12.828 29.422 1.856 1 98.62 189 VAL B CA 1
ATOM 4397 C C . VAL B 1 189 ? -13.164 29.812 0.42 1 98.62 189 VAL B C 1
ATOM 4399 O O . VAL B 1 189 ? -13.734 29.016 -0.33 1 98.62 189 VAL B O 1
ATOM 4402 N N . ASN B 1 190 ? -12.781 31.031 -0.025 1 98.56 190 ASN B N 1
ATOM 4403 C CA . ASN B 1 190 ? -13.086 31.516 -1.367 1 98.56 190 ASN B CA 1
ATOM 4404 C C . ASN B 1 190 ? -12.438 30.641 -2.438 1 98.56 190 ASN B C 1
ATOM 4406 O O . ASN B 1 190 ? -13.031 30.406 -3.498 1 98.56 190 ASN B O 1
ATOM 4410 N N . PHE B 1 191 ? -11.266 30.219 -2.232 1 98.81 191 PHE B N 1
ATOM 4411 C CA . PHE B 1 191 ? -10.547 29.375 -3.17 1 98.81 191 PHE B CA 1
ATOM 4412 C C . PHE B 1 191 ? -11.266 28.031 -3.35 1 98.81 191 PHE B C 1
ATOM 4414 O O . PHE B 1 191 ? -11.516 27.609 -4.477 1 98.81 191 PHE B O 1
ATOM 4421 N N . LEU B 1 192 ? -11.68 27.328 -2.213 1 98.94 192 LEU B N 1
ATOM 4422 C CA . LEU B 1 192 ? -12.352 26.047 -2.293 1 98.94 192 LEU B CA 1
ATOM 4423 C C . LEU B 1 192 ? -13.734 26.188 -2.92 1 98.94 192 LEU B C 1
ATOM 4425 O O . LEU B 1 192 ? -14.18 25.297 -3.658 1 98.94 192 LEU B O 1
ATOM 4429 N N . LYS B 1 193 ? -14.398 27.297 -2.572 1 98.75 193 LYS B N 1
ATOM 4430 C CA . LYS B 1 193 ? -15.688 27.562 -3.195 1 98.75 193 LYS B CA 1
ATOM 4431 C C . LYS B 1 193 ? -15.547 27.734 -4.707 1 98.75 193 LYS B C 1
ATOM 4433 O O . LYS B 1 193 ? -16.375 27.234 -5.473 1 98.75 193 LYS B O 1
ATOM 4438 N N . ALA B 1 194 ? -14.539 28.469 -5.086 1 98.88 194 ALA B N 1
ATOM 4439 C CA . ALA B 1 194 ? -14.281 28.656 -6.512 1 98.88 194 ALA B CA 1
ATOM 4440 C C . ALA B 1 194 ? -14 27.328 -7.203 1 98.88 194 ALA B C 1
ATOM 4442 O O . ALA B 1 194 ? -14.469 27.094 -8.32 1 98.88 194 ALA B O 1
ATOM 4443 N N . LEU B 1 195 ? -13.188 26.453 -6.609 1 98.94 195 LEU B N 1
ATOM 4444 C CA . LEU B 1 195 ? -12.922 25.141 -7.168 1 98.94 195 LEU B CA 1
ATOM 4445 C C . LEU B 1 195 ? -14.211 24.344 -7.316 1 98.94 195 LEU B C 1
ATOM 4447 O O . LEU B 1 195 ? -14.43 23.688 -8.344 1 98.94 195 LEU B O 1
ATOM 4451 N N . ARG B 1 196 ? -15.047 24.344 -6.242 1 98.88 196 ARG B N 1
ATOM 4452 C CA . ARG B 1 196 ? -16.312 23.625 -6.262 1 98.88 196 ARG B CA 1
ATOM 4453 C C . ARG B 1 196 ? -17.188 24.094 -7.414 1 98.88 196 ARG B C 1
ATOM 4455 O O . ARG B 1 196 ? -17.734 23.281 -8.156 1 98.88 196 ARG B O 1
ATOM 4462 N N . GLU B 1 197 ? -17.328 25.391 -7.516 1 98.69 197 GLU B N 1
ATOM 4463 C CA . GLU B 1 197 ? -18.172 25.969 -8.555 1 98.69 197 GLU B CA 1
ATOM 4464 C C . GLU B 1 197 ? -17.641 25.641 -9.945 1 98.69 197 GLU B C 1
ATOM 4466 O O . GLU B 1 197 ? -18.391 25.234 -10.828 1 98.69 197 GLU B O 1
ATOM 4471 N N . ALA B 1 198 ? -16.359 25.859 -10.18 1 98.81 198 ALA B N 1
ATOM 4472 C CA . ALA B 1 198 ? -15.758 25.609 -11.484 1 98.81 198 ALA B CA 1
ATOM 4473 C C . ALA B 1 198 ? -15.852 24.125 -11.859 1 98.81 198 ALA B C 1
ATOM 4475 O O . ALA B 1 198 ? -16.156 23.797 -13.008 1 98.81 198 ALA B O 1
ATOM 4476 N N . ALA B 1 199 ? -15.539 23.234 -10.914 1 98.81 199 ALA B N 1
ATOM 4477 C CA . ALA B 1 199 ? -15.633 21.797 -11.172 1 98.81 199 ALA B CA 1
ATOM 4478 C C . ALA B 1 199 ? -17.062 21.391 -11.531 1 98.81 199 ALA B C 1
ATOM 4480 O O . ALA B 1 199 ? -17.266 20.625 -12.469 1 98.81 199 ALA B O 1
ATOM 4481 N N . SER B 1 200 ? -18.047 21.922 -10.781 1 98.44 200 SER B N 1
ATOM 4482 C CA . SER B 1 200 ? -19.453 21.609 -11.023 1 98.44 200 SER B CA 1
ATOM 4483 C C . SER B 1 200 ? -19.891 22.078 -12.406 1 98.44 200 SER B C 1
ATOM 4485 O O . SER B 1 200 ? -20.641 21.391 -13.094 1 98.44 200 SER B O 1
ATOM 4487 N N . ARG B 1 201 ? -19.406 23.203 -12.758 1 98.38 201 ARG B N 1
ATOM 4488 C CA . ARG B 1 201 ? -19.781 23.797 -14.039 1 98.38 201 ARG B CA 1
ATOM 4489 C C . ARG B 1 201 ? -19.438 22.859 -15.195 1 98.38 201 ARG B C 1
ATOM 4491 O O . ARG B 1 201 ? -20.172 22.781 -16.172 1 98.38 201 ARG B O 1
ATOM 4498 N N . VAL B 1 202 ? -18.359 22.156 -15.109 1 98.5 202 VAL B N 1
ATOM 4499 C CA . VAL B 1 202 ? -17.906 21.344 -16.234 1 98.5 202 VAL B CA 1
ATOM 4500 C C . VAL B 1 202 ? -18.062 19.859 -15.898 1 98.5 202 VAL B C 1
ATOM 4502 O O . VAL B 1 202 ? -17.594 18.984 -16.641 1 98.5 202 VAL B O 1
ATOM 4505 N N . ASN B 1 203 ? -18.594 19.484 -14.727 1 98.31 203 ASN B N 1
ATOM 4506 C CA . ASN B 1 203 ? -18.828 18.125 -14.266 1 98.31 203 ASN B CA 1
ATOM 4507 C C . ASN B 1 203 ? -17.516 17.391 -13.984 1 98.31 203 ASN B C 1
ATOM 4509 O O . ASN B 1 203 ? -17.391 16.203 -14.297 1 98.31 203 ASN B O 1
ATOM 4513 N N . ALA B 1 204 ? -16.5 18.078 -13.625 1 98.88 204 ALA B N 1
ATOM 4514 C CA . ALA B 1 204 ? -15.289 17.469 -13.07 1 98.88 204 ALA B CA 1
ATOM 4515 C C . ALA B 1 204 ? -15.469 17.109 -11.602 1 98.88 204 ALA B C 1
ATOM 4517 O O . ALA B 1 204 ? -16.25 17.734 -10.898 1 98.88 204 ALA B O 1
ATOM 4518 N N . LEU B 1 205 ? -14.797 16.094 -11.172 1 98.88 205 LEU B N 1
ATOM 4519 C CA . LEU B 1 205 ? -14.906 15.734 -9.766 1 98.88 205 LEU B CA 1
ATOM 4520 C C . LEU B 1 205 ? -13.961 16.578 -8.914 1 98.88 205 LEU B C 1
ATOM 4522 O O . LEU B 1 205 ? -12.82 16.828 -9.305 1 98.88 205 LEU B O 1
ATOM 4526 N N . LEU B 1 206 ? -14.445 17.062 -7.836 1 98.94 206 LEU B N 1
ATOM 4527 C CA . LEU B 1 206 ? -13.617 17.703 -6.82 1 98.94 206 LEU B CA 1
ATOM 4528 C C . LEU B 1 206 ? -13.195 16.703 -5.754 1 98.94 206 LEU B C 1
ATOM 4530 O O . LEU B 1 206 ? -14.039 16.078 -5.102 1 98.94 206 LEU B O 1
ATOM 4534 N N . ILE B 1 207 ? -11.906 16.547 -5.594 1 98.94 207 ILE B N 1
ATOM 4535 C CA . ILE B 1 207 ? -11.328 15.586 -4.652 1 98.94 207 ILE B CA 1
ATOM 4536 C C . ILE B 1 207 ? -10.562 16.328 -3.561 1 98.94 207 ILE B C 1
ATOM 4538 O O . ILE B 1 207 ? -9.648 17.109 -3.852 1 98.94 207 ILE B O 1
ATOM 4542 N N . PHE B 1 208 ? -10.93 16.125 -2.307 1 99 208 PHE B N 1
ATOM 4543 C CA . PHE B 1 208 ? -10.148 16.641 -1.191 1 99 208 PHE B CA 1
ATOM 4544 C C . PHE B 1 208 ? -9.25 15.555 -0.612 1 99 208 PHE B C 1
ATOM 4546 O O . PHE B 1 208 ? -9.727 14.484 -0.228 1 99 208 PHE B O 1
ATOM 4553 N N . ASP B 1 209 ? -7.977 15.828 -0.628 1 98.94 209 ASP B N 1
ATOM 4554 C CA . ASP B 1 209 ? -7.004 14.938 0.001 1 98.94 209 ASP B CA 1
ATOM 4555 C C . ASP B 1 209 ? -6.91 15.203 1.502 1 98.94 209 ASP B C 1
ATOM 4557 O O . ASP B 1 209 ? -6.207 16.109 1.933 1 98.94 209 ASP B O 1
ATOM 4561 N N . GLU B 1 210 ? -7.57 14.359 2.303 1 98.81 210 GLU B N 1
ATOM 4562 C CA . GLU B 1 210 ? -7.695 14.5 3.75 1 98.81 210 GLU B CA 1
ATOM 4563 C C . GLU B 1 210 ? -6.766 13.531 4.477 1 98.81 210 GLU B C 1
ATOM 4565 O O . GLU B 1 210 ? -6.891 13.328 5.688 1 98.81 210 GLU B O 1
ATOM 4570 N N . ILE B 1 211 ? -5.797 12.977 3.818 1 98.88 211 ILE B N 1
ATOM 4571 C CA . ILE B 1 211 ? -4.973 11.883 4.328 1 98.88 211 ILE B CA 1
ATOM 4572 C C . ILE B 1 211 ? -4.242 12.336 5.594 1 98.88 211 ILE B C 1
ATOM 4574 O O . ILE B 1 211 ? -4.168 11.594 6.574 1 98.88 211 ILE B O 1
ATOM 4578 N N . GLN B 1 212 ? -3.697 13.508 5.59 1 98.62 212 GLN B N 1
ATOM 4579 C CA . GLN B 1 212 ? -2.975 13.969 6.773 1 98.62 212 GLN B CA 1
ATOM 4580 C C . GLN B 1 212 ? -3.85 14.867 7.637 1 98.62 212 GLN B C 1
ATOM 4582 O O . GLN B 1 212 ? -3.801 14.789 8.867 1 98.62 212 GLN B O 1
ATOM 4587 N N . CYS B 1 213 ? -4.703 15.719 7.031 1 98.75 213 CYS B N 1
ATOM 4588 C CA . CYS B 1 213 ? -5.391 16.781 7.754 1 98.75 213 CYS B CA 1
ATOM 4589 C C . CYS B 1 213 ? -6.723 16.297 8.305 1 98.75 213 CYS B C 1
ATOM 4591 O O . CYS B 1 213 ? -7.348 16.984 9.125 1 98.75 213 CYS B O 1
ATOM 4593 N N . GLY B 1 214 ? -7.18 15.109 7.914 1 98.75 214 GLY B N 1
ATOM 4594 C CA . GLY B 1 214 ? -8.484 14.609 8.328 1 98.75 214 GLY B CA 1
ATOM 4595 C C . GLY B 1 214 ? -8.422 13.781 9.602 1 98.75 214 GLY B C 1
ATOM 4596 O O . GLY B 1 214 ? -7.441 13.844 10.344 1 98.75 214 GLY B O 1
ATOM 4597 N N . PHE B 1 215 ? -9.531 13.195 9.922 1 98.81 215 PHE B N 1
ATOM 4598 C CA . PHE B 1 215 ? -9.695 12.266 11.039 1 98.81 215 PHE B CA 1
ATOM 4599 C C . PHE B 1 215 ? -9.383 12.953 12.367 1 98.81 215 PHE B C 1
ATOM 4601 O O . PHE B 1 215 ? -8.578 12.453 13.156 1 98.81 215 PHE B O 1
ATOM 4608 N N . GLY B 1 216 ? -9.836 14.195 12.508 1 98.81 216 GLY B N 1
ATOM 4609 C CA . GLY B 1 216 ? -9.797 14.891 13.789 1 98.81 216 GLY B CA 1
ATOM 4610 C C . GLY B 1 216 ? -8.594 15.805 13.93 1 98.81 216 GLY B C 1
ATOM 4611 O O . GLY B 1 216 ? -8.555 16.656 14.828 1 98.81 216 GLY B O 1
ATOM 4612 N N . ARG B 1 217 ? -7.602 15.688 13.047 1 98.69 217 ARG B N 1
ATOM 4613 C CA . ARG B 1 217 ? -6.301 16.344 13.141 1 98.69 217 ARG B CA 1
ATOM 4614 C C . ARG B 1 217 ? -6.461 17.859 13.234 1 98.69 217 ARG B C 1
ATOM 4616 O O . ARG B 1 217 ? -5.691 18.531 13.93 1 98.69 217 ARG B O 1
ATOM 4623 N N . THR B 1 218 ? -7.504 18.438 12.57 1 98.75 218 THR B N 1
ATOM 4624 C CA . THR B 1 218 ? -7.641 19.875 12.461 1 98.75 218 THR B CA 1
ATOM 4625 C C . THR B 1 218 ? -8.727 20.391 13.398 1 98.75 218 THR B C 1
ATOM 4627 O O . THR B 1 218 ? -9.008 21.594 13.445 1 98.75 218 THR B O 1
ATOM 4630 N N . GLY B 1 219 ? -9.367 19.516 14.117 1 98.62 219 GLY B N 1
ATOM 4631 C CA . GLY B 1 219 ? -10.383 19.953 15.062 1 98.62 219 GLY B CA 1
ATOM 4632 C C . GLY B 1 219 ? -11.797 19.672 14.594 1 98.62 219 GLY B C 1
ATOM 4633 O O . GLY B 1 219 ? -12.766 20 15.281 1 98.62 219 GLY B O 1
ATOM 4634 N N . GLU B 1 220 ? -11.961 19.141 13.453 1 98.69 220 GLU B N 1
ATOM 4635 C CA . GLU B 1 220 ? -13.164 18.516 12.914 1 98.69 220 GLU B CA 1
ATOM 4636 C C . GLU 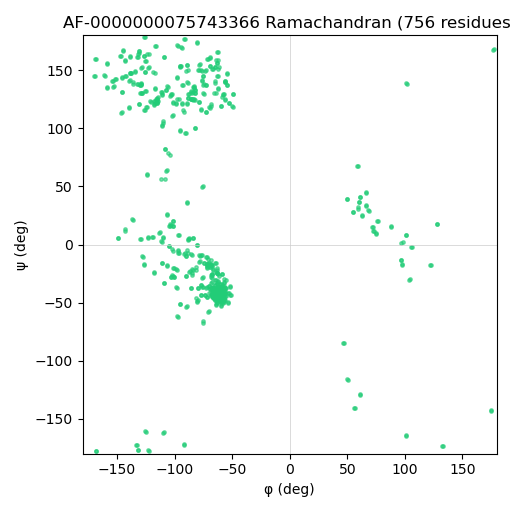B 1 220 ? -12.867 17.094 12.438 1 98.69 220 GLU B C 1
ATOM 4638 O O . GLU B 1 220 ? -11.703 16.734 12.227 1 98.69 220 GLU B O 1
ATOM 4643 N N . ALA B 1 221 ? -13.883 16.25 12.344 1 98.69 221 ALA B N 1
ATOM 4644 C CA . ALA B 1 221 ? -13.617 14.906 11.828 1 98.69 221 ALA B CA 1
ATOM 4645 C C . ALA B 1 221 ? -12.867 14.961 10.5 1 98.69 221 ALA B C 1
ATOM 4647 O O . ALA B 1 221 ? -11.914 14.219 10.289 1 98.69 221 ALA B O 1
ATOM 4648 N N . TRP B 1 222 ? -13.344 15.859 9.688 1 98.81 222 TRP B N 1
ATOM 4649 C CA . TRP B 1 222 ? -12.719 16.125 8.398 1 98.81 222 TRP B CA 1
ATOM 4650 C C . TRP B 1 222 ? -12.469 17.609 8.203 1 98.81 222 TRP B C 1
ATOM 4652 O O . TRP B 1 222 ? -13.352 18.438 8.484 1 98.81 222 TRP B O 1
ATOM 4662 N N . ALA B 1 223 ? -11.312 17.969 7.688 1 98.81 223 ALA B N 1
ATOM 4663 C CA . ALA B 1 223 ? -10.852 19.344 7.613 1 98.81 223 ALA B CA 1
ATOM 4664 C C . ALA B 1 223 ? -11.812 20.203 6.781 1 98.81 223 ALA B C 1
ATOM 4666 O O . ALA B 1 223 ? -12.031 21.375 7.09 1 98.81 223 ALA B O 1
ATOM 4667 N N . PHE B 1 224 ? -12.359 19.625 5.727 1 98.5 224 PHE B N 1
ATOM 4668 C CA . PHE B 1 224 ? -13.18 20.422 4.812 1 98.5 224 PHE B CA 1
ATOM 4669 C C . PHE B 1 224 ? -14.422 20.938 5.52 1 98.5 224 PHE B C 1
ATOM 4671 O O . PHE B 1 224 ? -15.086 21.844 5.023 1 98.5 224 PHE B O 1
ATOM 4678 N N . GLN B 1 225 ? -14.766 20.375 6.676 1 98.44 225 GLN B N 1
ATOM 4679 C CA . GLN B 1 225 ? -15.938 20.828 7.43 1 98.44 225 GLN B CA 1
ATOM 4680 C C . GLN B 1 225 ? -15.734 22.25 7.965 1 98.44 225 GLN B C 1
ATOM 4682 O O . GLN B 1 225 ? -16.703 22.938 8.289 1 98.44 225 GLN B O 1
ATOM 4687 N N . HIS B 1 226 ? -14.5 22.703 8.086 1 98.19 226 HIS B N 1
ATOM 4688 C CA . HIS B 1 226 ? -14.203 24.062 8.5 1 98.19 226 HIS B CA 1
ATOM 4689 C C . HIS B 1 226 ? -14.602 25.062 7.418 1 98.19 226 HIS B C 1
ATOM 4691 O O . HIS B 1 226 ? -14.758 26.25 7.691 1 98.19 226 HIS B O 1
ATOM 4697 N N . TYR B 1 227 ? -14.758 24.609 6.18 1 98.25 227 TYR B N 1
ATOM 4698 C CA . TYR B 1 227 ? -14.82 25.516 5.039 1 98.25 227 TYR B CA 1
ATOM 4699 C C . TYR B 1 227 ? -16.25 25.609 4.508 1 98.25 227 TYR B C 1
ATOM 4701 O O . TYR B 1 227 ? -16.562 26.531 3.744 1 98.25 227 TYR B O 1
ATOM 4709 N N . GLY B 1 228 ? -17.078 24.656 4.848 1 96.75 228 GLY B N 1
ATOM 4710 C CA . GLY B 1 228 ? -18.438 24.641 4.324 1 96.75 228 GLY B CA 1
ATOM 4711 C C . GLY B 1 228 ? -18.5 24.266 2.855 1 96.75 228 GLY B C 1
ATOM 4712 O O . GLY B 1 228 ? -19.469 24.594 2.164 1 96.75 228 GLY B O 1
ATOM 4713 N N . VAL B 1 229 ? -17.484 23.734 2.273 1 98.31 229 VAL B N 1
ATOM 4714 C CA . VAL B 1 229 ? -17.406 23.234 0.902 1 98.31 229 VAL B CA 1
ATOM 4715 C C . VAL B 1 229 ? -17.188 21.719 0.907 1 98.31 229 VAL B C 1
ATOM 4717 O O . VAL B 1 229 ? -16.297 21.219 1.589 1 98.31 229 VAL B O 1
ATOM 4720 N N . GLU B 1 230 ? -18 20.984 0.214 1 97.94 230 GLU B N 1
ATOM 4721 C CA . GLU B 1 230 ? -17.891 19.531 0.181 1 97.94 230 GLU B CA 1
ATOM 4722 C C . GLU B 1 230 ? -17.328 19.047 -1.154 1 97.94 230 GLU B C 1
ATOM 4724 O O . GLU B 1 230 ? -17.688 19.578 -2.209 1 97.94 230 GLU B O 1
ATOM 4729 N N . PRO B 1 231 ? -16.422 18.125 -1.104 1 98.81 231 PRO B N 1
ATOM 4730 C CA . PRO B 1 231 ? -15.961 17.484 -2.334 1 98.81 231 PRO B CA 1
ATOM 4731 C C . PRO B 1 231 ? -16.906 16.391 -2.826 1 98.81 231 PRO B C 1
ATOM 4733 O O . PRO B 1 231 ? -17.938 16.141 -2.197 1 98.81 231 PRO B O 1
ATOM 4736 N N . ASP B 1 232 ? -16.609 15.852 -4.023 1 98.75 232 ASP B N 1
ATOM 4737 C CA . ASP B 1 232 ? -17.297 14.656 -4.496 1 98.75 232 ASP B CA 1
ATOM 4738 C C . ASP B 1 232 ? -16.719 13.391 -3.854 1 98.75 232 ASP B C 1
ATOM 4740 O O . ASP B 1 232 ? -17.453 12.438 -3.588 1 98.75 232 ASP B O 1
ATOM 4744 N N . LEU B 1 233 ? -15.438 13.414 -3.682 1 98.75 233 LEU B N 1
ATOM 4745 C CA . LEU B 1 233 ? -14.641 12.375 -3.039 1 98.75 233 LEU B CA 1
ATOM 4746 C C . LEU B 1 233 ? -13.648 12.984 -2.051 1 98.75 233 LEU B C 1
ATOM 4748 O O . LEU B 1 233 ? -13.117 14.07 -2.287 1 98.75 233 LEU B O 1
ATOM 4752 N N . PHE B 1 234 ? -13.359 12.266 -1.037 1 98.88 234 PHE B N 1
ATOM 4753 C CA . PHE B 1 234 ? -12.156 12.633 -0.292 1 98.88 234 PHE B CA 1
ATOM 4754 C C . PHE B 1 234 ? -11.367 11.391 0.108 1 98.88 234 PHE B C 1
ATOM 4756 O O . PHE B 1 234 ? -11.938 10.305 0.257 1 98.88 234 PHE B O 1
ATOM 4763 N N . THR B 1 235 ? -10.109 11.508 0.158 1 98.94 235 THR B N 1
ATOM 4764 C CA . THR B 1 235 ? -9.203 10.43 0.551 1 98.94 235 THR B CA 1
ATOM 4765 C C . THR B 1 235 ? -8.867 10.531 2.035 1 98.94 235 THR B C 1
ATOM 4767 O O . THR B 1 235 ? -8.945 11.602 2.629 1 98.94 235 THR B O 1
ATOM 4770 N N . ALA B 1 236 ? -8.547 9.438 2.637 1 98.75 236 ALA B N 1
ATOM 4771 C CA . ALA B 1 236 ? -8.164 9.352 4.043 1 98.75 236 ALA B CA 1
ATOM 4772 C C . ALA B 1 236 ? -7.141 8.242 4.27 1 98.75 236 ALA B C 1
ATOM 4774 O O . ALA B 1 236 ? -6.969 7.367 3.424 1 98.75 236 ALA B O 1
ATOM 4775 N N . GLY B 1 237 ? -6.445 8.281 5.383 1 98.5 237 GLY B N 1
ATOM 4776 C CA . GLY B 1 237 ? -5.441 7.277 5.703 1 98.5 237 GLY B CA 1
ATOM 4777 C C . GLY B 1 237 ? -4.676 7.582 6.977 1 98.5 237 GLY B C 1
ATOM 4778 O O . GLY B 1 237 ? -5.273 7.934 7.996 1 98.5 237 GLY B O 1
ATOM 4779 N N . LYS B 1 238 ? -3.393 7.281 6.984 1 98 238 LYS B N 1
ATOM 4780 C CA . LYS B 1 238 ? -2.402 7.562 8.023 1 98 238 LYS B CA 1
ATOM 4781 C C . LYS B 1 238 ? -2.934 7.191 9.406 1 98 238 LYS B C 1
ATOM 4783 O O . LYS B 1 238 ? -2.789 6.051 9.844 1 98 238 LYS B O 1
ATOM 4788 N N . ALA B 1 239 ? -3.664 8.023 10.078 1 97.81 239 ALA B N 1
ATOM 4789 C CA . ALA B 1 239 ? -4.012 7.922 11.492 1 97.81 239 ALA B CA 1
ATOM 4790 C C . ALA B 1 239 ? -5.066 6.844 11.719 1 97.81 239 ALA B C 1
ATOM 4792 O O . ALA B 1 239 ? -5.203 6.328 12.836 1 97.81 239 ALA B O 1
ATOM 4793 N N . ILE B 1 240 ? -5.707 6.41 10.742 1 98.44 240 ILE B N 1
ATOM 4794 C CA . ILE B 1 240 ? -7 5.746 10.852 1 98.44 240 ILE B CA 1
ATOM 4795 C C . ILE B 1 240 ? -6.812 4.352 11.445 1 98.44 240 ILE B C 1
ATOM 4797 O O . ILE B 1 240 ? -7.641 3.887 12.234 1 98.44 240 ILE B O 1
ATOM 4801 N N . ALA B 1 241 ? -5.699 3.68 11.062 1 98.19 241 ALA B N 1
ATOM 4802 C CA . ALA B 1 241 ? -5.543 2.283 11.461 1 98.19 241 ALA B CA 1
ATOM 4803 C C . ALA B 1 241 ? -4.488 2.141 12.555 1 98.19 241 ALA B C 1
ATOM 4805 O O . ALA B 1 241 ? -3.818 1.107 12.648 1 98.19 241 ALA B O 1
ATOM 4806 N N . GLY B 1 242 ? -4.25 3.146 13.336 1 95.31 242 GLY B N 1
ATOM 4807 C CA . GLY B 1 242 ? -3.439 3.066 14.539 1 95.31 242 GLY B CA 1
ATOM 4808 C C . GLY B 1 242 ? -1.998 2.686 14.266 1 95.31 242 GLY B C 1
ATOM 4809 O O . GLY B 1 242 ? -1.334 2.092 15.117 1 95.31 242 GLY B O 1
ATOM 4810 N N . GLY B 1 243 ? -1.521 2.922 13.141 1 96.81 243 GLY B N 1
ATOM 4811 C CA . GLY B 1 243 ? -0.123 2.656 12.836 1 96.81 243 GLY B CA 1
ATOM 4812 C C . GLY B 1 243 ? 0.063 1.709 11.664 1 96.81 243 GLY B C 1
ATOM 4813 O O . GLY B 1 243 ? 1.154 1.62 11.102 1 96.81 243 GLY B O 1
ATOM 4814 N N . LEU B 1 244 ? -0.969 0.992 11.312 1 98 244 LEU B N 1
ATOM 4815 C CA . LEU B 1 244 ? -0.892 0.024 10.227 1 98 244 LEU B CA 1
ATOM 4816 C C . LEU B 1 244 ? -1.239 0.676 8.891 1 98 244 LEU B C 1
ATOM 4818 O O . LEU B 1 244 ? -1.946 1.686 8.852 1 98 244 LEU B O 1
ATOM 4822 N N . PRO B 1 245 ? -0.739 0.141 7.773 1 98.06 245 PRO B N 1
ATOM 4823 C CA . PRO B 1 245 ? -0.991 0.739 6.461 1 98.06 245 PRO B CA 1
ATOM 4824 C C . PRO B 1 245 ? -2.471 0.741 6.09 1 98.06 245 PRO B C 1
ATOM 4826 O O . PRO B 1 245 ? -3.148 -0.282 6.227 1 98.06 245 PRO B O 1
ATOM 4829 N N . ILE B 1 246 ? -2.973 1.863 5.594 1 98.56 246 ILE B N 1
ATOM 4830 C CA . ILE B 1 246 ? -4.375 1.985 5.211 1 98.56 246 ILE B CA 1
ATOM 4831 C C . ILE B 1 246 ? -4.547 3.168 4.262 1 98.56 246 ILE B C 1
ATOM 4833 O O . ILE B 1 246 ? -3.787 4.137 4.32 1 98.56 246 ILE B O 1
ATOM 4837 N N . GLY B 1 247 ? -5.375 3.107 3.367 1 98.56 247 GLY B N 1
ATOM 4838 C CA . GLY B 1 247 ? -5.902 4.176 2.533 1 98.56 247 GLY B CA 1
ATOM 4839 C C . GLY B 1 247 ? -7.379 4.02 2.229 1 98.56 247 GLY B C 1
ATOM 4840 O O . GLY B 1 247 ? -7.887 2.898 2.135 1 98.56 247 GLY B O 1
ATOM 4841 N N . LEU B 1 248 ? -8.086 5.09 2.141 1 98.75 248 LEU B N 1
ATOM 4842 C CA . LEU B 1 248 ? -9.523 5.07 1.883 1 98.75 248 LEU B CA 1
ATOM 4843 C C . LEU B 1 248 ? -9.906 6.152 0.876 1 98.75 248 LEU B C 1
ATOM 4845 O O . LEU B 1 248 ? -9.281 7.215 0.835 1 98.75 248 LEU B O 1
ATOM 4849 N N . VAL B 1 249 ? -10.867 5.906 0.104 1 98.81 249 VAL B N 1
ATOM 4850 C CA . VAL B 1 249 ? -11.617 6.93 -0.614 1 98.81 249 VAL B CA 1
ATOM 4851 C C . VAL B 1 249 ? -13.078 6.914 -0.159 1 98.81 249 VAL B C 1
ATOM 4853 O O . VAL B 1 249 ? -13.711 5.859 -0.139 1 98.81 249 VAL B O 1
ATOM 4856 N N . VAL B 1 250 ? -13.539 7.961 0.29 1 98.81 250 VAL B N 1
ATOM 4857 C CA . VAL B 1 250 ? -14.953 8.117 0.632 1 98.81 250 VAL B CA 1
ATOM 4858 C C . VAL B 1 250 ? -15.672 8.898 -0.466 1 98.81 250 VAL B C 1
ATOM 4860 O O . VAL B 1 250 ? -15.203 9.961 -0.88 1 98.81 250 VAL B O 1
ATOM 4863 N N . ALA B 1 251 ? -16.734 8.383 -0.913 1 98.5 251 ALA B N 1
ATOM 4864 C CA . ALA B 1 251 ? -17.406 8.961 -2.078 1 98.5 251 ALA B CA 1
ATOM 4865 C C . ALA B 1 251 ? -18.875 9.266 -1.777 1 98.5 251 ALA B C 1
ATOM 4867 O O . ALA B 1 251 ? -19.516 8.555 -0.997 1 98.5 251 ALA B O 1
ATOM 4868 N N . LYS B 1 252 ? -19.391 10.305 -2.416 1 97.75 252 LYS B N 1
ATOM 4869 C CA . LYS B 1 252 ? -20.844 10.477 -2.5 1 97.75 252 LYS B CA 1
ATOM 4870 C C . LYS B 1 252 ? -21.484 9.305 -3.236 1 97.75 252 LYS B C 1
ATOM 4872 O O . LYS B 1 252 ? -20.844 8.656 -4.066 1 97.75 252 LYS B O 1
ATOM 4877 N N . GLY B 1 253 ? -22.703 9.031 -2.926 1 93.25 253 GLY B N 1
ATOM 4878 C CA . GLY B 1 253 ? -23.406 7.844 -3.389 1 93.25 253 GLY B CA 1
ATOM 4879 C C . GLY B 1 253 ? -23.344 7.664 -4.895 1 93.25 253 GLY B C 1
ATOM 4880 O O . GLY B 1 253 ? -23.203 6.543 -5.387 1 93.25 253 GLY B O 1
ATOM 4881 N N . GLU B 1 254 ? -23.391 8.703 -5.605 1 94.38 254 GLU B N 1
ATOM 4882 C CA . GLU B 1 254 ? -23.438 8.641 -7.062 1 94.38 254 GLU B CA 1
ATOM 4883 C C . GLU B 1 254 ? -22.109 8.172 -7.641 1 94.38 254 GLU B C 1
ATOM 4885 O O . GLU B 1 254 ? -22.047 7.707 -8.781 1 94.38 254 GLU B O 1
ATOM 4890 N N . PHE B 1 255 ? -21.031 8.219 -6.812 1 95.81 255 PHE B N 1
ATOM 4891 C CA . PHE B 1 255 ? -19.703 7.844 -7.297 1 95.81 255 PHE B CA 1
ATOM 4892 C C . PHE B 1 255 ? -19.219 6.566 -6.621 1 95.81 255 PHE B C 1
ATOM 4894 O O . PHE B 1 255 ? -18.031 6.219 -6.715 1 95.81 255 PHE B O 1
ATOM 4901 N N . GLY B 1 256 ? -19.969 5.793 -5.879 1 92.31 256 GLY B N 1
ATOM 4902 C CA . GLY B 1 256 ? -19.578 4.668 -5.047 1 92.31 256 GLY B CA 1
ATOM 4903 C C . GLY B 1 256 ? -19.375 3.387 -5.82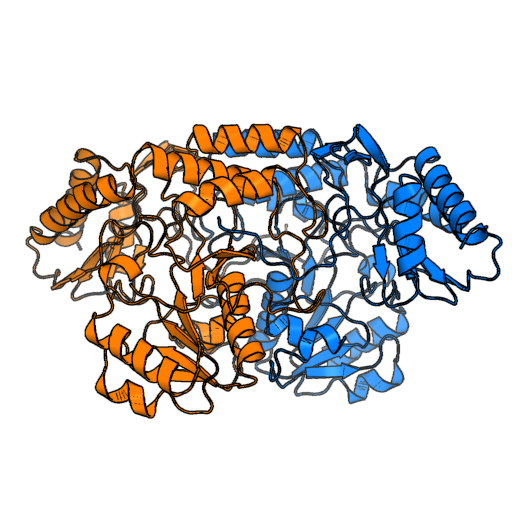8 1 92.31 256 GLY B C 1
ATOM 4904 O O . GLY B 1 256 ? -18.531 2.566 -5.477 1 92.31 256 GLY B O 1
ATOM 4905 N N . ASP B 1 257 ? -20.266 2.877 -6.723 1 93.5 257 ASP B N 1
ATOM 4906 C CA . ASP B 1 257 ? -20.156 1.631 -7.473 1 93.5 257 ASP B CA 1
ATOM 4907 C C . ASP B 1 257 ? -19.891 1.904 -8.953 1 93.5 257 ASP B C 1
ATOM 4909 O O . ASP B 1 257 ? -20.594 1.369 -9.82 1 93.5 257 ASP B O 1
ATOM 4913 N N . VAL B 1 258 ? -18.781 2.654 -9.086 1 96.19 258 VAL B N 1
ATOM 4914 C CA . VAL B 1 258 ? -18.531 3.113 -10.445 1 96.19 258 VAL B CA 1
ATOM 4915 C C . VAL B 1 258 ? -17.672 2.082 -11.188 1 96.19 258 VAL B C 1
ATOM 4917 O O . VAL B 1 258 ? -17.734 1.981 -12.414 1 96.19 258 VAL B O 1
ATOM 4920 N N . PHE B 1 259 ? -16.859 1.313 -10.461 1 96.69 259 PHE B N 1
ATOM 4921 C CA . PHE B 1 259 ? -15.984 0.335 -11.094 1 96.69 259 PHE B CA 1
ATOM 4922 C C . PHE B 1 259 ? -16.75 -0.952 -11.398 1 96.69 259 PHE B C 1
ATOM 4924 O O . PHE B 1 259 ? -17.469 -1.474 -10.547 1 96.69 259 PHE B O 1
ATOM 4931 N N . SER B 1 260 ? -16.609 -1.47 -12.602 1 95.06 260 SER B N 1
ATOM 4932 C CA . SER B 1 260 ? -17.094 -2.814 -12.898 1 95.06 260 SER B CA 1
ATOM 4933 C C . SER B 1 260 ? -16.25 -3.871 -12.18 1 95.06 260 SER B C 1
ATOM 4935 O O . SER B 1 260 ? -15.078 -3.646 -11.891 1 95.06 260 SER B O 1
ATOM 4937 N N . PRO B 1 261 ? -16.875 -5.008 -11.914 1 91.31 261 PRO B N 1
ATOM 4938 C CA . PRO B 1 261 ? -16.094 -6.066 -11.266 1 91.31 261 PRO B CA 1
ATOM 4939 C C . PRO B 1 261 ? -14.797 -6.371 -12.008 1 91.31 261 PRO B C 1
ATOM 4941 O O . PRO B 1 261 ? -14.812 -6.66 -13.203 1 91.31 261 PRO B O 1
ATOM 4944 N N . GLY B 1 262 ? -13.695 -6.227 -11.297 1 88.81 262 GLY B N 1
ATOM 4945 C CA . GLY B 1 262 ? -12.398 -6.559 -11.867 1 88.81 262 GLY B CA 1
ATOM 4946 C C . GLY B 1 262 ? -11.656 -5.348 -12.406 1 88.81 262 GLY B C 1
ATOM 4947 O O . GLY B 1 262 ? -10.445 -5.406 -12.633 1 88.81 262 GLY B O 1
ATOM 4948 N N . GLU B 1 263 ? -12.32 -4.246 -12.625 1 93.56 263 GLU B N 1
ATOM 4949 C CA . GLU B 1 263 ? -11.695 -3.041 -13.164 1 93.56 263 GLU B CA 1
ATOM 4950 C C . GLU B 1 263 ? -10.664 -2.473 -12.188 1 93.56 263 GLU B C 1
ATOM 4952 O O . GLU B 1 263 ? -9.68 -1.862 -12.609 1 93.56 263 GLU B O 1
ATOM 4957 N N . HIS B 1 264 ? -10.977 -2.617 -10.977 1 95.19 264 HIS B N 1
ATOM 4958 C CA . HIS B 1 264 ? -10.047 -2.291 -9.898 1 95.19 264 HIS B CA 1
ATOM 4959 C C . HIS B 1 264 ? -9.961 -3.432 -8.891 1 95.19 264 HIS B C 1
ATOM 4961 O O . HIS B 1 264 ? -10.625 -4.457 -9.039 1 95.19 264 HIS B O 1
ATOM 4967 N N . GLY B 1 265 ? -8.953 -3.348 -8.039 1 94.25 265 GLY B N 1
ATOM 4968 C CA . GLY B 1 265 ? -8.758 -4.406 -7.062 1 94.25 265 GLY B CA 1
ATOM 4969 C C . GLY B 1 265 ? -7.523 -4.207 -6.207 1 94.25 265 GLY B C 1
ATOM 4970 O O . GLY B 1 265 ? -6.691 -3.348 -6.5 1 94.25 265 GLY B O 1
ATOM 4971 N N . SER B 1 266 ? -7.512 -4.984 -5.223 1 96 266 SER B N 1
ATOM 4972 C CA . SER B 1 266 ? -6.383 -4.988 -4.297 1 96 266 SER B CA 1
ATOM 4973 C C . SER B 1 266 ? -6.305 -6.305 -3.527 1 96 266 SER B C 1
ATOM 4975 O O . SER B 1 266 ? -7.324 -6.828 -3.076 1 96 266 SER B O 1
ATOM 4977 N N . THR B 1 267 ? -5.113 -6.844 -3.424 1 96.44 267 THR B N 1
ATOM 4978 C CA . THR B 1 267 ? -4.887 -8.086 -2.695 1 96.44 267 THR B CA 1
ATOM 4979 C C . THR B 1 267 ? -5.129 -7.895 -1.201 1 96.44 267 THR B C 1
ATOM 4981 O O . THR B 1 267 ? -5.77 -8.727 -0.556 1 96.44 267 THR B O 1
ATOM 4984 N N . PHE B 1 268 ? -4.746 -6.762 -0.694 1 97.56 268 PHE B N 1
ATOM 4985 C CA . PHE B 1 268 ? -4.672 -6.613 0.755 1 97.56 268 PHE B CA 1
ATOM 4986 C C . PHE B 1 268 ? -5.746 -5.66 1.259 1 97.56 268 PHE B C 1
ATOM 4988 O O . PHE B 1 268 ? -5.996 -5.578 2.463 1 97.56 268 PHE B O 1
ATOM 4995 N N . ALA B 1 269 ? -6.352 -4.855 0.328 1 97.12 269 ALA B N 1
ATOM 4996 C CA . ALA B 1 269 ? -7.316 -3.861 0.791 1 97.12 269 ALA B CA 1
ATOM 4997 C C . ALA B 1 269 ? -8.406 -4.508 1.638 1 97.12 269 ALA B C 1
ATOM 4999 O O . ALA B 1 269 ? -8.922 -5.574 1.292 1 97.12 269 ALA B O 1
ATOM 5000 N N . GLY B 1 270 ? -8.75 -3.879 2.717 1 97.31 270 GLY B N 1
ATOM 5001 C CA . GLY B 1 270 ? -9.758 -4.426 3.611 1 97.31 270 GLY B CA 1
ATOM 5002 C C . GLY B 1 270 ? -9.234 -5.562 4.473 1 97.31 270 GLY B C 1
ATOM 5003 O O . GLY B 1 270 ? -10.008 -6.402 4.934 1 97.31 270 GLY B O 1
ATOM 5004 N N . ASN B 1 271 ? -7.93 -5.672 4.656 1 98.31 271 ASN B N 1
ATOM 5005 C CA . ASN B 1 271 ? -7.316 -6.676 5.523 1 98.31 271 ASN B CA 1
ATOM 5006 C C . ASN B 1 271 ? -7.977 -6.711 6.895 1 98.31 271 ASN B C 1
ATOM 5008 O O . ASN B 1 271 ? -8.125 -5.672 7.547 1 98.31 271 ASN B O 1
ATOM 5012 N N . PRO B 1 272 ? -8.352 -7.871 7.324 1 98.56 272 PRO B N 1
ATOM 5013 C CA . PRO B 1 272 ? -9.109 -7.98 8.57 1 98.56 272 PRO B CA 1
ATOM 5014 C C . PRO B 1 272 ? -8.383 -7.363 9.766 1 98.56 272 PRO B C 1
ATOM 5016 O O . PRO B 1 272 ? -9.008 -6.727 10.617 1 98.56 272 PRO B O 1
ATOM 5019 N N . VAL B 1 273 ? -7.117 -7.539 9.844 1 98.75 273 VAL B N 1
ATOM 5020 C CA . VAL B 1 273 ? -6.324 -7.027 10.953 1 98.75 273 VAL B CA 1
ATOM 5021 C C . VAL B 1 273 ? -6.316 -5.5 10.93 1 98.75 273 VAL B C 1
ATOM 5023 O O . VAL B 1 273 ? -6.508 -4.852 11.961 1 98.75 273 VAL B O 1
ATOM 5026 N N . VAL B 1 274 ? -6.109 -4.938 9.766 1 98.81 274 VAL B N 1
ATOM 5027 C CA . VAL B 1 274 ? -6.105 -3.488 9.586 1 98.81 274 VAL B CA 1
ATOM 5028 C C . VAL B 1 274 ? -7.492 -2.926 9.875 1 98.81 274 VAL B C 1
ATOM 5030 O O . VAL B 1 274 ? -7.621 -1.873 10.508 1 98.81 274 VAL B O 1
ATOM 5033 N N . MET B 1 275 ? -8.508 -3.65 9.445 1 98.81 275 MET B N 1
ATOM 5034 C CA . MET B 1 275 ? -9.883 -3.213 9.672 1 98.81 275 MET B CA 1
ATOM 5035 C C . MET B 1 275 ? -10.219 -3.223 11.156 1 98.81 275 MET B C 1
ATOM 5037 O O . MET B 1 275 ? -10.922 -2.338 11.641 1 98.81 275 MET B O 1
ATOM 5041 N N . ALA B 1 276 ? -9.742 -4.234 11.852 1 98.88 276 ALA B N 1
ATOM 5042 C CA . ALA B 1 276 ? -9.953 -4.281 13.297 1 98.88 276 ALA B CA 1
ATOM 5043 C C . ALA B 1 276 ? -9.312 -3.08 13.984 1 98.88 276 ALA B C 1
ATOM 5045 O O . ALA B 1 276 ? -9.914 -2.475 14.875 1 98.88 276 ALA B O 1
ATOM 5046 N N . ALA B 1 277 ? -8.117 -2.766 13.602 1 98.88 277 ALA B N 1
ATOM 5047 C CA . ALA B 1 277 ? -7.426 -1.599 14.141 1 98.88 277 ALA B CA 1
ATOM 5048 C C . ALA B 1 277 ? -8.203 -0.317 13.859 1 98.88 277 ALA B C 1
ATOM 5050 O O . ALA B 1 277 ? -8.391 0.511 14.75 1 98.88 277 ALA B O 1
ATOM 5051 N N . ALA B 1 278 ? -8.648 -0.175 12.633 1 98.88 278 ALA B N 1
ATOM 5052 C CA . ALA B 1 278 ? -9.344 1.034 12.203 1 98.88 278 ALA B CA 1
ATOM 5053 C C . ALA B 1 278 ? -10.68 1.183 12.93 1 98.88 278 ALA B C 1
ATOM 5055 O O . ALA B 1 278 ? -11.078 2.293 13.289 1 98.88 278 ALA B O 1
ATOM 5056 N N . ALA B 1 279 ? -11.391 0.064 13.102 1 98.88 279 ALA B N 1
ATOM 5057 C CA . ALA B 1 279 ? -12.641 0.095 13.852 1 98.88 279 ALA B CA 1
ATOM 5058 C C . ALA B 1 279 ? -12.414 0.563 15.281 1 98.88 279 ALA B C 1
ATOM 5060 O O . ALA B 1 279 ? -13.141 1.42 15.789 1 98.88 279 ALA B O 1
ATOM 5061 N N . ALA B 1 280 ? -11.414 -0.019 15.906 1 98.88 280 ALA B N 1
ATOM 5062 C CA . ALA B 1 280 ? -11.102 0.34 17.281 1 98.88 280 ALA B CA 1
ATOM 5063 C C . ALA B 1 280 ? -10.688 1.805 17.391 1 98.88 280 ALA B C 1
ATOM 5065 O O . ALA B 1 280 ? -11.094 2.506 18.328 1 98.88 280 ALA B O 1
ATOM 5066 N N . ALA B 1 281 ? -9.875 2.266 16.484 1 98.88 281 ALA B N 1
ATOM 5067 C CA . ALA B 1 281 ? -9.453 3.664 16.469 1 98.88 281 ALA B CA 1
ATOM 5068 C C . ALA B 1 281 ? -10.656 4.594 16.328 1 98.88 281 ALA B C 1
ATOM 5070 O O . ALA B 1 281 ? -10.727 5.625 17 1 98.88 281 ALA B O 1
ATOM 5071 N N . THR B 1 282 ? -11.547 4.266 15.438 1 98.81 282 THR B N 1
ATOM 5072 C CA . THR B 1 282 ? -12.734 5.082 15.227 1 98.81 282 THR B CA 1
ATOM 5073 C C . THR B 1 282 ? -13.609 5.102 16.469 1 98.81 282 THR B C 1
ATOM 5075 O O . THR B 1 282 ? -14.203 6.133 16.812 1 98.81 282 THR B O 1
ATOM 5078 N N . ARG B 1 283 ? -13.711 3.949 17.125 1 98.69 283 ARG B N 1
ATOM 5079 C CA . ARG B 1 283 ? -14.477 3.877 18.375 1 98.69 283 ARG B CA 1
ATOM 5080 C C . ARG B 1 283 ? -13.906 4.816 19.422 1 98.69 283 ARG B C 1
ATOM 5082 O O . ARG B 1 283 ? -14.641 5.555 20.078 1 98.69 283 ARG B O 1
ATOM 5089 N N . VAL B 1 284 ? -12.602 4.766 19.578 1 98.62 284 VAL B N 1
ATOM 5090 C CA . VAL B 1 284 ? -11.938 5.66 20.531 1 98.62 284 VAL B CA 1
ATOM 5091 C C . VAL B 1 284 ? -12.172 7.109 20.109 1 98.62 284 VAL B C 1
ATOM 5093 O O . VAL B 1 284 ? -12.5 7.953 20.953 1 98.62 284 VAL B O 1
ATOM 5096 N N . PHE B 1 285 ? -12.047 7.375 18.859 1 98.75 285 PHE B N 1
ATOM 5097 C CA . PHE B 1 285 ? -12.219 8.695 18.266 1 98.75 285 PHE B CA 1
ATOM 5098 C C . PHE B 1 285 ? -13.562 9.297 18.656 1 98.75 285 PHE B C 1
ATOM 5100 O O . PHE B 1 285 ? -13.633 10.445 19.094 1 98.75 285 PHE B O 1
ATOM 5107 N N . THR B 1 286 ? -14.586 8.508 18.469 1 98.56 286 THR B N 1
ATOM 5108 C CA . THR B 1 286 ? -15.945 8.961 18.734 1 98.56 286 THR B CA 1
ATOM 5109 C C . THR B 1 286 ? -16.219 9.055 20.234 1 98.56 286 THR B C 1
ATOM 5111 O O . THR B 1 286 ? -16.812 10.023 20.703 1 98.56 286 THR B O 1
ATOM 5114 N N . ARG B 1 287 ? -15.766 8.023 20.969 1 98.38 287 ARG B N 1
ATOM 5115 C CA . ARG B 1 287 ? -16.062 7.934 22.391 1 98.38 287 ARG B CA 1
ATOM 5116 C C . ARG B 1 287 ? -15.469 9.125 23.156 1 98.38 287 ARG B C 1
ATOM 5118 O O . ARG B 1 287 ? -16.125 9.703 24.016 1 98.38 287 ARG B O 1
ATOM 5125 N N . VAL B 1 288 ? -14.281 9.555 22.828 1 98.38 288 VAL B N 1
ATOM 5126 C CA . VAL B 1 288 ? -13.617 10.594 23.609 1 98.38 288 VAL B CA 1
ATOM 5127 C C . VAL B 1 288 ? -13.836 11.953 22.953 1 98.38 288 VAL B C 1
ATOM 5129 O O . VAL B 1 288 ? -13.43 12.984 23.5 1 98.38 288 VAL B O 1
ATOM 5132 N N . ASN B 1 289 ? -14.469 11.969 21.766 1 98.62 289 ASN B N 1
ATOM 5133 C CA . ASN B 1 289 ? -14.68 13.188 21 1 98.62 289 ASN B CA 1
ATOM 5134 C C . ASN B 1 289 ? -13.359 13.867 20.656 1 98.62 289 ASN B C 1
ATOM 5136 O O . ASN B 1 289 ? -13.117 15.008 21.062 1 98.62 289 ASN B O 1
ATOM 5140 N N . VAL B 1 290 ? -12.578 13.258 19.828 1 98.75 290 VAL B N 1
ATOM 5141 C CA . VAL B 1 290 ? -11.227 13.672 19.469 1 98.75 290 VAL B CA 1
ATOM 5142 C C . VAL B 1 290 ? -11.25 15.094 18.922 1 98.75 290 VAL B C 1
ATOM 5144 O O . VAL B 1 290 ? -10.422 15.922 19.297 1 98.75 290 VAL B O 1
ATOM 5147 N N . PRO B 1 291 ? -12.211 15.469 18.047 1 98.69 291 PRO B N 1
ATOM 5148 C CA . PRO B 1 291 ? -12.227 16.844 17.531 1 98.69 291 PRO B CA 1
ATOM 5149 C C . PRO B 1 291 ? -12.281 17.891 18.625 1 98.69 291 PRO B C 1
ATOM 5151 O O . PRO B 1 291 ? -11.57 18.906 18.562 1 98.69 291 PRO B O 1
ATOM 5154 N N . SER B 1 292 ? -13.062 17.672 19.609 1 98.69 292 SER B N 1
ATOM 5155 C CA . SER B 1 292 ? -13.18 18.625 20.703 1 98.69 292 SER B CA 1
ATOM 5156 C C . SER B 1 292 ? -11.859 18.766 21.453 1 98.69 292 SER B C 1
ATOM 5158 O O . SER B 1 292 ? -11.453 19.891 21.781 1 98.69 292 SER B O 1
ATOM 5160 N N . ILE B 1 293 ? -11.234 17.688 21.719 1 98.81 293 ILE B N 1
ATOM 5161 C CA . ILE B 1 293 ? -9.938 17.703 22.406 1 98.81 293 ILE B CA 1
ATOM 5162 C C . ILE B 1 293 ? -8.93 18.469 21.562 1 98.81 293 ILE B C 1
ATOM 5164 O O . ILE B 1 293 ? -8.188 19.312 22.094 1 98.81 293 ILE B O 1
ATOM 5168 N N . VAL B 1 294 ? -8.953 18.25 20.281 1 98.88 294 VAL B N 1
ATOM 5169 C CA . VAL B 1 294 ? -7.988 18.844 19.359 1 98.88 294 VAL B CA 1
ATOM 5170 C C . VAL B 1 294 ? -8.242 20.359 19.266 1 98.88 294 VAL B C 1
ATOM 5172 O O . VAL B 1 294 ? -7.305 21.141 19.172 1 98.88 294 VAL B O 1
ATOM 5175 N N . LYS B 1 295 ? -9.492 20.781 19.266 1 98.38 295 LYS B N 1
ATOM 5176 C CA . LYS B 1 295 ? -9.812 22.203 19.234 1 98.38 295 LYS B CA 1
ATOM 5177 C C . LYS B 1 295 ? -9.219 22.906 20.453 1 98.38 295 LYS B C 1
ATOM 5179 O O . LYS B 1 295 ? -8.633 23.984 20.328 1 98.38 295 LYS B O 1
ATOM 5184 N N . GLU B 1 296 ? -9.383 22.281 21.547 1 98.31 296 GLU B N 1
ATOM 5185 C CA . GLU B 1 296 ? -8.906 22.875 22.797 1 98.31 296 GLU B CA 1
ATOM 5186 C C . GLU B 1 296 ? -7.387 22.875 22.859 1 98.31 296 GLU B C 1
ATOM 5188 O O . GLU B 1 296 ? -6.77 23.938 23.047 1 98.31 296 GLU B O 1
ATOM 5193 N N . THR B 1 297 ? -6.773 21.719 22.75 1 98.56 297 THR B N 1
ATOM 5194 C CA . THR B 1 297 ? -5.324 21.594 22.875 1 98.56 297 THR B CA 1
ATOM 5195 C C . THR B 1 297 ? -4.617 22.312 21.734 1 98.56 297 THR B C 1
ATOM 5197 O O . THR B 1 297 ? -3.535 22.875 21.906 1 98.56 297 THR B O 1
ATOM 5200 N N . GLY B 1 298 ? -5.219 22.203 20.516 1 98.56 298 GLY B N 1
ATOM 5201 C CA . GLY B 1 298 ? -4.672 22.922 19.375 1 98.56 298 GLY B CA 1
ATOM 5202 C C . GLY B 1 298 ? -4.648 24.438 19.578 1 98.56 298 GLY B C 1
ATOM 5203 O O . GLY B 1 298 ? -3.688 25.094 19.203 1 98.56 298 GLY B O 1
ATOM 5204 N N . SER B 1 299 ? -5.719 24.953 20.156 1 98.38 299 SER B N 1
ATOM 5205 C CA . SER B 1 299 ? -5.777 26.375 20.453 1 98.38 299 SER B CA 1
ATOM 5206 C C . SER B 1 299 ? -4.707 26.766 21.469 1 98.38 299 SER B C 1
ATOM 5208 O O . SER B 1 299 ? -4.086 27.828 21.344 1 98.38 299 SER B O 1
ATOM 5210 N N . LEU B 1 300 ? -4.531 25.953 22.5 1 98.62 300 LEU B N 1
ATOM 5211 C CA . LEU B 1 300 ? -3.496 26.203 23.484 1 98.62 300 LEU B CA 1
ATOM 5212 C C . LEU B 1 300 ? -2.113 26.219 22.844 1 98.62 300 LEU B C 1
ATOM 5214 O O . LEU B 1 300 ? -1.312 27.125 23.109 1 98.62 300 LEU B O 1
ATOM 5218 N N . LEU B 1 301 ? -1.787 25.219 22.062 1 98.81 301 LEU B N 1
ATOM 5219 C CA . LEU B 1 301 ? -0.49 25.125 21.391 1 98.81 301 LEU B CA 1
ATOM 5220 C C . LEU B 1 301 ? -0.268 26.328 20.469 1 98.81 301 LEU B C 1
ATOM 5222 O O . LEU B 1 301 ? 0.822 26.906 20.453 1 98.81 301 LEU B O 1
ATOM 5226 N N . ALA B 1 302 ? -1.315 26.672 19.672 1 98.69 302 ALA B N 1
ATOM 5227 C CA . ALA B 1 302 ? -1.229 27.828 18.797 1 98.69 302 ALA B CA 1
ATOM 5228 C C . ALA B 1 302 ? -0.919 29.094 19.578 1 98.69 302 ALA B C 1
ATOM 5230 O O . ALA B 1 302 ? -0.081 29.891 19.172 1 98.69 302 ALA B O 1
ATOM 5231 N N . LYS B 1 303 ? -1.638 29.297 20.656 1 98.62 303 LYS B N 1
ATOM 5232 C CA . LYS B 1 303 ? -1.431 30.453 21.516 1 98.62 303 LYS B CA 1
ATOM 5233 C C . LYS B 1 303 ? -0.002 30.5 22.047 1 98.62 303 LYS B C 1
ATOM 5235 O O . LYS B 1 303 ? 0.667 31.531 21.953 1 98.62 303 LYS B O 1
ATOM 5240 N N . ARG B 1 304 ? 0.472 29.422 22.547 1 98.69 304 ARG B N 1
ATOM 5241 C CA . ARG B 1 304 ? 1.803 29.375 23.156 1 98.69 304 ARG B CA 1
ATOM 5242 C C . ARG B 1 304 ? 2.885 29.594 22.094 1 98.69 304 ARG B C 1
ATOM 5244 O O . ARG B 1 304 ? 3.893 30.25 22.359 1 98.69 304 ARG B O 1
ATOM 5251 N N . LEU B 1 305 ? 2.695 29.016 20.906 1 98.75 305 LEU B N 1
ATOM 5252 C CA . LEU B 1 305 ? 3.646 29.234 19.812 1 98.75 305 LEU B CA 1
ATOM 5253 C C . LEU B 1 305 ? 3.68 30.688 19.391 1 98.75 305 LEU B C 1
ATOM 5255 O O . LEU B 1 305 ? 4.734 31.219 19.031 1 98.75 305 LEU B O 1
ATOM 5259 N N . SER B 1 306 ? 2.529 31.328 19.406 1 98.12 306 SER B N 1
ATOM 5260 C CA . SER B 1 306 ? 2.436 32.719 19 1 98.12 306 SER B CA 1
ATOM 5261 C C . SER B 1 306 ? 3.146 33.656 19.984 1 98.12 306 SER B C 1
ATOM 5263 O O . SER B 1 306 ? 3.477 34.781 19.656 1 98.12 306 SER B O 1
ATOM 5265 N N . GLU B 1 307 ? 3.377 33.125 21.156 1 97.69 307 GLU B N 1
ATOM 5266 C CA . GLU B 1 307 ? 3.998 33.938 22.203 1 97.69 307 GLU B CA 1
ATOM 5267 C C . GLU B 1 307 ? 5.52 33.844 22.141 1 97.69 307 GLU B C 1
ATOM 5269 O O . GLU B 1 307 ? 6.219 34.531 22.875 1 97.69 307 GLU B O 1
ATOM 5274 N N . LEU B 1 308 ? 6.043 33 21.25 1 97.12 308 LEU B N 1
ATOM 5275 C CA . LEU B 1 308 ? 7.488 32.906 21.062 1 97.12 308 LEU B CA 1
ATOM 5276 C C . LEU B 1 308 ? 8.047 34.281 20.656 1 97.12 308 LEU B C 1
ATOM 5278 O O . LEU B 1 308 ? 7.527 34.938 19.75 1 97.12 308 LEU B O 1
ATOM 5282 N N . ASN B 1 309 ? 9.055 34.781 21.375 1 93.19 309 ASN B N 1
ATOM 5283 C CA . ASN B 1 309 ? 9.688 36.062 21.094 1 93.19 309 ASN B CA 1
ATOM 5284 C C . ASN B 1 309 ? 11.047 35.906 20.422 1 93.19 309 ASN B C 1
ATOM 5286 O O . ASN B 1 309 ? 12.086 36 21.094 1 93.19 309 ASN B O 1
ATOM 5290 N N . SER B 1 310 ? 11.039 35.625 19.203 1 96.06 310 SER B N 1
ATOM 5291 C CA . SER B 1 310 ? 12.25 35.438 18.406 1 96.06 310 SER B CA 1
ATOM 5292 C C . SER B 1 310 ? 12.117 36.156 17.047 1 96.06 310 SER B C 1
ATOM 5294 O O . SER B 1 310 ? 11.062 36.062 16.406 1 96.06 310 SER B O 1
ATOM 5296 N N . ARG B 1 311 ? 13.156 36.781 16.594 1 96 311 ARG B N 1
ATOM 5297 C CA . ARG B 1 311 ? 13.172 37.469 15.312 1 96 311 ARG B CA 1
ATOM 5298 C C . ARG B 1 311 ? 13.148 36.469 14.156 1 96 311 ARG B C 1
ATOM 5300 O O . ARG B 1 311 ? 12.867 36.844 13.016 1 96 311 ARG B O 1
ATOM 5307 N N . LEU B 1 312 ? 13.383 35.188 14.477 1 97.5 312 LEU B N 1
ATOM 5308 C CA . LEU B 1 312 ? 13.43 34.156 13.453 1 97.5 312 LEU B CA 1
ATOM 5309 C C . LEU B 1 312 ? 12.023 33.688 13.062 1 97.5 312 LEU B C 1
ATOM 5311 O O . LEU B 1 312 ? 11.828 33.094 12 1 97.5 312 LEU B O 1
ATOM 5315 N N . VAL B 1 313 ? 11.094 33.969 13.961 1 98.25 313 VAL B N 1
ATOM 5316 C CA . VAL B 1 313 ? 9.734 33.469 13.75 1 98.25 313 VAL B CA 1
ATOM 5317 C C . VAL B 1 313 ? 8.961 34.438 12.867 1 98.25 313 VAL B C 1
ATOM 5319 O O . VAL B 1 313 ? 8.914 35.656 13.156 1 98.25 313 VAL B O 1
ATOM 5322 N N . ILE B 1 314 ? 8.406 34 11.789 1 98.31 314 ILE B N 1
ATOM 5323 C CA . ILE B 1 314 ? 7.582 34.812 10.922 1 98.31 314 ILE B CA 1
ATOM 5324 C C . ILE B 1 314 ? 6.121 34.75 11.367 1 98.31 314 ILE B C 1
ATOM 5326 O O . ILE B 1 314 ? 5.5 35.781 11.633 1 98.31 314 ILE B O 1
ATOM 5330 N N . ARG B 1 315 ? 5.551 33.5 11.523 1 98.25 315 ARG B N 1
ATOM 5331 C CA . ARG B 1 315 ? 4.16 33.312 11.922 1 98.25 315 ARG B CA 1
ATOM 5332 C C . ARG B 1 315 ? 3.883 31.875 12.273 1 98.25 315 ARG B C 1
ATOM 5334 O O . ARG B 1 315 ? 4.676 30.984 11.945 1 98.25 315 ARG B O 1
ATOM 5341 N N . VAL B 1 316 ? 2.861 31.688 13 1 98.5 316 VAL B N 1
ATOM 5342 C CA . VAL B 1 316 ? 2.316 30.359 13.258 1 98.5 316 VAL B CA 1
ATOM 5343 C C . VAL B 1 316 ? 1.404 29.938 12.102 1 98.5 316 VAL B C 1
ATOM 5345 O O . VAL B 1 316 ? 0.66 30.766 11.57 1 98.5 316 VAL B O 1
ATOM 5348 N N . LYS B 1 317 ? 1.473 28.703 11.594 1 98.38 317 LYS B N 1
ATOM 5349 C CA . LYS B 1 317 ? 0.693 28.188 10.477 1 98.38 317 LYS B CA 1
ATOM 5350 C C . LYS B 1 317 ? -0.027 26.906 10.859 1 98.38 317 LYS B C 1
ATOM 5352 O O . LYS B 1 317 ? 0.374 26.219 11.805 1 98.38 317 LYS B O 1
ATOM 5357 N N . GLY B 1 318 ? -1.056 26.531 10.07 1 98.25 318 GLY B N 1
ATOM 5358 C CA . GLY B 1 318 ? -1.744 25.266 10.219 1 98.25 318 GLY B CA 1
ATOM 5359 C C . GLY B 1 318 ? -3.068 25.375 10.945 1 98.25 318 GLY B C 1
ATOM 5360 O O . GLY B 1 318 ? -3.67 26.453 10.977 1 98.25 318 GLY B O 1
ATOM 5361 N N . MET B 1 319 ? -3.553 24.281 11.383 1 98.12 319 MET B N 1
ATOM 5362 C CA . MET B 1 319 ? -4.859 24.172 12.016 1 98.12 319 MET B CA 1
ATOM 5363 C C . MET B 1 319 ? -4.898 22.984 12.984 1 98.12 319 MET B C 1
ATOM 5365 O O . MET B 1 319 ? -4.387 21.906 12.68 1 98.12 319 MET B O 1
ATOM 5369 N N . GLY B 1 320 ? -5.512 23.219 14.258 1 98.62 320 GLY B N 1
ATOM 5370 C CA . GLY B 1 320 ? -5.59 22.156 15.234 1 98.62 320 GLY B CA 1
ATOM 5371 C C . GLY B 1 320 ? -4.23 21.641 15.672 1 98.62 320 GLY B C 1
ATOM 5372 O O . GLY B 1 320 ? -3.363 22.422 16.062 1 98.62 320 GLY B O 1
ATOM 5373 N N . LEU B 1 321 ? -4.039 20.344 15.617 1 98.88 321 LEU B N 1
ATOM 5374 C CA . LEU B 1 321 ? -2.775 19.719 15.992 1 98.88 321 LEU B CA 1
ATOM 5375 C C . LEU B 1 321 ? -1.962 19.344 14.758 1 98.88 321 LEU B C 1
ATOM 5377 O O . LEU B 1 321 ? -1.196 18.375 14.789 1 98.88 321 LEU B O 1
ATOM 5381 N N . MET B 1 322 ? -2.258 19.938 13.688 1 98.88 322 MET B N 1
ATOM 5382 C CA . MET B 1 322 ? -1.429 20.078 12.492 1 98.88 322 MET B CA 1
ATOM 5383 C C . MET B 1 322 ? -0.938 21.516 12.344 1 98.88 322 MET B C 1
ATOM 5385 O O . MET B 1 322 ? -1.522 22.312 11.602 1 98.88 322 MET B O 1
ATOM 5389 N N . ILE B 1 323 ? 0.154 21.797 13.094 1 98.75 323 ILE B N 1
ATOM 5390 C CA . ILE B 1 323 ? 0.508 23.203 13.328 1 98.75 323 ILE B CA 1
ATOM 5391 C C . ILE B 1 323 ? 2.027 23.359 13.32 1 98.75 323 ILE B C 1
ATOM 5393 O O . ILE B 1 323 ? 2.758 22.359 13.367 1 98.75 323 ILE B O 1
ATOM 5397 N N . GLY B 1 324 ? 2.506 24.562 13.078 1 98.56 324 GLY B N 1
ATOM 5398 C CA . GLY B 1 324 ? 3.939 24.797 13.047 1 98.56 324 GLY B CA 1
ATOM 5399 C C . GLY B 1 324 ? 4.293 26.281 13.031 1 98.56 324 GLY B C 1
ATOM 5400 O O . GLY B 1 324 ? 3.434 27.125 13.25 1 98.56 324 GLY B O 1
ATOM 5401 N N . VAL B 1 325 ? 5.574 26.562 12.953 1 98.75 325 VAL B N 1
ATOM 5402 C CA . VAL B 1 325 ? 6.121 27.922 12.961 1 98.75 325 VAL B CA 1
ATOM 5403 C C . VAL B 1 325 ? 6.984 28.141 11.719 1 98.75 325 VAL B C 1
ATOM 5405 O O . VAL B 1 325 ? 7.938 27.391 11.484 1 98.75 325 VAL B O 1
ATOM 5408 N N . GLU B 1 326 ? 6.59 29.062 10.906 1 98.75 326 GLU B N 1
ATOM 5409 C CA . GLU B 1 326 ? 7.414 29.469 9.773 1 98.75 326 GLU B CA 1
ATOM 5410 C C . GLU B 1 326 ? 8.594 30.312 10.227 1 98.75 326 GLU B C 1
ATOM 5412 O O . GLU B 1 326 ? 8.422 31.297 10.961 1 98.75 326 GLU B O 1
ATOM 5417 N N . LEU B 1 327 ? 9.719 29.984 9.812 1 98.69 327 LEU B N 1
ATOM 5418 C CA . LEU B 1 327 ? 10.938 30.672 10.203 1 98.69 327 LEU B CA 1
ATOM 5419 C C . LEU B 1 327 ? 11.508 31.484 9.039 1 98.69 327 LEU B C 1
ATOM 5421 O O . LEU B 1 327 ? 11.141 31.25 7.883 1 98.69 327 LEU B O 1
ATOM 5425 N N . ARG B 1 328 ? 12.359 32.438 9.266 1 98.12 328 ARG B N 1
ATOM 5426 C CA . ARG B 1 328 ? 13.07 33.219 8.266 1 98.12 328 ARG B CA 1
ATOM 5427 C C . ARG B 1 328 ? 14.211 32.438 7.648 1 98.12 328 ARG B C 1
ATOM 5429 O O . ARG B 1 328 ? 14.781 32.844 6.633 1 98.12 328 ARG B O 1
ATOM 5436 N N . THR B 1 329 ? 14.469 31.281 8.258 1 97.31 329 THR B N 1
ATOM 5437 C CA . THR B 1 329 ? 15.531 30.391 7.816 1 97.31 329 THR B CA 1
ATOM 5438 C C . THR B 1 329 ? 15 28.984 7.574 1 97.31 329 THR B C 1
ATOM 5440 O O . THR B 1 329 ? 13.805 28.734 7.762 1 97.31 329 THR B O 1
ATOM 5443 N N . ARG B 1 330 ? 15.961 28.203 7.152 1 96.62 330 ARG B N 1
ATOM 5444 C CA . ARG B 1 330 ? 15.594 26.797 6.992 1 96.62 330 ARG B CA 1
ATOM 5445 C C . ARG B 1 330 ? 15.188 26.188 8.328 1 96.62 330 ARG B C 1
ATOM 5447 O O . ARG B 1 330 ? 15.797 26.469 9.359 1 96.62 330 ARG B O 1
ATOM 5454 N N . ALA B 1 331 ? 14.211 25.266 8.258 1 98.25 331 ALA B N 1
ATOM 5455 C CA . ALA B 1 331 ? 13.641 24.703 9.477 1 98.25 331 ALA B CA 1
ATOM 5456 C C . ALA B 1 331 ? 14.438 23.5 9.945 1 98.25 331 ALA B C 1
ATOM 5458 O O . ALA B 1 331 ? 14.445 23.172 11.133 1 98.25 331 ALA B O 1
ATOM 5459 N N . GLU B 1 332 ? 15.18 22.812 9.047 1 96.38 332 GLU B N 1
ATOM 5460 C CA . GLU B 1 332 ? 15.789 21.516 9.273 1 96.38 332 GLU B CA 1
ATOM 5461 C C . GLU B 1 332 ? 16.734 21.547 10.477 1 96.38 332 GLU B C 1
ATOM 5463 O O . GLU B 1 332 ? 16.672 20.656 11.336 1 96.38 332 GLU B O 1
ATOM 5468 N N . PRO B 1 333 ? 17.609 22.578 10.617 1 97.06 333 PRO B N 1
ATOM 5469 C CA . PRO B 1 333 ? 18.516 22.594 11.773 1 97.06 333 PRO B CA 1
ATOM 5470 C C . PRO B 1 333 ? 17.766 22.672 13.109 1 97.06 333 PRO B C 1
ATOM 5472 O O . PRO B 1 333 ? 18.234 22.125 14.109 1 97.06 333 PRO B O 1
ATOM 5475 N N . TYR B 1 334 ? 16.641 23.312 13.109 1 98.19 334 TYR B N 1
ATOM 5476 C CA . TYR B 1 334 ? 15.875 23.469 14.336 1 98.19 334 TYR B CA 1
ATOM 5477 C C . TYR B 1 334 ? 15.148 22.172 14.695 1 98.19 334 TYR B C 1
ATOM 5479 O O . TYR B 1 334 ? 15.023 21.828 15.875 1 98.19 334 TYR B O 1
ATOM 5487 N N . VAL B 1 335 ? 14.664 21.453 13.672 1 97.75 335 VAL B N 1
ATOM 5488 C CA . VAL B 1 335 ? 14.039 20.141 13.891 1 97.75 335 VAL B CA 1
ATOM 5489 C C . VAL B 1 335 ? 15.055 19.188 14.492 1 97.75 335 VAL B C 1
ATOM 5491 O O . VAL B 1 335 ? 14.742 18.453 15.43 1 97.75 335 VAL B O 1
ATOM 5494 N N . GLU B 1 336 ? 16.266 19.219 14 1 96.94 336 GLU B N 1
ATOM 5495 C CA . GLU B 1 336 ? 17.328 18.359 14.523 1 96.94 336 GLU B CA 1
ATOM 5496 C C . GLU B 1 336 ? 17.688 18.734 15.953 1 96.94 336 GLU B C 1
ATOM 5498 O O . GLU B 1 336 ? 17.922 17.875 16.797 1 96.94 336 GLU B O 1
ATOM 5503 N N . ALA B 1 337 ? 17.734 20.047 16.219 1 97.75 337 ALA B N 1
ATOM 5504 C CA . ALA B 1 337 ? 18.047 20.516 17.562 1 97.75 337 ALA B CA 1
ATOM 5505 C C . ALA B 1 337 ? 16.938 20.109 18.547 1 97.75 337 ALA B C 1
ATOM 5507 O O . ALA B 1 337 ? 17.219 19.781 19.703 1 97.75 337 ALA B O 1
ATOM 5508 N N . LEU B 1 338 ? 15.695 20.188 18.125 1 98.44 338 LEU B N 1
ATOM 5509 C CA . LEU B 1 338 ? 14.562 19.812 18.969 1 98.44 338 LEU B CA 1
ATOM 5510 C C . LEU B 1 338 ? 14.672 18.359 19.406 1 98.44 338 LEU B C 1
ATOM 5512 O O . LEU B 1 338 ? 14.289 18.016 20.531 1 98.44 338 LEU B O 1
ATOM 5516 N N . MET B 1 339 ? 15.133 17.531 18.484 1 97.31 339 MET B N 1
ATOM 5517 C CA . MET B 1 339 ? 15.32 16.125 18.797 1 97.31 339 MET B CA 1
ATOM 5518 C C . MET B 1 339 ? 16.234 15.953 20.016 1 97.31 339 MET B C 1
ATOM 5520 O O . MET B 1 339 ? 15.984 15.086 20.859 1 97.31 339 MET B O 1
ATOM 5524 N N . ARG B 1 340 ? 17.219 16.766 20.141 1 95.88 340 ARG B N 1
ATOM 5525 C CA . ARG B 1 340 ? 18.156 16.719 21.25 1 95.88 340 ARG B CA 1
ATOM 5526 C C . ARG B 1 340 ? 17.5 17.203 22.531 1 95.88 340 ARG B C 1
ATOM 5528 O O . ARG B 1 340 ? 17.984 16.922 23.641 1 95.88 340 ARG B O 1
ATOM 5535 N N . HIS B 1 341 ? 16.422 17.922 22.375 1 97.62 341 HIS B N 1
ATOM 5536 C CA . HIS B 1 341 ? 15.68 18.422 23.516 1 97.62 341 HIS B CA 1
ATOM 5537 C C . HIS B 1 341 ? 14.492 17.516 23.844 1 97.62 341 HIS B C 1
ATOM 5539 O O . HIS B 1 341 ? 13.602 17.891 24.609 1 97.62 341 HIS B O 1
ATOM 5545 N N . GLY B 1 342 ? 14.406 16.359 23.188 1 98.25 342 GLY B N 1
ATOM 5546 C CA . GLY B 1 342 ? 13.391 15.375 23.516 1 98.25 342 GLY B CA 1
ATOM 5547 C C . GLY B 1 342 ? 12.086 15.586 22.766 1 98.25 342 GLY B C 1
ATOM 5548 O O . GLY B 1 342 ? 11.039 15.07 23.172 1 98.25 342 GLY B O 1
ATOM 5549 N N . ILE B 1 343 ? 12.125 16.422 21.703 1 98.81 343 ILE B N 1
ATOM 5550 C CA . ILE B 1 343 ? 10.945 16.656 20.891 1 98.81 343 ILE B CA 1
ATOM 5551 C C . ILE B 1 343 ? 11.188 16.188 19.469 1 98.81 343 ILE B C 1
ATOM 5553 O O . ILE B 1 343 ? 12.141 16.625 18.812 1 98.81 343 ILE B O 1
ATOM 5557 N N . LEU B 1 344 ? 10.367 15.258 19 1 98.75 344 LEU B N 1
ATOM 5558 C CA . LEU B 1 344 ? 10.43 14.867 17.594 1 98.75 344 LEU B CA 1
ATOM 5559 C C . LEU B 1 344 ? 9.453 15.695 16.766 1 98.75 344 LEU B C 1
ATOM 5561 O O . LEU B 1 344 ? 8.242 15.641 16.984 1 98.75 344 LEU B O 1
ATOM 5565 N N . ALA B 1 345 ? 9.938 16.484 15.875 1 98.56 345 ALA B N 1
ATOM 5566 C CA . ALA B 1 345 ? 9.148 17.328 14.984 1 98.56 345 ALA B CA 1
ATOM 5567 C C . ALA B 1 345 ? 9.477 17.031 13.523 1 98.56 345 ALA B C 1
ATOM 5569 O O . ALA B 1 345 ? 10.18 16.078 13.219 1 98.56 345 ALA B O 1
ATOM 5570 N N . LEU B 1 346 ? 8.875 17.766 12.594 1 97.69 346 LEU B N 1
ATOM 5571 C CA . LEU B 1 346 ? 9.07 17.609 11.156 1 97.69 346 LEU B CA 1
ATOM 5572 C C . LEU B 1 346 ? 9.328 18.969 10.5 1 97.69 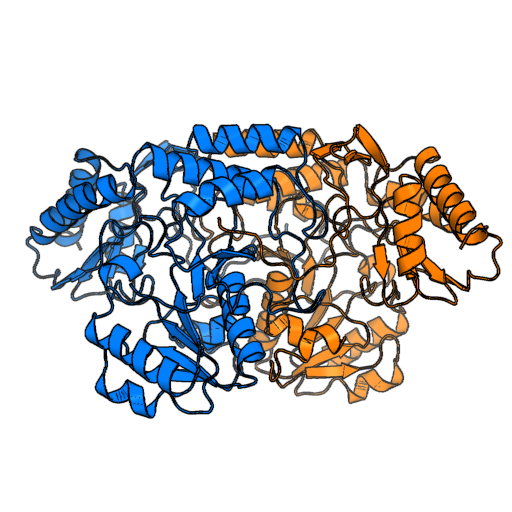346 LEU B C 1
ATOM 5574 O O . LEU B 1 346 ? 9.102 20.016 11.117 1 97.69 346 LEU B O 1
ATOM 5578 N N . THR B 1 347 ? 9.805 18.891 9.344 1 97.12 347 THR B N 1
ATOM 5579 C CA . THR B 1 347 ? 9.805 20.078 8.492 1 97.12 347 THR B CA 1
ATOM 5580 C C . THR B 1 347 ? 8.57 20.094 7.594 1 97.12 347 THR B C 1
ATOM 5582 O O . THR B 1 347 ? 7.973 19.047 7.324 1 97.12 347 THR B O 1
ATOM 5585 N N . ALA B 1 348 ? 8.117 21.141 7.184 1 97.44 348 ALA B N 1
ATOM 5586 C CA . ALA B 1 348 ? 7.176 21.391 6.098 1 97.44 348 ALA B CA 1
ATOM 5587 C C . ALA B 1 348 ? 7.699 22.453 5.141 1 97.44 348 ALA B C 1
ATOM 5589 O O . ALA B 1 348 ? 8.094 23.547 5.574 1 97.44 348 ALA B O 1
ATOM 5590 N N . GLY B 1 349 ? 7.656 22.125 3.867 1 94.88 349 GLY B N 1
ATOM 5591 C CA . GLY B 1 349 ? 8.383 23.016 2.98 1 94.88 349 GLY B CA 1
ATOM 5592 C C . GLY B 1 349 ? 9.836 23.188 3.363 1 94.88 349 GLY B C 1
ATOM 5593 O O . GLY B 1 349 ? 10.508 22.219 3.721 1 94.88 349 GLY B O 1
ATOM 5594 N N . VAL B 1 350 ? 10.289 24.438 3.223 1 95.06 350 VAL B N 1
ATOM 5595 C CA . VAL B 1 350 ? 11.703 24.688 3.451 1 95.06 350 VAL B CA 1
ATOM 5596 C C . VAL B 1 350 ? 11.906 25.281 4.844 1 95.06 350 VAL B C 1
ATOM 5598 O O . VAL B 1 350 ? 12.922 25.031 5.492 1 95.06 350 VAL B O 1
ATOM 5601 N N . ASN B 1 351 ? 10.898 25.984 5.371 1 98.31 351 ASN B N 1
ATOM 5602 C CA . ASN B 1 351 ? 11.227 26.844 6.5 1 98.31 351 ASN B CA 1
ATOM 5603 C C . ASN B 1 351 ? 10.18 26.75 7.605 1 98.31 351 ASN B C 1
ATOM 5605 O O . ASN B 1 351 ? 10.039 27.672 8.406 1 98.31 351 ASN B O 1
ATOM 5609 N N . VAL B 1 352 ? 9.43 25.672 7.625 1 98.75 352 VAL B N 1
ATOM 5610 C CA . VAL B 1 352 ? 8.422 25.547 8.672 1 98.75 352 VAL B CA 1
ATOM 5611 C C . VAL B 1 352 ? 8.781 24.359 9.578 1 98.75 352 VAL B C 1
ATOM 5613 O O . VAL B 1 352 ? 9.039 23.266 9.102 1 98.75 352 VAL B O 1
ATOM 5616 N N . VAL B 1 353 ? 8.906 24.609 10.875 1 98.81 353 VAL B N 1
ATOM 5617 C CA . VAL B 1 353 ? 8.906 23.547 11.867 1 98.81 353 VAL B CA 1
ATOM 5618 C C . VAL B 1 353 ? 7.477 23.062 12.102 1 98.81 353 VAL B C 1
ATOM 5620 O O . VAL B 1 353 ? 6.617 23.828 12.539 1 98.81 353 VAL B O 1
ATOM 5623 N N . ARG B 1 354 ? 7.18 21.828 11.797 1 98.81 354 ARG B N 1
ATOM 5624 C CA . ARG B 1 354 ? 5.836 21.266 11.82 1 98.81 354 ARG B CA 1
ATOM 5625 C C . ARG B 1 354 ? 5.672 20.312 13 1 98.81 354 ARG B C 1
ATOM 5627 O O . ARG B 1 354 ? 6.562 19.516 13.289 1 98.81 354 ARG B O 1
ATOM 5634 N N . PHE B 1 355 ? 4.598 20.453 13.719 1 98.88 355 PHE B N 1
ATOM 5635 C CA . PHE B 1 355 ? 4.238 19.578 14.82 1 98.88 355 PHE B CA 1
ATOM 5636 C C . PHE B 1 355 ? 2.949 18.828 14.523 1 98.88 355 PHE B C 1
ATOM 5638 O O . PHE B 1 355 ? 1.93 19.438 14.195 1 98.88 355 PHE B O 1
ATOM 5645 N N . LEU B 1 356 ? 2.994 17.5 14.609 1 98.81 356 LEU B N 1
ATOM 5646 C CA . LEU B 1 356 ? 1.85 16.625 14.438 1 98.81 356 LEU B CA 1
ATOM 5647 C C . LEU B 1 356 ? 1.67 15.727 15.664 1 98.81 356 LEU B C 1
ATOM 5649 O O . LEU B 1 356 ? 1.662 14.5 15.547 1 98.81 356 LEU B O 1
ATOM 5653 N N . PRO B 1 357 ? 1.452 16.266 16.844 1 98.81 357 PRO B N 1
ATOM 5654 C CA . PRO B 1 357 ? 1.345 15.406 18.031 1 98.81 357 PRO B CA 1
ATOM 5655 C C . PRO B 1 357 ? 0.082 14.555 18.031 1 98.81 357 PRO B C 1
ATOM 5657 O O . PRO B 1 357 ? -0.866 14.844 17.297 1 98.81 357 PRO B O 1
ATOM 5660 N N . PRO B 1 358 ? 0.071 13.477 18.844 1 98.69 358 PRO B N 1
ATOM 5661 C CA . PRO B 1 358 ? -1.166 12.727 19.062 1 98.69 358 PRO B CA 1
ATOM 5662 C C . PRO B 1 358 ? -2.248 13.555 19.75 1 98.69 358 PRO B C 1
ATOM 5664 O O . PRO B 1 358 ? -1.939 14.539 20.422 1 98.69 358 PRO B O 1
ATOM 5667 N N . TYR B 1 359 ? -3.48 13.102 19.578 1 98.62 359 TYR B N 1
ATOM 5668 C CA . TYR B 1 359 ? -4.613 13.922 20 1 98.62 359 TYR B CA 1
ATOM 5669 C C . TYR B 1 359 ? -4.594 14.148 21.5 1 98.62 359 TYR B C 1
ATOM 5671 O O . TYR B 1 359 ? -5.148 15.141 22 1 98.62 359 TYR B O 1
ATOM 5679 N N . MET B 1 360 ? -3.895 13.305 22.266 1 98.12 360 MET B N 1
ATOM 5680 C CA . MET B 1 360 ? -4.086 13.336 23.719 1 98.12 360 MET B CA 1
ATOM 5681 C C . MET B 1 360 ? -2.904 14.008 24.406 1 98.12 360 MET B C 1
ATOM 5683 O O . MET B 1 360 ? -2.699 13.828 25.609 1 98.12 360 MET B O 1
ATOM 5687 N N . ILE B 1 361 ? -2.047 14.75 23.672 1 98.19 361 ILE B N 1
ATOM 5688 C CA . ILE B 1 361 ? -0.97 15.469 24.344 1 98.19 361 ILE B CA 1
ATOM 5689 C C . ILE B 1 361 ? -1.548 16.359 25.453 1 98.19 361 ILE B C 1
ATOM 5691 O O . ILE B 1 361 ? -2.645 16.891 25.312 1 98.19 361 ILE B O 1
ATOM 5695 N N . SER B 1 362 ? -0.807 16.547 26.531 1 97.5 362 SER B N 1
ATOM 5696 C CA . SER B 1 362 ? -1.259 17.312 27.688 1 97.5 362 SER B CA 1
ATOM 5697 C C . SER B 1 362 ? -0.804 18.766 27.594 1 97.5 362 SER B C 1
ATOM 5699 O O . SER B 1 362 ? 0.007 19.109 26.734 1 97.5 362 SER B O 1
ATOM 5701 N N . GLY B 1 363 ? -1.392 19.547 28.531 1 98.12 363 GLY B N 1
ATOM 5702 C CA . GLY B 1 363 ? -0.889 20.906 28.672 1 98.12 363 GLY B CA 1
ATOM 5703 C C . GLY B 1 363 ? 0.601 20.969 28.953 1 98.12 363 GLY B C 1
ATOM 5704 O O . GLY B 1 363 ? 1.303 21.828 28.422 1 98.12 363 GLY B O 1
ATOM 5705 N N . ASP B 1 364 ? 1.092 20.016 29.75 1 98.44 364 ASP B N 1
ATOM 5706 C CA . ASP B 1 364 ? 2.516 19.938 30.062 1 98.44 364 ASP B CA 1
ATOM 5707 C C . ASP B 1 364 ? 3.334 19.609 28.812 1 98.44 364 ASP B C 1
ATOM 5709 O O . ASP B 1 364 ? 4.441 20.109 28.641 1 98.44 364 ASP B O 1
ATOM 5713 N N . ASP B 1 365 ? 2.83 18.719 28 1 98.75 365 ASP B N 1
ATOM 5714 C CA . ASP B 1 365 ? 3.502 18.406 26.734 1 98.75 365 ASP B CA 1
ATOM 5715 C C . ASP B 1 365 ? 3.6 19.625 25.844 1 98.75 365 ASP B C 1
ATOM 5717 O O . ASP B 1 365 ? 4.633 19.859 25.203 1 98.75 365 ASP B O 1
ATOM 5721 N N . VAL B 1 366 ? 2.48 20.375 25.766 1 98.69 366 VAL B N 1
ATOM 5722 C CA . VAL B 1 366 ? 2.449 21.594 24.969 1 98.69 366 VAL B CA 1
ATOM 5723 C C . VAL B 1 366 ? 3.537 22.547 25.469 1 98.69 366 VAL B C 1
ATOM 5725 O O . VAL B 1 366 ? 4.305 23.078 24.656 1 98.69 366 VAL B O 1
ATOM 5728 N N . GLU B 1 367 ? 3.623 22.734 26.766 1 98.62 367 GLU B N 1
ATOM 5729 C CA . GLU B 1 367 ? 4.633 23.609 27.344 1 98.62 367 GLU B CA 1
ATOM 5730 C C . GLU B 1 367 ? 6.043 23.109 27.031 1 98.62 367 GLU B C 1
ATOM 5732 O O . GLU B 1 367 ? 6.938 23.906 26.734 1 98.62 367 GLU B O 1
ATOM 5737 N N . ALA B 1 368 ? 6.258 21.812 27.094 1 98.81 368 ALA B N 1
ATOM 5738 C CA . ALA B 1 368 ? 7.562 21.234 26.812 1 98.81 368 ALA B CA 1
ATOM 5739 C C . ALA B 1 368 ? 7.973 21.484 25.359 1 98.81 368 ALA B C 1
ATOM 5741 O O . ALA B 1 368 ? 9.133 21.812 25.078 1 98.81 368 ALA B O 1
ATOM 5742 N N . ILE B 1 369 ? 7.035 21.328 24.438 1 98.88 369 ILE B N 1
ATOM 5743 C CA . ILE B 1 369 ? 7.297 21.547 23.016 1 98.88 369 ILE B CA 1
ATOM 5744 C C . ILE B 1 369 ? 7.684 23.016 22.797 1 98.88 369 ILE B C 1
ATOM 5746 O O . ILE B 1 369 ? 8.688 23.297 22.141 1 98.88 369 ILE B O 1
ATOM 5750 N N . VAL B 1 370 ? 6.914 23.938 23.375 1 98.75 370 VAL B N 1
ATOM 5751 C CA . VAL B 1 370 ? 7.117 25.359 23.156 1 98.75 370 VAL B CA 1
ATOM 5752 C C . VAL B 1 370 ? 8.43 25.797 23.812 1 98.75 370 VAL B C 1
ATOM 5754 O O . VAL B 1 370 ? 9.195 26.562 23.234 1 98.75 370 VAL B O 1
ATOM 5757 N N . ASN B 1 371 ? 8.703 25.312 25.016 1 98.44 371 ASN B N 1
ATOM 5758 C CA . ASN B 1 371 ? 9.945 25.656 25.719 1 98.44 371 ASN B CA 1
ATOM 5759 C C . ASN B 1 371 ? 11.172 25.156 24.953 1 98.44 371 ASN B C 1
ATOM 5761 O O . ASN B 1 371 ? 12.172 25.875 24.859 1 98.44 371 ASN B O 1
ATOM 5765 N N . ALA B 1 372 ? 11.078 23.953 24.469 1 98.62 372 ALA B N 1
ATOM 5766 C CA . ALA B 1 372 ? 12.18 23.406 23.688 1 98.62 372 ALA B CA 1
ATOM 5767 C C . ALA B 1 372 ? 12.438 24.25 22.438 1 98.62 372 ALA B C 1
ATOM 5769 O O . ALA B 1 372 ? 13.586 24.531 22.094 1 98.62 372 ALA B O 1
ATOM 5770 N N . LEU B 1 373 ? 11.344 24.594 21.734 1 98.69 373 LEU B N 1
ATOM 5771 C CA . LEU B 1 373 ? 11.5 25.406 20.531 1 98.69 373 LEU B CA 1
ATOM 5772 C C . LEU B 1 373 ? 12.102 26.781 20.875 1 98.69 373 LEU B C 1
ATOM 5774 O O . LEU B 1 373 ? 12.961 27.281 20.141 1 98.69 373 LEU B O 1
ATOM 5778 N N . ASN B 1 374 ? 11.625 27.344 21.969 1 98.12 374 ASN B N 1
ATOM 5779 C CA . ASN B 1 374 ? 12.164 28.625 22.422 1 98.12 374 ASN B CA 1
ATOM 5780 C C . ASN B 1 374 ? 13.664 28.547 22.672 1 98.12 374 ASN B C 1
ATOM 5782 O O . ASN B 1 374 ? 14.406 29.453 22.297 1 98.12 374 ASN B O 1
ATOM 5786 N N . GLU B 1 375 ? 14.094 27.516 23.281 1 97.81 375 GLU B N 1
ATOM 5787 C CA . GLU B 1 375 ? 15.508 27.328 23.578 1 97.81 375 GLU B CA 1
ATOM 5788 C C . GLU B 1 375 ? 16.328 27.172 22.297 1 97.81 375 GLU B C 1
ATOM 5790 O O . GLU B 1 375 ? 17.391 27.766 22.156 1 97.81 375 GLU B O 1
ATOM 5795 N N . VAL B 1 376 ? 15.82 26.344 21.406 1 97.5 376 VAL B N 1
ATOM 5796 C CA . VAL B 1 376 ? 16.562 26.047 20.188 1 97.5 376 VAL B CA 1
ATOM 5797 C C . VAL B 1 376 ? 16.625 27.297 19.312 1 97.5 376 VAL B C 1
ATOM 5799 O O . VAL B 1 376 ? 17.625 27.547 18.625 1 97.5 376 VAL B O 1
ATOM 5802 N N . LEU B 1 377 ? 15.602 28.141 19.344 1 97.38 377 LEU B N 1
ATOM 5803 C CA . LEU B 1 377 ? 15.578 29.391 18.578 1 97.38 377 LEU B CA 1
ATOM 5804 C C . LEU B 1 377 ? 16.609 30.375 19.109 1 97.38 377 LEU B C 1
ATOM 5806 O O . LEU B 1 377 ? 17.094 31.234 18.359 1 97.38 377 LEU B O 1
ATOM 5810 N N . LYS B 1 378 ? 16.953 30.25 20.344 1 95.25 378 LYS B N 1
ATOM 5811 C CA . LYS B 1 378 ? 17.922 31.156 20.969 1 95.25 378 LYS B CA 1
ATOM 5812 C C . LYS B 1 378 ? 19.344 30.688 20.719 1 95.25 378 LYS B C 1
ATOM 5814 O O . LYS B 1 378 ? 20.281 31.5 20.719 1 95.25 378 LYS B O 1
ATOM 5819 N N . THR B 1 379 ? 19.578 29.406 20.5 1 87 379 THR B N 1
ATOM 5820 C CA . THR B 1 379 ? 20.922 28.844 20.438 1 87 379 THR B CA 1
ATOM 5821 C C . THR B 1 379 ? 21.359 28.641 18.984 1 87 379 THR B C 1
ATOM 5823 O O . THR B 1 379 ? 22.562 28.5 18.703 1 87 379 THR B O 1
ATOM 5826 N N . GLN B 1 380 ? 20.484 28.578 18.078 1 78.44 380 GLN B N 1
ATOM 5827 C CA . GLN B 1 380 ? 20.891 28.391 16.688 1 78.44 380 GLN B CA 1
ATOM 5828 C C . GLN B 1 380 ? 21.219 29.719 16.016 1 78.44 380 GLN B C 1
ATOM 5830 O O . GLN B 1 380 ? 20.641 30.75 16.359 1 78.44 380 GLN B O 1
#

Sequence (760 aa):
MVRLARYYKVYPLSIIKGSMQYVWDSGGNRYIDANTGHGVAFMGHSNPEIINAVKAQLDKITTVPLNMGNEARDEFVSEFSKIIPHGFDTVFLQNTGTEAVETAIKIGKKVTRRKTIVAFTNSFHGRTMGSLSVTWNENYRKAFQPLYPHVRFGTFNNVNEVDKLIDDDVCCVIVEPVQGEGGLNTATVNFLKALREAASRVNALLIFDEIQCGFGRTGEAWAFQHYGVEPDLFTAGKAIAGGLPIGLVVAKGEFGDVFSPGEHGSTFAGNPVVMAAAAAATRVFTRVNVPSIVKETGSLLAKRLSELNSRLVIRVKGMGLMIGVELRTRAEPYVEALMRHGILALTAGVNVVRFLPPYMISGDDVEAIVNALNEVLKTQMVRLARYYKVYPLSIIKGSMQYVWDSGGNRYIDANTGHGVAFMGHSNPEIINAVKAQLDKITTVPLNMGNEARDEFVSEFSKIIPHGFDTVFLQNTGTEAVETAIKIGKKVTRRKTIVAFTNSFHGRTMGSLSVTWNENYRKAFQPLYPHVRFGTFNNVNEVDKLIDDDVCCVIVEPVQGEGGLNTATVNFLKALREAASRVNALLIFDEIQCGFGRTGEAWAFQHYGVEPDLFTAGKAIAGGLPIGLVVAKGEFGDVFSPGEHGSTFAGNPVVMAAAAAATRVFTRVNVPSIVKETGSLLAKRLSELNSRLVIRVKGMGLMIGVELRTRAEPYVEALMRHGILALTAGVNVVRFLPPYMISGDDVEAIVNALNEVLKTQ